Protein AF-A0A812L3J3-F1 (afdb_monomer_lite)

Organism: NCBI:txid878477

Foldseek 3Di:
DADDDDDDDPPADKDWDKAKEADDDDDDDDDDDDDDDDDDDDDDDDDDDDDDDDDDDDDDPGRMDIDIDIDGCDDPNHGDWPLNVLVRVCVRVVHDSVQKWKKKAPKDQQPDPDDDDGIDTGDGGDGPVRICCPDSRIYTYIYGNPPPPPPPVDDDCQLVDPDPQGFHSVLSVVLVCLCVLFVLFAAEAEEEDAPLCVQVLVVVVCQLQVFEEEEEEEPVCVVNQVSLVVVPWDWDADPVQQWIWTDDPRYIYIYKYWDADPVDDCVVVPPDPDPVSSDGATDTDDDLVCAQTQEYEYPDDQQVNCSRHSSVVSVRNRDPVSDGGYYYDYHHPVCVVPDCRSVCNQVCSCSSNNDHHHYDYSVCCVPPPDRDPCPPDDHD

Structure (mmCIF, N/CA/C/O backbone):
data_AF-A0A812L3J3-F1
#
_entry.id   AF-A0A812L3J3-F1
#
loop_
_atom_site.group_PDB
_atom_site.id
_atom_site.type_symbol
_atom_site.label_atom_id
_atom_site.label_alt_id
_atom_site.label_comp_id
_atom_site.label_asym_id
_atom_site.label_entity_id
_atom_site.label_seq_id
_atom_site.pdbx_PDB_ins_code
_atom_site.Cartn_x
_atom_site.Cartn_y
_atom_site.Cartn_z
_atom_site.occupancy
_atom_site.B_iso_or_equiv
_atom_site.auth_seq_id
_atom_site.auth_comp_id
_atom_site.auth_asym_id
_atom_site.auth_atom_id
_atom_site.pdbx_PDB_model_num
ATOM 1 N N . MET A 1 1 ? -40.635 -5.588 38.889 1.00 22.52 1 MET A N 1
ATOM 2 C CA . MET A 1 1 ? -41.278 -5.504 40.233 1.00 22.52 1 MET A CA 1
ATOM 3 C C . MET A 1 1 ? -40.217 -5.180 41.288 1.00 22.52 1 MET A C 1
ATOM 5 O O . MET A 1 1 ? -39.049 -5.165 40.933 1.00 22.52 1 MET A O 1
ATOM 9 N N . ALA A 1 2 ? -40.581 -4.911 42.550 1.00 21.59 2 ALA A N 1
ATOM 10 C CA . ALA A 1 2 ? -39.612 -4.705 43.638 1.00 21.59 2 ALA A CA 1
ATOM 11 C C . ALA A 1 2 ? -39.440 -5.981 44.485 1.00 21.59 2 ALA A C 1
ATOM 13 O O . ALA A 1 2 ? -40.432 -6.615 44.845 1.00 21.59 2 ALA A O 1
ATOM 14 N N . ALA A 1 3 ? -38.195 -6.337 44.813 1.00 23.08 3 ALA A N 1
ATOM 15 C CA . ALA A 1 3 ? -37.850 -7.494 45.643 1.00 23.08 3 ALA A CA 1
ATOM 16 C C . ALA A 1 3 ? -37.545 -7.091 47.101 1.00 23.08 3 ALA A C 1
ATOM 18 O O . ALA A 1 3 ? -37.198 -5.946 47.388 1.00 23.08 3 ALA A O 1
ATOM 19 N N . LYS A 1 4 ? -37.671 -8.047 48.030 1.00 23.67 4 LYS A N 1
ATOM 20 C CA . LYS A 1 4 ? -37.406 -7.870 49.468 1.00 23.67 4 LYS A CA 1
ATOM 21 C C . LYS A 1 4 ? -36.072 -8.521 49.842 1.00 23.67 4 LYS A C 1
ATOM 23 O O . LYS A 1 4 ? -35.872 -9.693 49.540 1.00 23.67 4 LYS A O 1
ATOM 28 N N . VAL A 1 5 ? -35.222 -7.805 50.576 1.00 24.27 5 VAL A N 1
ATOM 29 C CA . VAL A 1 5 ? -34.000 -8.356 51.188 1.00 24.27 5 VAL A CA 1
ATOM 30 C C . VAL A 1 5 ? -34.271 -8.751 52.646 1.00 24.27 5 VAL A C 1
ATOM 32 O O . VAL A 1 5 ? -34.924 -8.015 53.386 1.00 24.27 5 VAL A O 1
ATOM 35 N N . GLU A 1 6 ? -33.744 -9.901 53.069 1.00 24.27 6 GLU A N 1
ATOM 36 C CA . GLU A 1 6 ? -33.583 -10.284 54.477 1.00 24.27 6 GLU A CA 1
ATOM 37 C C . GLU A 1 6 ? -32.100 -10.548 54.752 1.00 24.27 6 GLU A C 1
ATOM 39 O O . GLU A 1 6 ? -31.434 -11.241 53.985 1.00 24.27 6 GLU A O 1
ATOM 44 N N . THR A 1 7 ? -31.578 -9.994 55.846 1.00 26.67 7 THR A N 1
ATOM 45 C CA . THR A 1 7 ? -30.182 -10.154 56.268 1.00 26.67 7 THR A CA 1
ATOM 46 C C . THR A 1 7 ? -30.073 -11.090 57.470 1.00 26.67 7 THR A C 1
ATOM 48 O O . THR A 1 7 ? -30.971 -11.162 58.312 1.00 26.67 7 THR A O 1
ATOM 51 N N . ARG A 1 8 ? -28.950 -11.811 57.567 1.00 29.98 8 ARG A N 1
ATOM 52 C CA . ARG A 1 8 ? -28.573 -12.589 58.756 1.00 29.98 8 ARG A CA 1
ATOM 53 C C . ARG A 1 8 ? -27.439 -11.902 59.541 1.00 29.98 8 ARG A C 1
ATOM 55 O O . ARG A 1 8 ? -26.772 -11.034 58.980 1.00 29.98 8 ARG A O 1
ATOM 62 N N . PRO A 1 9 ? -27.229 -12.233 60.833 1.00 29.80 9 PRO A N 1
ATOM 63 C CA . PRO A 1 9 ? -26.361 -11.451 61.724 1.00 29.80 9 PRO A CA 1
ATOM 64 C C . PRO A 1 9 ? -24.852 -11.722 61.583 1.00 29.80 9 PRO A C 1
ATOM 66 O O . PRO A 1 9 ? -24.050 -11.050 62.223 1.00 29.80 9 PRO A O 1
ATOM 69 N N . ASP A 1 10 ? -24.459 -12.729 60.807 1.00 34.47 10 ASP A N 1
ATOM 70 C CA . ASP A 1 10 ? -23.156 -13.406 60.844 1.00 34.47 10 ASP A CA 1
ATOM 71 C C . ASP A 1 10 ? -22.087 -12.830 59.885 1.00 34.47 10 ASP A C 1
ATOM 73 O O . ASP A 1 10 ? -21.176 -13.525 59.444 1.00 34.47 10 ASP A O 1
ATOM 77 N N . GLY A 1 11 ? -22.151 -11.521 59.611 1.00 33.53 11 GLY A N 1
ATOM 78 C CA . GLY A 1 11 ? -21.030 -10.700 59.111 1.00 33.53 11 GLY A CA 1
ATOM 79 C C . GLY A 1 11 ? -20.588 -10.895 57.652 1.00 33.53 11 GLY A C 1
ATOM 80 O O . GLY A 1 11 ? -19.953 -10.003 57.092 1.00 33.53 11 GLY A O 1
ATOM 81 N N . LEU A 1 12 ? -20.942 -12.010 57.012 1.00 37.06 12 LEU A N 1
ATOM 82 C CA . LEU A 1 12 ? -20.713 -12.245 55.585 1.00 37.06 12 LEU A CA 1
ATOM 83 C C . LEU A 1 12 ? -21.812 -11.570 54.751 1.00 37.06 12 LEU A C 1
ATOM 85 O O . LEU A 1 12 ? -22.971 -11.986 54.761 1.00 37.06 12 LEU A O 1
ATOM 89 N N . GLY A 1 13 ? -21.443 -10.516 54.021 1.00 33.72 13 GLY A N 1
ATOM 90 C CA . GLY A 1 13 ? -22.347 -9.801 53.122 1.00 33.72 13 GLY A CA 1
ATOM 91 C C . GLY A 1 13 ? -22.638 -10.595 51.847 1.00 33.72 13 GLY A C 1
ATOM 92 O O . GLY A 1 13 ? -21.826 -10.597 50.925 1.00 33.72 13 GLY A O 1
ATOM 93 N N . PHE A 1 14 ? -23.808 -11.231 51.782 1.00 36.25 14 PHE A N 1
ATOM 94 C CA . PHE A 1 14 ? -24.326 -11.861 50.566 1.00 36.25 14 PHE A CA 1
ATOM 95 C C . PHE A 1 14 ? -25.165 -10.867 49.754 1.00 36.25 14 PHE A C 1
ATOM 97 O O . PHE A 1 14 ? -26.127 -10.301 50.273 1.00 36.25 14 PHE A O 1
ATOM 104 N N . LEU A 1 15 ? -24.834 -10.695 48.472 1.00 37.69 15 LEU A N 1
ATOM 105 C CA . LEU A 1 15 ? -25.669 -9.975 47.508 1.00 37.69 15 LEU A CA 1
ATOM 106 C C . LEU A 1 15 ? -26.588 -10.953 46.776 1.00 37.69 15 LEU A C 1
ATOM 108 O O . LEU A 1 15 ? -26.112 -11.883 46.131 1.00 37.69 15 LEU A O 1
ATOM 112 N N . ALA A 1 16 ? -27.894 -10.701 46.841 1.00 34.00 16 ALA A N 1
ATOM 113 C CA . ALA A 1 16 ? -28.901 -11.328 45.991 1.00 34.00 16 ALA A CA 1
ATOM 114 C C . ALA A 1 16 ? -29.441 -10.268 45.019 1.00 34.00 16 ALA A C 1
ATOM 116 O O . ALA A 1 16 ? -30.481 -9.653 45.258 1.00 34.00 16 ALA A O 1
ATOM 117 N N . SER A 1 17 ? -28.690 -10.005 43.950 1.00 38.81 17 SER A N 1
ATOM 118 C CA . SER A 1 17 ? -29.061 -9.021 42.929 1.00 38.81 17 SER A CA 1
ATOM 119 C C . SER A 1 17 ? -29.947 -9.665 41.858 1.00 38.81 17 SER A C 1
ATOM 121 O O . SER A 1 17 ? -29.723 -10.806 41.450 1.00 38.81 17 SER A O 1
ATOM 123 N N . THR A 1 18 ? -30.959 -8.927 41.393 1.00 37.75 18 THR A N 1
ATOM 124 C CA . THR A 1 18 ? -31.787 -9.314 40.238 1.00 37.75 18 THR A CA 1
ATOM 125 C C . THR A 1 18 ? -31.269 -8.592 38.995 1.00 37.75 18 THR A C 1
ATOM 127 O O . THR A 1 18 ? -31.078 -7.376 39.009 1.00 37.75 18 THR A O 1
ATOM 130 N N . PHE A 1 19 ? -31.011 -9.348 37.935 1.00 44.34 19 PHE A N 1
ATOM 131 C CA . PHE A 1 19 ? -30.420 -8.910 36.672 1.00 44.34 19 PHE A CA 1
ATOM 132 C C . PHE A 1 19 ? -31.466 -9.009 35.562 1.00 44.34 19 PHE A C 1
ATOM 134 O O . PHE A 1 19 ? -32.251 -9.951 35.567 1.00 44.34 19 PHE A O 1
ATOM 141 N N . MET A 1 20 ? -31.444 -8.099 34.584 1.00 41.62 20 MET A N 1
ATOM 142 C CA . MET A 1 20 ? -32.332 -8.171 33.413 1.00 41.62 20 MET A CA 1
ATOM 143 C C . MET A 1 20 ? -31.539 -8.490 32.142 1.00 41.62 20 MET A C 1
ATOM 145 O O . MET A 1 20 ? -30.541 -7.826 31.840 1.00 41.62 20 MET A O 1
ATOM 149 N N . VAL A 1 21 ? -31.997 -9.490 31.390 1.00 36.53 21 VAL A N 1
ATOM 150 C CA . VAL A 1 21 ? -31.434 -9.976 30.118 1.00 36.53 21 VAL A CA 1
ATOM 151 C C . VAL A 1 21 ? -32.458 -9.757 28.993 1.00 36.53 21 VAL A C 1
ATOM 153 O O . VAL A 1 21 ? -33.656 -9.662 29.252 1.00 36.53 21 VAL A O 1
ATOM 156 N N . VAL A 1 22 ? -32.003 -9.651 27.738 1.00 33.50 22 VAL A N 1
ATOM 157 C CA . VAL A 1 22 ? -32.866 -9.360 26.572 1.00 33.50 22 VAL A CA 1
ATOM 158 C C . VAL A 1 22 ? -32.652 -10.390 25.443 1.00 33.50 22 VAL A C 1
ATOM 160 O O . VAL A 1 22 ? -31.630 -10.307 24.744 1.00 33.50 22 VAL A O 1
ATOM 163 N N . PRO A 1 23 ? -33.540 -11.391 25.274 1.00 33.88 23 PRO A N 1
ATOM 164 C CA . PRO A 1 23 ? -33.613 -12.223 24.068 1.00 33.88 23 PRO A CA 1
ATOM 165 C C . PRO A 1 23 ? -33.947 -11.460 22.764 1.00 33.88 23 PRO A C 1
ATOM 167 O O . PRO A 1 23 ? -34.127 -10.246 22.724 1.00 33.88 23 PRO A O 1
ATOM 170 N N . MET A 1 24 ? -33.936 -12.203 21.656 1.00 29.06 24 MET A N 1
ATOM 171 C CA . MET A 1 24 ? -34.459 -11.812 20.343 1.00 29.06 24 MET A CA 1
ATOM 172 C C . MET A 1 24 ? -34.914 -13.091 19.638 1.00 29.06 24 MET A C 1
ATOM 174 O O . MET A 1 24 ? -34.169 -14.075 19.626 1.00 29.06 24 MET A O 1
ATOM 178 N N . SER A 1 25 ? -36.106 -13.067 19.053 1.00 34.38 25 SER A N 1
ATOM 179 C CA . SER A 1 25 ? -36.759 -14.218 18.429 1.00 34.38 25 SER A CA 1
ATOM 180 C C . SER A 1 25 ? -36.518 -14.292 16.911 1.00 34.38 25 SER A C 1
ATOM 182 O O . SER A 1 25 ? -36.730 -13.323 16.187 1.00 34.38 25 SER A O 1
ATOM 184 N N . ASP A 1 26 ? -36.120 -15.474 16.426 1.00 32.53 26 ASP A N 1
ATOM 185 C CA . ASP A 1 26 ? -36.151 -15.868 15.008 1.00 32.53 26 ASP A CA 1
ATOM 186 C C . ASP A 1 26 ? -37.233 -16.952 14.853 1.00 32.53 26 ASP A C 1
ATOM 188 O O . ASP A 1 26 ? -37.107 -18.042 15.414 1.00 32.53 26 ASP A O 1
ATOM 192 N N . ALA A 1 27 ? -38.317 -16.664 14.126 1.00 31.62 27 ALA A N 1
ATOM 193 C CA . ALA A 1 27 ? -39.472 -17.559 14.027 1.00 31.62 27 ALA A CA 1
ATOM 194 C C . ALA A 1 27 ? -39.450 -18.421 12.751 1.00 31.62 27 ALA A C 1
ATOM 196 O O . ALA A 1 27 ? -39.605 -17.911 11.641 1.00 31.62 27 ALA A O 1
ATOM 197 N N . ILE A 1 28 ? -39.345 -19.742 12.919 1.00 32.66 28 ILE A N 1
ATOM 198 C CA . ILE A 1 28 ? -39.684 -20.751 11.904 1.00 32.66 28 ILE A CA 1
ATOM 199 C C . ILE A 1 28 ? -40.616 -21.764 12.575 1.00 32.66 28 ILE A C 1
ATOM 201 O O . ILE A 1 28 ? -40.314 -22.258 13.659 1.00 32.66 28 ILE A O 1
ATOM 205 N N . ALA A 1 29 ? -41.763 -22.037 11.955 1.00 33.19 29 ALA A N 1
ATOM 206 C CA . ALA A 1 29 ? -42.805 -22.888 12.524 1.00 33.19 29 ALA A CA 1
ATOM 207 C C . ALA A 1 29 ? -42.602 -24.381 12.210 1.00 33.19 29 ALA A C 1
ATOM 209 O O . ALA A 1 29 ? -42.062 -24.741 11.164 1.00 33.19 29 ALA A O 1
ATOM 210 N N . SER A 1 30 ? -43.134 -25.233 13.087 1.00 32.88 30 SER A N 1
ATOM 211 C CA . SER A 1 30 ? -43.458 -26.637 12.812 1.00 32.88 30 SER A CA 1
ATOM 212 C C . SER A 1 30 ? -44.742 -27.024 13.555 1.00 32.88 30 SER A C 1
ATOM 214 O O . SER A 1 30 ? -45.015 -26.484 14.628 1.00 32.88 30 SER A O 1
ATOM 216 N N . ASP A 1 31 ? -45.527 -27.932 12.984 1.00 30.67 31 ASP A N 1
ATOM 217 C CA . ASP A 1 31 ? -46.923 -28.164 13.370 1.00 30.67 31 ASP A CA 1
ATOM 218 C C . ASP A 1 31 ? -47.141 -28.944 14.684 1.00 30.67 31 ASP A C 1
ATOM 220 O O . ASP A 1 31 ? -46.310 -29.744 15.117 1.00 30.67 31 ASP A O 1
ATOM 224 N N . ALA A 1 32 ? -48.324 -28.747 15.279 1.00 37.34 32 ALA A N 1
ATOM 225 C CA . ALA A 1 32 ? -48.908 -29.578 16.341 1.00 37.34 32 ALA A CA 1
ATOM 226 C C . ALA A 1 32 ? -50.030 -30.472 15.768 1.00 37.34 32 ALA A C 1
ATOM 228 O O . ALA A 1 32 ? -50.495 -30.211 14.654 1.00 37.34 32 ALA A O 1
ATOM 229 N N . PRO A 1 33 ? -50.503 -31.506 16.502 1.00 47.75 33 PRO A N 1
ATOM 230 C CA . PRO A 1 33 ? -51.864 -31.372 17.074 1.00 47.75 33 PRO A CA 1
ATOM 231 C C . PRO A 1 33 ? -52.194 -32.179 18.374 1.00 47.75 33 PRO A C 1
ATOM 233 O O . PRO A 1 33 ? -51.753 -33.314 18.492 1.00 47.75 33 PRO A O 1
ATOM 236 N N . ILE A 1 34 ? -53.086 -31.615 19.234 1.00 37.12 34 ILE A N 1
ATOM 237 C CA . ILE A 1 34 ? -54.276 -32.240 19.925 1.00 37.12 34 ILE A CA 1
ATOM 238 C C . ILE A 1 34 ? -54.019 -33.409 20.944 1.00 37.12 34 ILE A C 1
ATOM 240 O O . ILE A 1 34 ? -53.121 -34.208 20.729 1.00 37.12 34 ILE A O 1
ATOM 244 N N . GLU A 1 35 ? -54.683 -33.643 22.103 1.00 34.53 35 GLU A N 1
ATOM 245 C CA . GLU A 1 35 ? -55.909 -33.196 22.852 1.00 34.53 35 GLU A CA 1
ATOM 246 C C . GLU A 1 35 ? -55.608 -33.262 24.407 1.00 34.53 35 GLU A C 1
ATOM 248 O O . GLU A 1 35 ? -54.427 -33.294 24.743 1.00 34.53 35 GLU A O 1
ATOM 253 N N . SER A 1 36 ? -56.462 -33.288 25.464 1.00 31.20 36 SER A N 1
ATOM 254 C CA . SER A 1 36 ? -57.931 -33.257 25.715 1.00 31.20 36 SER A CA 1
ATOM 255 C C . SER A 1 36 ? -58.307 -32.803 27.161 1.00 31.20 36 SER A C 1
ATOM 257 O O . SER A 1 36 ? -57.736 -33.288 28.135 1.00 31.20 36 SER A O 1
ATOM 259 N N . ASP A 1 37 ? -59.330 -31.952 27.282 1.00 34.16 37 ASP A N 1
ATOM 260 C CA . ASP A 1 37 ? -60.398 -31.798 28.309 1.00 34.16 37 ASP A CA 1
ATOM 261 C C . ASP A 1 37 ? -60.325 -32.230 29.815 1.00 34.16 37 ASP A C 1
ATOM 263 O O . ASP A 1 37 ? -60.576 -33.380 30.159 1.00 34.16 37 ASP A O 1
ATOM 267 N N . THR A 1 38 ? -60.376 -31.208 30.705 1.00 34.19 38 THR A N 1
ATOM 268 C CA . THR A 1 38 ? -61.298 -31.026 31.890 1.00 34.19 38 THR A CA 1
ATOM 269 C C . THR A 1 38 ? -61.270 -31.977 33.128 1.00 34.19 38 THR A C 1
ATOM 271 O O . THR A 1 38 ? -60.688 -33.053 33.062 1.00 34.19 38 THR A O 1
ATOM 274 N N . PRO A 1 39 ? -61.989 -31.694 34.257 1.00 40.88 39 PRO A N 1
ATOM 275 C CA . PRO A 1 39 ? -62.301 -30.439 34.995 1.00 40.88 39 PRO A CA 1
ATOM 276 C C . PRO A 1 39 ? -61.883 -30.487 36.518 1.00 40.88 39 PRO A C 1
ATOM 278 O O . PRO A 1 39 ? -61.339 -31.495 36.966 1.00 40.88 39 PRO A O 1
ATOM 281 N N . PRO A 1 40 ? -62.106 -29.435 37.356 1.00 48.50 40 PRO A N 1
ATOM 282 C CA . PRO A 1 40 ? -61.470 -29.291 38.690 1.00 48.50 40 PRO A CA 1
ATOM 283 C C . PRO A 1 40 ? -62.375 -29.494 39.937 1.00 48.50 40 PRO A C 1
ATOM 285 O O . PRO A 1 40 ? -63.602 -29.471 39.833 1.00 48.50 40 PRO A O 1
ATOM 288 N N . PRO A 1 41 ? -61.772 -29.537 41.150 1.00 37.75 41 PRO A N 1
ATOM 289 C CA . PRO A 1 41 ? -62.415 -29.039 42.380 1.00 37.75 41 PRO A CA 1
ATOM 290 C C . PRO A 1 41 ? -61.539 -28.094 43.254 1.00 37.75 41 PRO A C 1
ATOM 292 O O . PRO A 1 41 ? -60.316 -28.051 43.146 1.00 37.75 41 PRO A O 1
ATOM 295 N N . GLN A 1 42 ? -62.186 -27.367 44.175 1.00 33.81 42 GLN A N 1
ATOM 296 C CA . GLN A 1 42 ? -61.609 -26.535 45.259 1.00 33.81 42 GLN A CA 1
ATOM 297 C C . GLN A 1 42 ? -62.139 -27.031 46.647 1.00 33.81 42 GL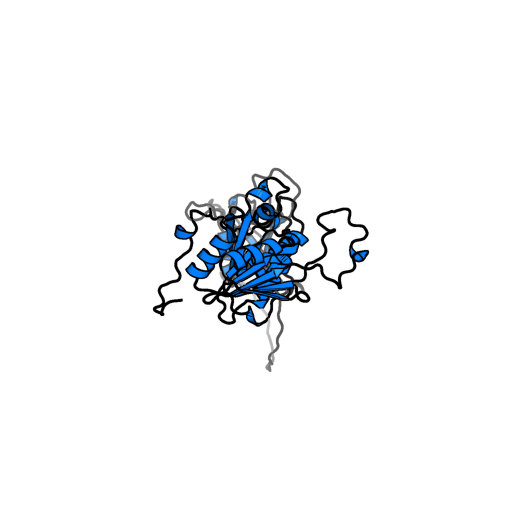N A C 1
ATOM 299 O O . GLN A 1 42 ? -62.946 -27.961 46.660 1.00 33.81 42 GLN A O 1
ATOM 304 N N . PRO A 1 43 ? -61.866 -26.385 47.810 1.00 45.41 43 PRO A N 1
ATOM 305 C CA . PRO A 1 43 ? -60.557 -26.121 48.443 1.00 45.41 43 PRO A CA 1
ATOM 306 C C . PRO A 1 43 ? -60.527 -26.413 49.977 1.00 45.41 43 PRO A C 1
ATOM 308 O O . PRO A 1 43 ? -61.534 -26.222 50.652 1.00 45.41 43 PRO A O 1
ATOM 311 N N . THR A 1 44 ? -59.362 -26.688 50.596 1.00 29.31 44 THR A N 1
ATOM 312 C CA . THR A 1 44 ? -59.189 -26.530 52.072 1.00 29.31 44 THR A CA 1
ATOM 313 C C . THR A 1 44 ? -57.749 -26.264 52.556 1.00 29.31 44 THR A C 1
ATOM 315 O O . THR A 1 44 ? -56.849 -27.058 52.312 1.00 29.31 44 THR A O 1
ATOM 318 N N . ALA A 1 45 ? -57.598 -25.200 53.357 1.00 30.30 45 ALA A N 1
ATOM 319 C CA . ALA A 1 45 ? -56.727 -25.039 54.540 1.00 30.30 45 ALA A CA 1
ATOM 320 C C . ALA A 1 45 ? -55.255 -25.553 54.561 1.00 30.30 45 ALA A C 1
ATOM 322 O O . ALA A 1 45 ? -54.958 -26.651 55.020 1.00 30.30 45 ALA A O 1
ATOM 323 N N . ALA A 1 46 ? -54.336 -24.635 54.237 1.00 30.48 46 ALA A N 1
ATOM 324 C CA . ALA A 1 46 ? -53.058 -24.315 54.907 1.00 30.48 46 ALA A CA 1
ATOM 325 C C . ALA A 1 46 ? -52.281 -25.356 55.765 1.00 30.48 46 ALA A C 1
ATOM 327 O O . ALA A 1 46 ? -52.724 -25.770 56.838 1.00 30.48 46 ALA A O 1
ATOM 328 N N . LYS A 1 47 ? -50.985 -25.528 55.436 1.00 27.88 47 LYS A N 1
ATOM 329 C CA . LYS A 1 47 ? -49.877 -25.631 56.417 1.00 27.88 47 LYS A CA 1
ATOM 330 C C . LYS A 1 47 ? -48.517 -25.298 55.787 1.00 27.88 47 LYS A C 1
ATOM 332 O O . LYS A 1 47 ? -48.228 -25.723 54.675 1.00 27.88 47 LYS A O 1
ATOM 337 N N . THR A 1 48 ? -47.676 -24.559 56.509 1.00 26.89 48 THR A N 1
ATOM 338 C CA . THR A 1 48 ? -46.368 -24.078 56.028 1.00 26.89 48 THR A CA 1
ATOM 339 C C . THR A 1 48 ? -45.272 -25.141 56.146 1.00 26.89 48 THR A C 1
ATOM 341 O O . THR A 1 48 ? -45.063 -25.687 57.231 1.00 26.89 48 THR A O 1
ATOM 344 N N . LYS A 1 49 ? -44.492 -25.363 55.080 1.00 25.61 49 LYS A N 1
ATOM 345 C CA . LYS A 1 49 ? -43.119 -25.893 55.167 1.00 25.61 49 LYS A CA 1
ATOM 346 C C . LYS A 1 49 ? -42.274 -25.391 53.985 1.00 25.61 49 LYS A C 1
ATOM 348 O O . LYS A 1 49 ? -42.826 -24.905 53.006 1.00 25.61 49 LYS A O 1
ATOM 353 N N . ALA A 1 50 ? -40.952 -25.434 54.135 1.00 26.02 50 ALA A N 1
ATOM 354 C CA . ALA A 1 50 ? -39.986 -24.801 53.236 1.00 26.02 50 ALA A CA 1
ATOM 355 C C . ALA A 1 50 ? -39.498 -25.710 52.085 1.00 26.02 50 ALA A C 1
ATOM 357 O O . ALA A 1 50 ? -39.761 -26.913 52.092 1.00 26.02 50 ALA A O 1
ATOM 358 N N . ALA A 1 51 ? -38.685 -25.106 51.207 1.00 26.39 51 ALA A N 1
ATOM 359 C CA . ALA A 1 51 ? -38.070 -25.627 49.978 1.00 26.39 51 ALA A CA 1
ATOM 360 C C . ALA A 1 51 ? -39.006 -25.719 48.755 1.00 26.39 51 ALA A C 1
ATOM 362 O O . ALA A 1 51 ? -40.163 -26.112 48.861 1.00 26.39 51 ALA A O 1
ATOM 363 N N . GLY A 1 52 ? -38.459 -25.346 47.591 1.00 22.20 52 GLY A N 1
ATOM 364 C CA . GLY A 1 52 ? -39.161 -25.258 46.308 1.00 22.20 52 GLY A CA 1
ATOM 365 C C . GLY A 1 52 ? -38.966 -23.889 45.651 1.00 22.20 52 GLY A C 1
ATOM 366 O O . GLY A 1 52 ? -39.592 -22.916 46.059 1.00 22.20 52 GLY A O 1
ATOM 367 N N . ALA A 1 53 ? -38.099 -23.820 44.641 1.00 27.97 53 ALA A N 1
ATOM 368 C CA . ALA A 1 53 ? -38.046 -22.695 43.709 1.00 27.97 53 ALA A CA 1
ATOM 369 C C . ALA A 1 53 ? -38.946 -22.996 42.501 1.00 27.97 53 ALA A C 1
ATOM 371 O O . ALA A 1 53 ? -38.988 -24.144 42.070 1.00 27.97 53 ALA A O 1
ATOM 372 N N . LEU A 1 54 ? -39.643 -21.973 42.000 1.00 21.28 54 LEU A N 1
ATOM 373 C CA . LEU A 1 54 ? -40.278 -21.799 40.677 1.00 21.28 54 LEU A CA 1
ATOM 374 C C . LEU A 1 54 ? -40.962 -20.416 40.770 1.00 21.28 54 LEU A C 1
ATOM 376 O O . LEU A 1 54 ? -41.730 -20.168 41.693 1.00 21.28 54 LEU A O 1
ATOM 380 N N . SER A 1 55 ? -40.490 -19.406 40.040 1.00 28.92 55 SER A N 1
ATOM 381 C CA . SER A 1 55 ? -40.851 -19.114 38.645 1.00 28.92 55 SER A CA 1
ATOM 382 C C . SER A 1 55 ? -42.341 -18.807 38.462 1.00 28.92 55 SER A C 1
ATOM 384 O O . SER A 1 55 ? -43.203 -19.649 38.701 1.00 28.92 55 SER A O 1
ATOM 386 N N . GLY A 1 56 ? -42.624 -17.583 38.015 1.00 24.67 56 GLY A N 1
ATOM 387 C CA . GLY A 1 56 ? -43.961 -17.068 37.734 1.00 24.67 56 GLY A CA 1
ATOM 388 C C . GLY A 1 56 ? -43.850 -15.903 36.759 1.00 24.67 56 GLY A C 1
ATOM 389 O O . GLY A 1 56 ? -43.807 -14.749 37.175 1.00 24.67 56 GLY A O 1
ATOM 390 N N . ALA A 1 57 ? -43.719 -16.220 35.471 1.00 34.41 57 ALA A N 1
ATOM 391 C CA . ALA A 1 57 ? -43.483 -15.230 34.430 1.00 34.41 57 ALA A CA 1
ATOM 392 C C . ALA A 1 57 ? -44.723 -14.357 34.174 1.00 34.41 57 ALA A C 1
ATOM 394 O O . ALA A 1 57 ? -45.816 -14.865 33.921 1.00 34.41 57 ALA A O 1
ATOM 395 N N . LEU A 1 58 ? -44.516 -13.041 34.165 1.00 29.42 58 LEU A N 1
ATOM 396 C CA . LEU A 1 58 ? -45.364 -12.085 33.462 1.00 29.42 58 LEU A CA 1
ATOM 397 C C . LEU A 1 58 ? -44.591 -11.665 32.213 1.00 29.42 58 LEU A C 1
ATOM 399 O O . LEU A 1 58 ? -43.561 -11.008 32.319 1.00 29.42 58 LEU A O 1
ATOM 403 N N . VAL A 1 59 ? -45.058 -12.111 31.048 1.00 39.69 59 VAL A N 1
ATOM 404 C CA . VAL A 1 59 ? -44.461 -11.750 29.758 1.00 39.69 59 VAL A CA 1
ATOM 405 C C . VAL A 1 59 ? -45.043 -10.404 29.335 1.00 39.69 59 VAL A C 1
ATOM 407 O O . VAL A 1 59 ? -46.126 -10.348 28.752 1.00 39.69 59 VAL A O 1
ATOM 410 N N . ASP A 1 60 ? -44.338 -9.325 29.671 1.00 33.72 60 ASP A N 1
ATOM 411 C CA . ASP A 1 60 ? -44.527 -8.035 29.005 1.00 33.72 60 ASP A CA 1
ATOM 412 C C . ASP A 1 60 ? -44.027 -8.116 27.547 1.00 33.72 60 ASP A C 1
ATOM 414 O O . ASP A 1 60 ? -43.280 -9.018 27.172 1.00 33.72 60 ASP A O 1
ATOM 418 N N . ALA A 1 61 ? -44.481 -7.193 26.695 1.00 40.53 61 ALA A N 1
ATOM 419 C CA . ALA A 1 61 ? -44.343 -7.304 25.237 1.00 40.53 61 ALA A CA 1
ATOM 420 C C . ALA A 1 61 ? -42.936 -7.002 24.666 1.00 40.53 61 ALA A C 1
ATOM 422 O O . ALA A 1 61 ? -42.762 -7.041 23.448 1.00 40.53 61 ALA A O 1
ATOM 423 N N . ASP A 1 62 ? -41.953 -6.721 25.523 1.00 50.59 62 ASP A N 1
ATOM 424 C CA . ASP A 1 62 ? -40.532 -6.655 25.173 1.00 50.59 62 ASP A CA 1
ATOM 425 C C . ASP A 1 62 ? -39.827 -7.904 25.730 1.00 50.59 62 ASP A C 1
ATOM 427 O O . ASP A 1 62 ? -39.949 -8.214 26.914 1.00 50.59 62 ASP A O 1
ATOM 431 N N . ASP A 1 63 ? -39.098 -8.617 24.864 1.00 68.38 63 ASP A N 1
ATOM 432 C CA . ASP A 1 63 ? -38.435 -9.906 25.130 1.00 68.38 63 ASP A CA 1
ATOM 433 C C . ASP A 1 63 ? -37.406 -9.766 26.284 1.00 68.38 63 ASP A C 1
ATOM 435 O O . ASP A 1 63 ? -36.236 -9.437 26.068 1.00 68.38 63 ASP A O 1
ATOM 439 N N . HIS A 1 64 ? -37.843 -9.988 27.529 1.00 75.88 64 HIS A N 1
ATOM 440 C CA . HIS A 1 64 ? -37.063 -9.785 28.756 1.00 75.88 64 HIS A CA 1
ATOM 441 C C . HIS A 1 64 ? -37.027 -11.038 29.641 1.00 75.88 64 HIS A C 1
ATOM 443 O O . HIS A 1 64 ? -38.026 -11.729 29.826 1.00 75.88 64 HIS A O 1
ATOM 449 N N . MET A 1 65 ? -35.853 -11.322 30.212 1.00 81.62 65 MET A N 1
ATOM 450 C CA . MET A 1 65 ? -35.611 -12.464 31.093 1.00 81.62 65 MET A CA 1
ATOM 451 C C . MET A 1 65 ? -34.850 -12.013 32.342 1.00 81.62 65 MET A C 1
ATOM 453 O O . MET A 1 65 ? -33.686 -11.614 32.253 1.00 81.62 65 MET A O 1
ATOM 457 N N . ASP A 1 66 ? -35.501 -12.109 33.499 1.00 84.19 66 ASP A N 1
ATOM 458 C CA . ASP A 1 66 ? -34.891 -11.807 34.793 1.00 84.19 66 ASP A CA 1
ATOM 459 C C . ASP A 1 66 ? -34.079 -13.006 35.302 1.00 84.19 66 ASP A C 1
ATOM 461 O O . ASP A 1 66 ? -34.528 -14.152 35.245 1.00 84.19 66 ASP A O 1
ATOM 465 N N . VAL A 1 67 ? -32.884 -12.737 35.826 1.00 82.56 67 VAL A N 1
ATOM 466 C CA . VAL A 1 67 ? -31.945 -13.741 36.346 1.00 82.56 67 VAL A CA 1
ATOM 467 C C . VAL A 1 67 ? -31.484 -13.312 37.738 1.00 82.56 67 VAL A C 1
ATOM 469 O O . VAL A 1 67 ? -31.173 -12.143 37.953 1.00 82.56 67 VAL A O 1
ATOM 472 N N . ALA A 1 68 ? -31.426 -14.233 38.699 1.00 85.81 68 ALA A N 1
ATOM 473 C CA . ALA A 1 68 ? -30.959 -13.955 40.058 1.00 85.81 68 ALA A CA 1
ATOM 474 C C . ALA A 1 68 ? -29.608 -14.638 40.293 1.00 85.81 68 ALA A C 1
ATOM 476 O O . ALA A 1 68 ? -29.511 -15.855 40.169 1.00 85.81 68 ALA A O 1
ATOM 477 N N . ILE A 1 69 ? -28.569 -13.867 40.627 1.00 87.62 69 ILE A N 1
ATOM 478 C CA . ILE A 1 69 ? -27.200 -14.390 40.765 1.00 87.62 69 ILE A CA 1
ATOM 479 C C . ILE A 1 69 ? -26.572 -13.864 42.053 1.00 87.62 69 ILE A C 1
ATOM 481 O O . ILE A 1 69 ? -26.588 -12.662 42.325 1.00 87.62 69 ILE A O 1
ATOM 485 N N . THR A 1 70 ? -25.986 -14.777 42.824 1.00 88.06 70 THR A N 1
ATOM 486 C CA . THR A 1 70 ? -25.244 -14.471 44.049 1.00 88.06 70 THR A CA 1
ATOM 487 C C . THR A 1 70 ? -23.753 -14.445 43.740 1.00 88.06 70 THR A C 1
ATOM 489 O O . THR A 1 70 ? -23.171 -15.483 43.434 1.00 88.06 70 THR A O 1
ATOM 492 N N . VAL A 1 71 ? -23.122 -13.275 43.848 1.00 87.69 71 VAL A N 1
ATOM 493 C CA . VAL A 1 71 ? -21.673 -13.099 43.656 1.00 87.69 71 VAL A CA 1
ATOM 494 C C . VAL A 1 71 ? -21.099 -12.342 44.851 1.00 87.69 71 VAL A C 1
ATOM 496 O O . VAL A 1 71 ? -21.621 -11.299 45.243 1.00 87.69 71 VAL A O 1
ATOM 499 N N . GLY A 1 72 ? -20.033 -12.873 45.451 1.00 91.81 72 GLY A N 1
ATOM 500 C CA . GLY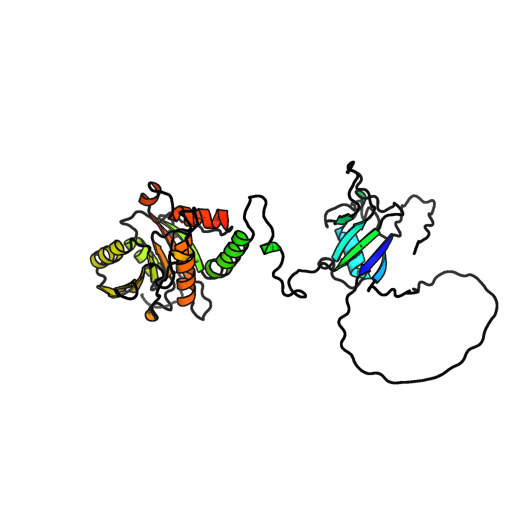 A 1 72 ? -19.295 -12.190 46.515 1.00 91.81 72 GLY A CA 1
ATOM 501 C C . GLY A 1 72 ? -18.321 -11.156 45.948 1.00 91.81 72 GLY A C 1
ATOM 502 O O . GLY A 1 72 ? -17.764 -11.357 44.872 1.00 91.81 72 GLY A O 1
ATOM 503 N N . TYR A 1 73 ? -18.058 -10.074 46.686 1.00 94.19 73 TYR A N 1
ATOM 504 C CA . TYR A 1 73 ? -17.040 -9.077 46.308 1.00 94.19 73 TYR A CA 1
ATOM 505 C C . TYR A 1 73 ? -15.598 -9.621 46.328 1.00 94.19 73 TYR A C 1
ATOM 507 O O . TYR A 1 73 ? -14.715 -9.012 45.726 1.00 94.19 73 TYR A O 1
ATOM 515 N N . PHE A 1 74 ? -15.368 -10.750 47.004 1.00 94.06 74 PHE A N 1
ATOM 516 C CA . PHE A 1 74 ? -14.092 -11.459 47.040 1.00 94.06 74 PHE A CA 1
ATOM 517 C C . PHE A 1 74 ? -14.303 -12.966 46.859 1.00 94.06 74 PHE A C 1
ATOM 519 O O . PHE A 1 74 ? -15.282 -13.519 47.366 1.00 94.06 74 PHE A O 1
ATOM 526 N N . GLN A 1 75 ? -13.337 -13.623 46.221 1.00 92.12 75 GLN A N 1
ATOM 527 C CA . GLN A 1 75 ? -13.214 -15.075 46.118 1.00 92.12 75 GLN A CA 1
ATOM 528 C C . GLN A 1 75 ? -11.742 -15.460 46.319 1.00 92.12 75 GLN A C 1
ATOM 530 O O . GLN A 1 75 ? -10.858 -14.870 45.701 1.00 92.12 75 GLN A O 1
ATOM 535 N N . ASP A 1 76 ? -11.468 -16.427 47.200 1.00 93.44 76 ASP A N 1
ATOM 536 C CA . ASP A 1 76 ? -10.113 -16.915 47.515 1.00 93.44 76 ASP A CA 1
ATOM 537 C C . ASP A 1 76 ? -9.101 -15.776 47.786 1.00 93.44 76 ASP A C 1
ATOM 539 O O . ASP A 1 76 ? -8.036 -15.693 47.170 1.00 93.44 76 ASP A O 1
ATOM 543 N N . GLU A 1 77 ? -9.500 -14.858 48.679 1.00 94.44 77 GLU A N 1
ATOM 544 C CA . GLU A 1 77 ? -8.800 -13.618 49.082 1.00 94.44 77 GLU A CA 1
ATOM 545 C C . GLU A 1 77 ? -8.573 -12.571 47.968 1.00 94.44 77 GLU A C 1
ATOM 547 O O . GLU A 1 77 ? -8.044 -11.490 48.230 1.00 94.44 77 GLU A O 1
ATOM 552 N N . LYS A 1 78 ? -9.017 -12.831 46.733 1.00 94.44 78 LYS A N 1
ATOM 553 C CA . LYS A 1 78 ? -8.893 -11.915 45.588 1.00 94.44 78 LYS A CA 1
ATOM 554 C C . LYS A 1 78 ? -10.188 -11.129 45.372 1.00 94.44 78 LYS A C 1
ATOM 556 O O . LYS A 1 78 ? -11.263 -11.673 45.623 1.00 94.44 78 LYS A O 1
ATOM 561 N N . PRO A 1 79 ? -10.121 -9.874 44.894 1.00 95.81 79 PRO A N 1
ATOM 562 C CA . PRO A 1 79 ? -11.315 -9.125 44.522 1.00 95.81 79 PRO A CA 1
ATOM 563 C C . PRO A 1 79 ? -11.966 -9.759 43.290 1.00 95.81 79 PRO A C 1
ATOM 565 O O . PRO A 1 79 ? -11.294 -10.001 42.286 1.00 95.81 79 PRO A O 1
ATOM 568 N N . THR A 1 80 ? -13.270 -10.005 43.359 1.00 96.88 80 THR A N 1
ATOM 569 C CA . THR A 1 80 ? -14.038 -10.567 42.243 1.00 96.88 80 THR A CA 1
ATOM 570 C C . THR A 1 80 ? -14.183 -9.525 41.139 1.00 96.88 80 THR A C 1
ATOM 572 O O . THR A 1 80 ? -14.520 -8.365 41.407 1.00 96.88 80 THR A O 1
ATOM 575 N N . LEU A 1 81 ? -13.940 -9.924 39.894 1.00 97.00 81 LEU A N 1
ATOM 576 C CA . LEU A 1 81 ? -13.943 -9.042 38.733 1.00 97.00 81 LEU A CA 1
ATOM 577 C C . LEU A 1 81 ? -15.270 -9.092 37.967 1.00 97.00 81 LEU A C 1
ATOM 579 O O . LEU A 1 81 ? -16.064 -10.033 38.052 1.00 97.00 81 LEU A O 1
ATOM 583 N N . VAL A 1 82 ? -15.484 -8.080 37.128 1.00 95.94 82 VAL A N 1
ATOM 584 C CA . VAL A 1 82 ? -16.565 -8.042 36.131 1.00 95.94 82 VAL A CA 1
ATOM 585 C C . VAL A 1 82 ? -16.541 -9.255 35.193 1.00 95.94 82 VAL A C 1
ATOM 587 O O . VAL A 1 82 ? -17.610 -9.685 34.757 1.00 95.94 82 VAL A O 1
ATOM 590 N N . SER A 1 83 ? -15.369 -9.828 34.885 1.00 95.94 83 SER A N 1
ATOM 591 C CA . SER A 1 83 ? -15.259 -11.087 34.129 1.00 95.94 83 SER A CA 1
ATOM 592 C C . SER A 1 83 ? -15.995 -12.249 34.792 1.00 95.94 83 SER A C 1
ATOM 594 O O . SER A 1 83 ? -16.589 -13.072 34.097 1.00 95.94 83 SER A O 1
ATOM 596 N N . ASP A 1 84 ? -15.997 -12.291 36.120 1.00 95.69 84 ASP A N 1
ATOM 597 C CA . ASP A 1 84 ? -16.390 -13.464 36.899 1.00 95.69 84 ASP A CA 1
ATOM 598 C C . ASP A 1 84 ? -17.909 -13.455 37.105 1.00 95.69 84 ASP A C 1
ATOM 600 O O . ASP A 1 84 ? -18.591 -14.443 36.834 1.00 95.69 84 ASP A O 1
ATOM 604 N N . LEU A 1 85 ? -18.468 -12.275 37.405 1.00 95.19 85 LEU A N 1
ATOM 605 C CA . LEU A 1 85 ? -19.907 -12.024 37.294 1.00 95.19 85 LEU A CA 1
ATOM 606 C C . LEU A 1 85 ? -20.411 -12.297 35.865 1.00 95.19 85 LEU A C 1
ATOM 608 O O . LEU A 1 85 ? -21.479 -12.879 35.692 1.00 95.19 85 LEU A O 1
ATOM 612 N N . ARG A 1 86 ? -19.648 -11.935 34.822 1.00 95.38 86 ARG A N 1
ATOM 613 C CA . ARG A 1 86 ? -20.036 -12.236 33.434 1.00 95.38 86 ARG A CA 1
ATOM 614 C C . ARG A 1 86 ? -20.002 -13.732 33.119 1.00 95.38 86 ARG A C 1
ATOM 616 O O . ARG A 1 86 ? -20.829 -14.175 32.327 1.00 95.38 86 ARG A O 1
ATOM 623 N N . ALA A 1 87 ? -19.083 -14.492 33.712 1.00 95.06 87 ALA A N 1
ATOM 624 C CA . ALA A 1 87 ? -19.044 -15.945 33.591 1.00 95.06 87 ALA A CA 1
ATOM 625 C C . ALA A 1 87 ? -20.273 -16.586 34.257 1.00 95.06 87 ALA A C 1
ATOM 627 O O . ALA A 1 87 ? -20.956 -17.367 33.602 1.00 95.06 87 ALA A O 1
ATOM 628 N N . ALA A 1 88 ? -20.626 -16.165 35.477 1.00 94.81 88 ALA A N 1
ATOM 629 C CA . ALA A 1 88 ? -21.827 -16.636 36.173 1.00 94.81 88 ALA A CA 1
ATOM 630 C C . ALA A 1 88 ? -23.125 -16.313 35.403 1.00 94.81 88 ALA A C 1
ATOM 632 O O . ALA A 1 88 ? -23.981 -17.179 35.240 1.00 94.81 88 ALA A O 1
ATOM 633 N N . ILE A 1 89 ? -23.254 -15.097 34.847 1.00 93.88 89 ILE A N 1
ATOM 634 C CA . ILE A 1 89 ? -24.383 -14.751 33.962 1.00 93.88 89 ILE A CA 1
ATOM 635 C C . ILE A 1 89 ? -24.389 -15.646 32.714 1.00 93.88 89 ILE A C 1
ATOM 637 O O . ILE A 1 89 ? -25.449 -16.077 32.270 1.00 93.88 89 ILE A O 1
ATOM 641 N N . ALA A 1 90 ? -23.229 -15.908 32.111 1.00 93.69 90 ALA A N 1
ATOM 642 C CA . ALA A 1 90 ? -23.137 -16.710 30.896 1.00 93.69 90 ALA A CA 1
ATOM 643 C C . ALA A 1 90 ? -23.554 -18.173 31.127 1.00 93.69 90 ALA A C 1
ATOM 645 O O . ALA A 1 90 ? -24.306 -18.714 30.319 1.00 93.69 90 ALA A O 1
ATOM 646 N N . GLU A 1 91 ? -23.130 -18.764 32.246 1.00 94.19 91 GLU A N 1
ATOM 647 C CA . GLU A 1 91 ? -23.511 -20.109 32.686 1.00 94.19 91 GLU A CA 1
ATOM 648 C C . GLU A 1 91 ? -25.029 -20.224 32.903 1.00 94.19 91 GLU A C 1
ATOM 650 O O . GLU A 1 91 ? -25.682 -21.005 32.211 1.00 94.19 91 GLU A O 1
ATOM 655 N N . GLU A 1 92 ? -25.608 -19.370 33.754 1.00 93.75 92 GLU A N 1
ATOM 656 C CA . GLU A 1 92 ? -27.045 -19.382 34.088 1.00 93.75 92 GLU A CA 1
ATOM 657 C C . GLU A 1 92 ? -27.948 -19.093 32.870 1.00 93.75 92 GLU A C 1
ATOM 659 O O . GLU A 1 92 ? -29.062 -19.600 32.769 1.00 93.75 92 GLU A O 1
ATOM 664 N N . THR A 1 93 ? -27.470 -18.303 31.899 1.00 90.75 93 THR A N 1
ATOM 665 C CA . THR A 1 93 ? -28.231 -17.968 30.677 1.00 90.75 93 THR A CA 1
ATOM 666 C C . THR A 1 93 ? -27.970 -18.898 29.488 1.00 90.75 93 THR A C 1
ATOM 668 O O . THR A 1 93 ? -28.553 -18.693 28.421 1.00 90.75 93 THR A O 1
ATOM 671 N N . GLY A 1 94 ? -27.069 -19.880 29.611 1.00 92.56 94 GLY A N 1
ATOM 672 C CA . GLY A 1 94 ? -26.644 -20.723 28.487 1.00 92.56 94 GLY A CA 1
ATOM 673 C C . GLY A 1 94 ? -25.980 -19.942 27.339 1.00 92.56 94 GLY A C 1
ATOM 674 O O . GLY A 1 94 ? -26.020 -20.369 26.182 1.00 92.56 94 GLY A O 1
ATOM 675 N N . THR A 1 95 ? -25.394 -18.775 27.625 1.00 90.81 95 THR A N 1
ATOM 676 C CA . THR A 1 95 ? -24.717 -17.926 26.633 1.00 90.81 95 THR A CA 1
ATOM 677 C C . THR A 1 95 ? -23.194 -18.010 26.765 1.00 90.81 95 THR A C 1
ATOM 679 O O . THR A 1 95 ? -22.654 -18.563 27.714 1.00 90.81 95 THR A O 1
ATOM 682 N N . HIS A 1 96 ? -22.452 -17.479 25.789 1.00 91.75 96 HIS A N 1
ATOM 683 C CA . HIS A 1 96 ? -20.989 -17.402 25.883 1.00 91.75 96 HIS A CA 1
ATOM 684 C C . HIS A 1 96 ? -20.576 -16.034 26.453 1.00 91.75 96 HIS A C 1
ATOM 686 O O . HIS A 1 96 ? -21.022 -15.023 25.900 1.00 91.75 96 HIS A O 1
ATOM 692 N N . PRO A 1 97 ? -19.685 -15.935 27.461 1.00 91.81 97 PRO A N 1
ATOM 693 C CA . PRO A 1 97 ? -19.431 -14.678 28.179 1.00 91.81 97 PRO A CA 1
ATOM 694 C C . PRO A 1 97 ? -18.903 -13.554 27.277 1.00 91.81 97 PRO A C 1
ATOM 696 O O . PRO A 1 97 ? -19.277 -12.393 27.443 1.00 91.81 97 PRO A O 1
ATOM 699 N N . GLU A 1 98 ? -18.122 -13.866 26.234 1.00 87.88 98 GLU A N 1
ATOM 700 C CA . GLU A 1 98 ? -17.723 -12.860 25.234 1.00 87.88 98 GLU A CA 1
ATOM 701 C C . GLU A 1 98 ? -18.895 -12.168 24.516 1.00 87.88 98 GLU A C 1
ATOM 703 O O . GLU A 1 98 ? -18.702 -11.071 23.983 1.00 87.88 98 GLU A O 1
ATOM 708 N N . GLN A 1 99 ? -20.062 -12.817 24.434 1.00 89.94 99 GLN A N 1
ATOM 709 C CA . GLN A 1 99 ? -21.272 -12.303 23.790 1.00 89.94 99 GLN A CA 1
ATOM 710 C C . GLN A 1 99 ? -22.110 -11.423 24.721 1.00 89.94 99 GLN A C 1
ATOM 712 O O . GLN A 1 99 ? -23.153 -10.939 24.290 1.00 89.94 99 GLN A O 1
ATOM 717 N N . LEU A 1 100 ? -21.676 -11.170 25.957 1.00 91.88 100 LEU A N 1
ATOM 718 C CA . LEU A 1 100 ? -22.380 -10.301 26.896 1.00 91.88 100 LEU A CA 1
ATOM 719 C C . LEU A 1 100 ? -21.718 -8.917 26.986 1.00 91.88 100 LEU A C 1
ATOM 721 O O . LEU A 1 100 ? -20.500 -8.762 26.860 1.00 91.88 100 LEU A O 1
ATOM 725 N N . ARG A 1 101 ? -22.545 -7.890 27.193 1.00 92.62 101 ARG A N 1
ATOM 726 C CA . ARG A 1 101 ? -22.154 -6.538 27.601 1.00 92.62 101 ARG A CA 1
ATOM 727 C C . ARG A 1 101 ? -23.020 -6.145 28.791 1.00 92.62 101 ARG A C 1
ATOM 729 O O . ARG A 1 101 ? -24.228 -5.994 28.638 1.00 92.62 101 ARG A O 1
ATOM 736 N N . MET A 1 102 ? -22.390 -5.927 29.936 1.00 94.19 102 MET A N 1
ATOM 737 C CA . MET A 1 102 ? -23.060 -5.423 31.132 1.00 94.19 102 MET A CA 1
ATOM 738 C C . MET A 1 102 ? -23.105 -3.892 31.094 1.00 94.19 102 MET A C 1
ATOM 740 O O . MET A 1 102 ? -22.095 -3.237 30.815 1.00 94.19 102 MET A O 1
ATOM 744 N N . VAL A 1 103 ? -24.282 -3.332 31.357 1.00 92.38 103 VAL A N 1
ATOM 745 C CA . VAL A 1 103 ? -24.512 -1.899 31.537 1.00 92.38 103 VAL A CA 1
ATOM 746 C C . VAL A 1 103 ? -25.072 -1.696 32.939 1.00 92.38 103 VAL A C 1
ATOM 748 O O . VAL A 1 103 ? -26.166 -2.155 33.250 1.00 92.38 103 VAL A O 1
ATOM 751 N N . LEU A 1 104 ? -24.297 -1.041 33.793 1.00 92.12 104 LEU A N 1
ATOM 752 C CA . LEU A 1 104 ? -24.649 -0.765 35.177 1.00 92.12 104 LEU A CA 1
ATOM 753 C C . LEU A 1 104 ? -25.398 0.570 35.247 1.00 92.12 104 LEU A C 1
ATOM 755 O O . LEU A 1 104 ? -24.897 1.586 34.765 1.00 92.12 104 LEU A O 1
ATOM 759 N N . ARG A 1 105 ? -26.597 0.558 35.827 1.00 91.31 105 ARG A N 1
ATOM 760 C CA . ARG A 1 105 ? -27.492 1.709 35.982 1.00 91.31 105 ARG A CA 1
ATOM 761 C C . ARG A 1 105 ? -27.650 2.070 37.455 1.00 91.31 105 ARG A C 1
ATOM 763 O O . ARG A 1 105 ? -27.662 1.180 38.301 1.00 91.31 105 ARG A O 1
ATOM 770 N N . GLY A 1 106 ? -27.760 3.363 37.756 1.00 87.19 106 GLY A N 1
ATOM 771 C CA . GLY A 1 106 ? -28.010 3.897 39.108 1.00 87.19 106 GLY A CA 1
ATOM 772 C C . GLY A 1 106 ? -26.817 3.845 40.076 1.00 87.19 106 GLY A C 1
ATOM 773 O O . GLY A 1 106 ? -26.770 4.614 41.035 1.00 87.19 106 GLY A O 1
ATOM 774 N N . ALA A 1 107 ? -25.830 2.982 39.818 1.00 86.94 107 ALA A N 1
ATOM 775 C CA . ALA A 1 107 ? -24.700 2.766 40.714 1.00 86.94 107 ALA A CA 1
ATOM 776 C C . ALA A 1 107 ? -23.730 3.946 40.791 1.00 86.94 107 ALA A C 1
ATOM 778 O O . ALA A 1 107 ? -23.556 4.731 39.856 1.00 86.94 107 ALA A O 1
ATOM 779 N N . LYS A 1 108 ? -23.016 3.991 41.915 1.00 86.38 108 LYS A N 1
ATOM 780 C CA . LYS A 1 108 ? -21.948 4.948 42.195 1.00 86.38 108 LYS A CA 1
ATOM 781 C C . LYS A 1 108 ? -20.620 4.187 42.210 1.00 86.38 108 LYS A C 1
ATOM 783 O O . LYS A 1 108 ? -20.492 3.202 42.936 1.00 86.38 108 LYS A O 1
ATOM 788 N N . HIS A 1 109 ? -19.641 4.632 41.427 1.00 89.00 109 HIS A N 1
ATOM 789 C CA . HIS A 1 109 ? -18.257 4.162 41.543 1.00 89.00 109 HIS A CA 1
ATOM 790 C C . HIS A 1 109 ? -17.603 4.867 42.737 1.00 89.00 109 HIS A C 1
ATOM 792 O O . HIS A 1 109 ? -17.656 6.095 42.818 1.00 89.00 109 HIS A O 1
ATOM 798 N N . ARG A 1 110 ? -16.975 4.114 43.646 1.00 86.50 110 ARG A N 1
ATOM 799 C CA . ARG A 1 110 ? -16.497 4.591 44.958 1.00 86.50 110 ARG A CA 1
ATOM 800 C C . ARG A 1 110 ? -15.560 5.798 44.858 1.00 86.50 110 ARG A C 1
ATOM 802 O O . ARG A 1 110 ? -15.808 6.816 45.498 1.00 86.50 110 ARG A O 1
ATOM 809 N N . ASP A 1 111 ? -14.571 5.735 43.969 1.00 83.38 111 ASP A N 1
ATOM 810 C CA . ASP A 1 111 ? -13.620 6.838 43.753 1.00 83.38 111 ASP A CA 1
ATOM 811 C C . ASP A 1 111 ? -14.168 8.024 42.928 1.00 83.38 111 ASP A C 1
ATOM 813 O O . ASP A 1 111 ? -13.570 9.106 42.903 1.00 83.38 111 ASP A O 1
ATOM 817 N N . MET A 1 112 ? -15.300 7.873 42.227 1.00 77.94 112 MET A N 1
ATOM 818 C CA . MET A 1 112 ? -15.796 8.910 41.315 1.00 77.94 112 MET A CA 1
ATOM 819 C C . MET A 1 112 ? -16.678 9.941 42.023 1.00 77.94 112 MET A C 1
ATOM 821 O O . MET A 1 112 ? -17.903 9.929 41.942 1.00 77.94 112 MET A O 1
ATOM 825 N N . THR A 1 113 ? -16.037 10.961 42.591 1.00 64.19 113 THR A N 1
ATOM 826 C CA . THR A 1 113 ? -16.687 12.161 43.166 1.00 64.19 113 THR A CA 1
ATOM 827 C C . THR A 1 113 ? -17.526 12.999 42.176 1.00 64.19 113 THR A C 1
ATOM 829 O O . THR A 1 113 ? -18.151 13.988 42.568 1.00 64.19 113 THR A O 1
ATOM 832 N N . LYS A 1 114 ? -17.571 12.635 40.885 1.00 51.06 114 LYS A N 1
ATOM 833 C CA . LYS A 1 114 ? -18.271 13.373 39.821 1.00 51.06 114 LYS A CA 1
ATOM 834 C C . LYS A 1 114 ? -19.689 12.845 39.589 1.00 51.06 114 LYS A C 1
ATOM 836 O O . LYS A 1 114 ? -19.897 11.862 38.886 1.00 51.06 114 LYS A O 1
ATOM 841 N N . ARG A 1 115 ? -20.670 13.575 40.126 1.00 53.25 115 ARG A N 1
ATOM 842 C CA . ARG A 1 115 ? -22.107 13.403 39.841 1.00 53.25 115 ARG A CA 1
ATOM 843 C C . ARG A 1 115 ? -22.400 13.614 38.346 1.00 53.25 115 ARG A C 1
ATOM 845 O O . ARG A 1 115 ? -21.853 14.548 37.763 1.00 53.25 115 ARG A O 1
ATOM 852 N N . GLY A 1 116 ? -23.324 12.838 37.768 1.00 59.28 116 GLY A N 1
ATOM 853 C CA . GLY A 1 116 ? -23.987 13.196 36.499 1.00 59.28 116 GLY A CA 1
ATOM 854 C C . GLY A 1 116 ? -24.129 12.110 35.424 1.00 59.28 116 GLY A C 1
ATOM 855 O O . GLY A 1 116 ? -24.769 12.380 34.414 1.00 59.28 116 GLY A O 1
ATOM 856 N N . LEU A 1 117 ? -23.576 10.909 35.611 1.00 62.25 117 LEU A N 1
ATOM 857 C CA . LEU A 1 117 ? -23.793 9.764 34.713 1.00 62.25 117 LEU A CA 1
ATOM 858 C C . LEU A 1 117 ? -24.679 8.720 35.401 1.00 62.25 117 LEU A C 1
ATOM 860 O O . LEU A 1 117 ? -24.424 8.370 36.550 1.00 62.25 117 LEU A O 1
ATOM 864 N N . THR A 1 118 ? -25.713 8.246 34.701 1.00 71.94 118 THR A N 1
ATOM 865 C CA . THR A 1 118 ? -26.649 7.212 35.185 1.00 71.94 118 THR A CA 1
ATOM 866 C C . THR A 1 118 ? -26.267 5.803 34.745 1.00 71.94 118 THR A C 1
ATOM 868 O O . THR A 1 118 ? -26.654 4.844 35.407 1.00 71.94 118 THR A O 1
ATOM 871 N N . ASP A 1 119 ? -25.533 5.694 33.632 1.00 87.69 119 ASP A N 1
ATOM 872 C CA . ASP A 1 119 ? -25.278 4.466 32.882 1.00 87.69 119 ASP A CA 1
ATOM 873 C C . ASP A 1 119 ? -23.764 4.292 32.671 1.00 87.69 119 ASP A C 1
ATOM 875 O O . ASP A 1 119 ? -23.116 5.129 32.035 1.00 87.69 119 ASP A O 1
ATOM 879 N N . PHE A 1 120 ? -23.207 3.174 33.129 1.00 88.88 120 PHE A N 1
ATOM 880 C CA . PHE A 1 120 ? -21.802 2.799 32.950 1.00 88.88 120 PHE A CA 1
ATOM 881 C C . PHE A 1 120 ? -21.693 1.464 32.203 1.00 88.88 120 PHE A C 1
ATOM 883 O O . PHE A 1 120 ? -22.575 0.617 32.289 1.00 88.88 120 PHE A O 1
ATOM 890 N N . THR A 1 121 ? -20.624 1.248 31.433 1.00 91.50 121 THR A N 1
ATOM 891 C CA . THR A 1 121 ? -20.343 -0.061 30.813 1.00 91.50 121 THR A CA 1
ATOM 892 C C . THR A 1 121 ? -19.196 -0.713 31.554 1.00 91.50 121 THR A C 1
ATOM 894 O O . THR A 1 121 ? -18.099 -0.170 31.534 1.00 91.50 121 THR A O 1
ATOM 897 N N . LEU A 1 122 ? -19.461 -1.865 32.165 1.00 92.94 122 LEU A N 1
ATOM 898 C CA . LEU A 1 122 ? -18.484 -2.573 32.985 1.00 92.94 122 LEU A CA 1
ATOM 899 C C . LEU A 1 122 ? -17.435 -3.281 32.113 1.00 92.94 122 LEU A C 1
ATOM 901 O O . LEU A 1 122 ? -17.780 -4.057 31.211 1.00 92.94 122 LEU A O 1
ATOM 905 N N . HIS A 1 123 ? -16.159 -3.023 32.387 1.00 91.88 123 HIS A N 1
ATOM 906 C CA . HIS A 1 123 ? -15.010 -3.630 31.713 1.00 91.88 123 HIS A CA 1
ATOM 907 C C . HIS A 1 123 ? -14.501 -4.854 32.480 1.00 91.88 123 HIS A C 1
ATOM 909 O O . HIS A 1 123 ? -14.436 -4.837 33.698 1.00 91.88 123 HIS A O 1
ATOM 915 N N . ASP A 1 124 ? -14.095 -5.912 31.770 1.00 94.38 124 ASP A N 1
ATOM 916 C CA . ASP A 1 124 ? -13.746 -7.227 32.342 1.00 94.38 124 ASP A CA 1
ATOM 917 C C . ASP A 1 124 ? -12.752 -7.202 33.515 1.00 94.38 124 ASP A C 1
ATOM 919 O O . ASP A 1 124 ? -12.843 -8.045 34.399 1.00 94.38 124 ASP A O 1
ATOM 923 N N . THR A 1 125 ? -11.823 -6.245 33.525 1.00 95.12 125 THR A N 1
ATOM 924 C CA . THR A 1 125 ? -10.765 -6.105 34.538 1.00 95.12 125 THR A CA 1
ATOM 925 C C . THR A 1 125 ? -11.140 -5.207 35.720 1.00 95.12 125 THR A C 1
ATOM 927 O O . THR A 1 125 ? -10.287 -4.954 36.565 1.00 95.12 125 THR A O 1
ATOM 930 N N . GLU A 1 126 ? -12.356 -4.662 35.766 1.00 93.94 126 GLU A N 1
ATOM 931 C CA . GLU A 1 126 ? -12.821 -3.829 36.881 1.00 93.94 126 GLU A CA 1
ATOM 932 C C . GLU A 1 126 ? -13.234 -4.724 38.067 1.00 93.94 126 GLU A C 1
ATOM 934 O O . GLU A 1 126 ? -14.023 -5.658 37.877 1.00 93.94 126 GLU A O 1
ATOM 939 N N . PRO A 1 127 ? -12.739 -4.463 39.289 1.00 96.19 127 PRO A N 1
ATOM 940 C CA . PRO A 1 127 ? -13.261 -5.076 40.504 1.00 96.19 127 PRO A CA 1
ATOM 941 C C . PRO A 1 127 ? -14.734 -4.719 40.724 1.00 96.19 127 PRO A C 1
ATOM 943 O O . PRO A 1 127 ? -15.125 -3.553 40.665 1.00 96.19 127 PRO A O 1
ATOM 946 N N . LEU A 1 128 ? -15.563 -5.706 41.072 1.00 94.56 128 LEU A N 1
ATOM 947 C CA . LEU A 1 128 ? -16.957 -5.454 41.461 1.00 94.56 128 LEU A CA 1
ATOM 948 C C . LEU A 1 128 ? -17.035 -4.562 42.708 1.00 94.56 128 LEU A C 1
ATOM 950 O O . LEU A 1 128 ? -17.956 -3.761 42.838 1.00 94.56 128 LEU A O 1
ATOM 954 N N . MET A 1 129 ? -16.042 -4.670 43.598 1.00 94.75 129 MET A N 1
ATOM 955 C CA . MET A 1 129 ? -15.952 -3.900 44.842 1.00 94.75 129 MET A CA 1
ATOM 956 C C . MET A 1 129 ? -15.716 -2.396 44.656 1.00 94.75 129 MET A C 1
ATOM 958 O O . MET A 1 129 ? -15.836 -1.662 45.635 1.00 94.75 129 MET A O 1
ATOM 962 N N . ASP A 1 130 ? -15.410 -1.921 43.448 1.00 94.38 130 ASP A N 1
ATOM 963 C CA . ASP A 1 130 ? -15.254 -0.485 43.172 1.00 94.38 130 ASP A CA 1
ATOM 964 C C . ASP A 1 130 ? -16.611 0.198 42.925 1.00 94.38 130 ASP A C 1
ATOM 966 O O . ASP A 1 130 ? -16.712 1.428 42.905 1.00 94.38 130 ASP A O 1
ATOM 970 N N . TRP A 1 131 ? -17.681 -0.594 42.810 1.00 92.75 131 TRP A N 1
ATOM 971 C CA . TRP A 1 131 ? -19.048 -0.152 42.568 1.00 92.75 131 TRP A CA 1
ATOM 972 C C . TRP A 1 131 ? -19.937 -0.416 43.786 1.00 92.75 131 TRP A C 1
ATOM 974 O O . TRP A 1 131 ? -19.843 -1.450 44.445 1.00 92.75 131 TRP A O 1
ATOM 984 N N . HIS A 1 132 ? -20.849 0.511 44.072 1.00 89.69 132 HIS A N 1
ATOM 985 C CA . HIS A 1 132 ? -21.964 0.259 44.983 1.00 89.69 132 HIS A CA 1
ATOM 986 C C . HIS A 1 132 ? -23.040 -0.556 44.260 1.00 89.69 132 HIS A C 1
ATOM 988 O O . HIS A 1 132 ? -23.910 0.015 43.607 1.00 89.69 132 HIS A O 1
ATOM 994 N N . LEU A 1 133 ? -22.943 -1.888 44.329 1.00 88.94 133 LEU A N 1
ATOM 995 C CA . LEU A 1 133 ? -23.948 -2.829 43.800 1.00 88.94 133 LEU A CA 1
ATOM 996 C C . LEU A 1 133 ? -25.033 -3.179 44.841 1.00 88.94 133 LEU A C 1
ATOM 998 O O . LEU A 1 133 ? -25.937 -3.963 44.566 1.00 88.94 133 LEU A O 1
ATOM 1002 N N . ASP A 1 134 ? -24.910 -2.601 46.036 1.00 86.25 134 ASP A N 1
ATOM 1003 C CA . ASP A 1 134 ? -25.737 -2.784 47.229 1.00 86.25 134 ASP A CA 1
ATOM 1004 C C . ASP A 1 134 ? -26.863 -1.737 47.395 1.00 86.25 134 ASP A C 1
ATOM 1006 O O . ASP A 1 134 ? -27.790 -1.953 48.176 1.00 86.25 134 ASP A O 1
ATOM 1010 N N . ASP A 1 135 ? -26.829 -0.631 46.642 1.00 86.38 135 ASP A N 1
ATOM 1011 C CA . ASP A 1 135 ? -27.912 0.367 46.590 1.00 86.38 135 ASP A CA 1
ATOM 1012 C C . ASP A 1 135 ? -29.162 -0.219 45.891 1.00 86.38 135 ASP A C 1
ATOM 1014 O O . ASP A 1 135 ? -29.079 -0.734 44.778 1.00 86.38 135 ASP A O 1
ATOM 1018 N N . THR A 1 136 ? -30.360 -0.067 46.470 1.00 82.75 136 THR A N 1
ATOM 1019 C CA . THR A 1 136 ? -31.609 -0.658 45.926 1.00 82.75 136 THR A CA 1
ATOM 1020 C C . THR A 1 136 ? -32.102 -0.051 44.606 1.00 82.75 136 THR A C 1
ATOM 1022 O O . THR A 1 136 ? -33.075 -0.533 44.032 1.00 82.75 136 THR A O 1
ATOM 1025 N N . GLU A 1 137 ? -31.466 1.020 44.135 1.00 85.88 137 GLU A N 1
ATOM 1026 C CA . GLU A 1 137 ? -31.740 1.667 42.843 1.00 85.88 137 GLU A CA 1
ATOM 1027 C C . GLU A 1 137 ? -30.830 1.133 41.716 1.00 85.88 137 GLU A C 1
ATOM 1029 O O . GLU A 1 137 ? -30.874 1.631 40.589 1.00 85.88 137 GLU A O 1
ATOM 1034 N N . VAL A 1 138 ? -29.978 0.143 42.014 1.00 87.94 138 VAL A N 1
ATOM 1035 C CA . VAL A 1 138 ? -28.935 -0.344 41.106 1.00 87.94 138 VAL A CA 1
ATOM 1036 C C . VAL A 1 138 ? -29.386 -1.548 40.295 1.00 87.94 138 VAL A C 1
ATOM 1038 O O . VAL A 1 138 ? -29.945 -2.513 40.810 1.00 87.94 138 VAL A O 1
ATOM 1041 N N . LEU A 1 139 ? -29.086 -1.495 38.999 1.00 90.81 139 LEU A N 1
ATOM 1042 C CA . LEU A 1 139 ? -29.474 -2.498 38.015 1.00 90.81 139 LEU A CA 1
ATOM 1043 C C . LEU A 1 139 ? -28.298 -2.803 37.083 1.00 90.81 139 LEU A C 1
ATOM 1045 O O . LEU A 1 139 ? -27.756 -1.902 36.444 1.00 90.81 139 LEU A O 1
ATOM 1049 N N . VAL A 1 140 ? -27.944 -4.080 36.945 1.00 92.06 140 VAL A N 1
ATOM 1050 C CA . VAL A 1 140 ? -27.054 -4.556 35.878 1.00 92.06 140 VAL A CA 1
ATOM 1051 C C . VAL A 1 140 ? -27.917 -5.068 34.727 1.00 92.06 140 VAL A C 1
ATOM 1053 O O . VAL A 1 140 ? -28.513 -6.141 34.793 1.00 92.06 140 VAL A O 1
ATOM 1056 N N . GLU A 1 141 ? -27.977 -4.281 33.658 1.00 92.81 141 GLU A N 1
ATOM 1057 C CA . GLU A 1 141 ? -28.645 -4.625 32.408 1.00 92.81 141 GLU A CA 1
ATOM 1058 C C . GLU A 1 141 ? -27.678 -5.413 31.508 1.00 92.81 141 GLU A C 1
ATOM 1060 O O . GLU A 1 141 ? -26.621 -4.913 31.106 1.00 92.81 141 GLU A O 1
ATOM 1065 N N . VAL A 1 142 ? -28.030 -6.654 31.171 1.00 92.69 142 VAL A N 1
ATOM 1066 C CA . VAL A 1 142 ? -27.189 -7.562 30.384 1.00 92.69 142 VAL A CA 1
ATOM 1067 C C . VAL A 1 142 ? -27.668 -7.583 28.935 1.00 92.69 142 VAL A C 1
ATOM 1069 O O . VAL A 1 142 ? -28.670 -8.203 28.582 1.00 92.69 142 VAL A O 1
ATOM 1072 N N . LYS A 1 143 ? -26.912 -6.926 28.054 1.00 91.19 143 LYS A N 1
ATOM 1073 C CA . LYS A 1 143 ? -27.209 -6.859 26.618 1.00 91.19 143 LYS A CA 1
ATOM 1074 C C . LYS A 1 143 ? -26.367 -7.869 25.844 1.00 91.19 143 LYS A C 1
ATOM 1076 O O . LYS A 1 143 ? -25.147 -7.933 26.027 1.00 91.19 143 LYS A O 1
ATOM 1081 N N . LYS A 1 144 ? -26.971 -8.578 24.884 1.00 88.00 144 LYS A N 1
ATOM 1082 C CA . LYS A 1 144 ? -26.218 -9.369 23.899 1.00 88.00 144 LYS A CA 1
ATOM 1083 C C . LYS A 1 144 ? -25.339 -8.429 23.065 1.00 88.00 144 LYS A C 1
ATOM 1085 O O . LYS A 1 144 ? -25.816 -7.522 22.382 1.00 88.00 144 LYS A O 1
ATOM 1090 N N . LYS A 1 145 ? -24.025 -8.623 23.142 1.00 82.81 145 LYS A N 1
ATOM 1091 C CA . LYS A 1 145 ? -22.975 -7.836 22.490 1.00 82.81 145 LYS A CA 1
ATOM 1092 C C . LYS A 1 145 ? -23.026 -8.057 20.982 1.00 82.81 145 LYS A C 1
ATOM 1094 O O . LYS A 1 145 ? -22.316 -8.901 20.434 1.00 82.81 145 LYS A O 1
ATOM 1099 N N . GLN A 1 146 ? -23.865 -7.277 20.305 1.00 65.56 146 GLN A N 1
ATOM 1100 C CA . GLN A 1 146 ? -23.964 -7.270 18.850 1.00 65.56 146 GLN A CA 1
ATOM 1101 C C . GLN A 1 146 ? -22.585 -6.990 18.224 1.00 65.56 146 GLN A C 1
ATOM 1103 O O . GLN A 1 146 ? -22.126 -5.848 18.153 1.00 65.56 146 GLN A O 1
ATOM 1108 N N . ARG A 1 147 ? -21.913 -8.044 17.737 1.00 54.41 147 ARG A N 1
ATOM 1109 C CA . ARG A 1 147 ? -20.781 -7.906 16.814 1.00 54.41 147 ARG A CA 1
ATOM 1110 C C . ARG A 1 147 ? -21.351 -7.349 15.505 1.00 54.41 147 ARG A C 1
ATOM 1112 O O . ARG A 1 147 ? -21.898 -8.098 14.696 1.00 54.41 147 ARG A O 1
ATOM 1119 N N . ALA A 1 148 ? -21.279 -6.025 15.350 1.00 49.19 148 ALA A N 1
ATOM 1120 C CA . ALA A 1 148 ? -21.840 -5.268 14.231 1.00 49.19 148 ALA A CA 1
ATOM 1121 C C . ALA A 1 148 ? -21.210 -5.702 12.893 1.00 49.19 148 ALA A C 1
ATOM 1123 O O . ALA A 1 148 ? -20.163 -5.194 12.496 1.00 49.19 148 ALA A O 1
ATOM 1124 N N . GLY A 1 149 ? -21.823 -6.704 12.258 1.00 48.81 149 GLY A N 1
ATOM 1125 C CA . GLY A 1 149 ? -21.302 -7.350 11.051 1.00 48.81 149 GLY A CA 1
ATOM 1126 C C . GLY A 1 149 ? -22.049 -8.606 10.583 1.00 48.81 149 GLY A C 1
ATOM 1127 O O . GLY A 1 149 ? -21.917 -8.945 9.414 1.00 48.81 149 GLY A O 1
ATOM 1128 N N . LYS A 1 150 ? -22.852 -9.284 11.430 1.00 47.19 150 LYS A N 1
ATOM 1129 C CA . LYS A 1 150 ? -23.751 -10.373 10.974 1.00 47.19 150 LYS A CA 1
ATOM 1130 C C . LYS A 1 150 ? -25.186 -9.907 10.688 1.00 47.19 150 LYS A C 1
ATOM 1132 O O . LYS A 1 150 ? -25.564 -9.857 9.528 1.00 47.19 150 LYS A O 1
ATOM 1137 N N . SER A 1 151 ? -25.964 -9.516 11.700 1.00 44.44 151 SER A N 1
ATOM 1138 C CA . SER A 1 151 ? -27.407 -9.222 11.541 1.00 44.44 151 SER A CA 1
ATOM 1139 C C . SER A 1 151 ? -27.752 -7.910 10.820 1.00 44.44 151 SER A C 1
ATOM 1141 O O . SER A 1 151 ? -28.883 -7.731 10.393 1.00 44.44 151 SER A O 1
ATOM 1143 N N . LEU A 1 152 ? -26.805 -6.975 10.692 1.00 49.19 152 LEU A N 1
ATOM 1144 C CA . LEU A 1 152 ? -27.062 -5.623 10.170 1.00 49.19 152 LEU A CA 1
ATOM 1145 C C . LEU A 1 152 ? -26.564 -5.381 8.735 1.00 49.19 152 LEU A C 1
ATOM 1147 O O . LEU A 1 152 ? -26.749 -4.276 8.233 1.00 49.19 152 LEU A O 1
ATOM 1151 N N . HIS A 1 153 ? -25.842 -6.330 8.123 1.00 50.59 153 HIS A N 1
ATOM 1152 C CA . HIS A 1 153 ? -25.053 -6.161 6.880 1.00 50.59 153 HIS A CA 1
ATOM 1153 C C . HIS A 1 153 ? -24.091 -4.945 6.823 1.00 50.59 153 HIS A C 1
ATOM 1155 O O . HIS A 1 153 ? -23.417 -4.729 5.818 1.00 50.59 153 HIS A O 1
ATOM 1161 N N . ARG A 1 154 ? -23.959 -4.162 7.901 1.00 45.50 154 ARG A N 1
ATOM 1162 C CA . ARG A 1 154 ? -23.077 -2.989 7.981 1.00 45.50 154 ARG A CA 1
ATOM 1163 C C . ARG A 1 154 ? -21.647 -3.407 8.352 1.00 45.50 154 ARG A C 1
ATOM 1165 O O . ARG A 1 154 ? -21.489 -4.165 9.313 1.00 45.50 154 ARG A O 1
ATOM 1172 N N . PRO A 1 155 ? -20.605 -2.895 7.666 1.00 48.72 155 PRO A N 1
ATOM 1173 C CA . PRO A 1 155 ? -19.222 -3.096 8.085 1.00 48.72 155 PRO A CA 1
ATOM 1174 C C . PRO A 1 155 ? -18.995 -2.439 9.452 1.00 48.72 155 PRO A C 1
ATOM 1176 O O . PRO A 1 155 ? -19.381 -1.291 9.680 1.00 48.72 155 PRO A O 1
ATOM 1179 N N . GLY A 1 156 ? -18.394 -3.184 10.380 1.00 46.94 156 GLY A N 1
ATOM 1180 C CA . GLY A 1 156 ? -18.313 -2.781 11.782 1.00 46.94 156 GLY A CA 1
ATOM 1181 C C . GLY A 1 156 ? -17.537 -1.481 12.026 1.00 46.94 156 GLY A C 1
ATOM 1182 O O . GLY A 1 156 ? -16.585 -1.148 11.317 1.00 46.94 156 GLY A O 1
ATOM 1183 N N . ASN A 1 157 ? -17.896 -0.787 13.113 1.00 45.03 157 ASN A N 1
ATOM 1184 C CA . ASN A 1 157 ? -17.446 0.569 13.476 1.00 45.03 157 ASN A CA 1
ATOM 1185 C C . ASN A 1 157 ? -15.918 0.791 13.593 1.00 45.03 157 ASN A C 1
ATOM 1187 O O . ASN A 1 157 ? -15.491 1.913 13.850 1.00 45.03 157 ASN A O 1
ATOM 1191 N N . GLY A 1 158 ? -15.075 -0.224 13.380 1.00 50.12 158 GLY A N 1
ATOM 1192 C CA . GLY A 1 158 ? -13.633 -0.045 13.185 1.00 50.12 158 GLY A CA 1
ATOM 1193 C C . GLY A 1 158 ? -13.285 0.850 11.986 1.00 50.12 158 GLY A C 1
ATOM 1194 O O . GLY A 1 158 ? -12.289 1.562 12.052 1.00 50.12 158 GLY A O 1
ATOM 1195 N N . TRP A 1 159 ? -14.130 0.884 10.946 1.00 43.44 159 TRP A N 1
ATOM 1196 C CA . TRP A 1 159 ? -13.978 1.781 9.788 1.00 43.44 159 TRP A CA 1
ATOM 1197 C C . TRP A 1 159 ? -14.256 3.250 10.177 1.00 43.44 159 TRP A C 1
ATOM 1199 O O . TRP A 1 159 ? -13.545 4.171 9.774 1.00 43.44 159 TRP A O 1
ATOM 1209 N N . PHE A 1 160 ? -15.249 3.463 11.043 1.00 48.12 160 PHE A N 1
ATOM 1210 C CA . PHE A 1 160 ? -15.755 4.783 11.442 1.00 48.12 160 PHE A CA 1
ATOM 1211 C C . PHE A 1 160 ? -15.073 5.380 12.687 1.00 48.12 160 PHE A C 1
ATOM 1213 O O . PHE A 1 160 ? -15.302 6.543 13.014 1.00 48.12 160 PHE A O 1
ATOM 1220 N N . LYS A 1 161 ? -14.215 4.627 13.391 1.00 49.69 161 LYS A N 1
ATOM 1221 C CA . LYS A 1 161 ? -13.464 5.142 14.548 1.00 49.69 161 LYS A CA 1
ATOM 1222 C C . LYS A 1 161 ? -12.398 6.154 14.116 1.00 49.69 161 LYS A C 1
ATOM 1224 O O . LYS A 1 161 ? -11.280 5.778 13.762 1.00 49.69 161 LYS A O 1
ATOM 1229 N N . ILE A 1 162 ? -12.721 7.441 14.245 1.00 48.91 162 ILE A N 1
ATOM 1230 C CA . ILE A 1 162 ? -11.732 8.525 14.301 1.00 48.91 162 ILE A CA 1
ATOM 1231 C C . ILE A 1 162 ? -10.758 8.192 15.439 1.00 48.91 162 ILE A C 1
ATOM 1233 O O . ILE A 1 162 ? -11.134 8.165 16.614 1.00 48.91 162 ILE A O 1
ATOM 1237 N N . LYS A 1 163 ? -9.505 7.880 15.100 1.00 54.09 163 LYS A N 1
ATOM 1238 C CA . LYS A 1 163 ? -8.449 7.674 16.099 1.00 54.09 163 LYS A CA 1
ATOM 1239 C C . LYS A 1 163 ? -8.014 9.037 16.649 1.00 54.09 163 LYS A C 1
ATOM 1241 O O . LYS A 1 163 ? -7.982 10.017 15.903 1.00 54.09 163 LYS A O 1
ATOM 1246 N N . LYS A 1 164 ? -7.606 9.099 17.926 1.00 47.44 164 LYS A N 1
ATOM 1247 C CA . LYS A 1 164 ? -6.818 10.242 18.429 1.00 47.44 164 LYS A CA 1
ATOM 1248 C C . LYS A 1 164 ? -5.616 10.414 17.487 1.00 47.44 164 LYS A C 1
ATOM 1250 O O . LYS A 1 164 ? -4.876 9.454 17.292 1.00 47.44 164 LYS A O 1
ATOM 1255 N N . GLY A 1 165 ? -5.497 11.583 16.852 1.00 59.25 165 GLY A N 1
ATOM 1256 C CA . GLY A 1 165 ? -4.610 11.798 15.697 1.00 59.25 165 GLY A CA 1
ATOM 1257 C C . GLY A 1 165 ? -5.307 12.216 14.389 1.00 59.25 165 GLY A C 1
ATOM 1258 O O . GLY A 1 165 ? -4.663 12.222 13.349 1.00 59.25 165 GLY A O 1
ATOM 1259 N N . GLY A 1 166 ? -6.603 12.550 14.405 1.00 55.25 166 GLY A N 1
ATOM 1260 C CA . GLY A 1 166 ? -7.238 13.374 13.358 1.00 55.25 166 GLY A CA 1
ATOM 1261 C C . GLY A 1 166 ? -7.536 12.706 12.007 1.00 55.25 166 GLY A C 1
ATOM 1262 O O . GLY A 1 166 ? -8.062 13.370 11.118 1.00 55.25 166 GLY A O 1
ATOM 1263 N N . ARG A 1 167 ? -7.254 11.407 11.832 1.00 57.03 167 ARG A N 1
ATOM 1264 C CA . ARG A 1 167 ? -7.579 10.684 10.587 1.00 57.03 167 ARG A CA 1
ATOM 1265 C C . ARG A 1 167 ? -9.097 10.653 10.358 1.00 57.03 167 ARG A C 1
ATOM 1267 O O . ARG A 1 167 ? -9.843 10.212 11.236 1.00 57.03 167 ARG A O 1
ATOM 1274 N N . THR A 1 168 ? -9.543 11.089 9.180 1.00 62.19 168 THR A N 1
ATOM 1275 C CA . THR A 1 168 ? -10.965 11.083 8.800 1.00 62.19 168 THR A CA 1
ATOM 1276 C C . THR A 1 168 ? -11.474 9.658 8.555 1.00 62.19 168 THR A C 1
ATOM 1278 O O . THR A 1 168 ? -10.691 8.726 8.346 1.00 62.19 168 THR A O 1
ATOM 1281 N N . CYS A 1 169 ? -12.798 9.470 8.536 1.00 59.31 169 CYS A N 1
ATOM 1282 C CA . CYS A 1 169 ? -13.379 8.171 8.185 1.00 59.31 169 CYS A CA 1
ATOM 1283 C C . CYS A 1 169 ? -12.934 7.715 6.783 1.00 59.31 169 CYS A C 1
ATOM 1285 O O . CYS A 1 169 ? -12.500 6.577 6.625 1.00 59.31 169 CYS A O 1
ATOM 1287 N N . THR A 1 170 ? -12.917 8.618 5.799 1.00 63.97 170 THR A N 1
ATOM 1288 C CA . THR A 1 170 ? -12.441 8.338 4.436 1.00 63.97 170 THR A CA 1
ATOM 1289 C C . THR A 1 170 ? -11.000 7.816 4.419 1.00 63.97 170 THR A C 1
ATOM 1291 O O . THR A 1 170 ? -10.718 6.853 3.714 1.00 63.97 170 THR A O 1
ATOM 1294 N N . MET A 1 171 ? -10.100 8.362 5.250 1.00 63.22 171 MET A N 1
ATOM 1295 C CA . MET A 1 171 ? -8.721 7.859 5.373 1.00 63.22 171 MET A CA 1
ATOM 1296 C C . MET A 1 171 ? -8.647 6.450 5.978 1.00 63.22 171 MET A C 1
ATOM 1298 O O . MET A 1 171 ? -7.822 5.647 5.542 1.00 63.22 171 MET A O 1
ATOM 1302 N N . ASN A 1 172 ? -9.498 6.124 6.958 1.00 64.31 172 ASN A N 1
ATOM 1303 C CA . ASN A 1 172 ? -9.584 4.763 7.501 1.00 64.31 172 ASN A CA 1
ATOM 1304 C C . ASN A 1 172 ? -10.101 3.769 6.447 1.00 64.31 172 ASN A C 1
ATOM 1306 O O . ASN A 1 172 ? -9.574 2.663 6.350 1.00 64.31 172 ASN A O 1
ATOM 1310 N N . ILE A 1 173 ? -11.116 4.160 5.668 1.00 67.31 173 ILE A N 1
ATOM 1311 C CA . ILE A 1 173 ? -11.705 3.336 4.603 1.00 67.31 173 ILE A CA 1
ATOM 1312 C C . ILE A 1 173 ? -10.682 3.104 3.488 1.00 67.31 173 ILE A C 1
ATOM 1314 O O . ILE A 1 173 ? -10.401 1.955 3.153 1.00 67.31 173 ILE A O 1
ATOM 1318 N N . ALA A 1 174 ? -10.056 4.170 2.983 1.00 69.00 174 ALA A N 1
ATOM 1319 C CA . ALA A 1 174 ? -8.980 4.080 2.000 1.00 69.00 174 ALA A CA 1
ATOM 1320 C C . ALA A 1 174 ? -7.829 3.201 2.514 1.00 69.00 174 ALA A C 1
ATOM 1322 O O . ALA A 1 174 ? -7.405 2.289 1.814 1.00 69.00 174 ALA A O 1
ATOM 1323 N N . GLY A 1 175 ? -7.390 3.386 3.764 1.00 69.38 175 GLY A N 1
ATOM 1324 C CA . GLY A 1 175 ? -6.347 2.560 4.378 1.00 69.38 175 GLY A CA 1
ATOM 1325 C C . GLY A 1 175 ? -6.721 1.085 4.531 1.00 69.38 175 GLY A C 1
ATOM 1326 O O . GLY A 1 175 ? -5.869 0.220 4.342 1.00 69.38 175 GLY A O 1
ATOM 1327 N N . ALA A 1 176 ? -7.987 0.774 4.828 1.00 70.50 176 ALA A N 1
ATOM 1328 C CA . ALA A 1 176 ? -8.481 -0.601 4.874 1.00 70.50 176 ALA A CA 1
ATOM 1329 C C . ALA A 1 176 ? -8.498 -1.244 3.477 1.00 70.50 176 ALA A C 1
ATOM 1331 O O . ALA A 1 176 ? -8.003 -2.360 3.322 1.00 70.50 176 ALA A O 1
ATOM 1332 N N . ILE A 1 177 ? -8.987 -0.521 2.462 1.00 74.12 177 ILE A N 1
ATOM 1333 C CA . ILE A 1 177 ? -8.993 -0.960 1.058 1.00 74.12 177 ILE A CA 1
ATOM 1334 C C . ILE A 1 177 ? -7.558 -1.185 0.571 1.00 74.12 177 ILE A C 1
ATOM 1336 O O . ILE A 1 177 ? -7.239 -2.278 0.119 1.00 74.12 177 ILE A O 1
ATOM 1340 N N . VAL A 1 178 ? -6.667 -0.207 0.741 1.00 73.25 178 VAL A N 1
ATOM 1341 C CA . VAL A 1 178 ? -5.236 -0.288 0.405 1.00 73.25 178 VAL A CA 1
ATOM 1342 C C . VAL A 1 178 ? -4.573 -1.489 1.084 1.00 73.25 178 VAL A C 1
ATOM 1344 O O . VAL A 1 178 ? -3.917 -2.297 0.423 1.00 73.25 178 VAL A O 1
ATOM 1347 N N . LYS A 1 179 ? -4.794 -1.681 2.391 1.00 74.44 179 LYS A N 1
ATOM 1348 C CA . LYS A 1 179 ? -4.227 -2.818 3.129 1.00 74.44 179 LYS A CA 1
ATOM 1349 C C . LYS A 1 179 ? -4.767 -4.166 2.639 1.00 74.44 179 LYS A C 1
ATOM 1351 O O . LYS A 1 179 ? -4.015 -5.135 2.562 1.00 74.44 179 LYS A O 1
ATOM 1356 N N . GLN A 1 180 ? -6.047 -4.241 2.280 1.00 74.88 180 GLN A N 1
ATOM 1357 C CA . GLN A 1 180 ? -6.672 -5.465 1.783 1.00 74.88 180 GLN A CA 1
ATOM 1358 C C . GLN A 1 180 ? -6.297 -5.774 0.323 1.00 74.88 180 GLN A C 1
ATOM 1360 O O . GLN A 1 180 ? -6.062 -6.937 -0.001 1.00 74.88 180 GLN A O 1
ATOM 1365 N N . MET A 1 181 ? -6.199 -4.767 -0.543 1.00 72.31 181 MET A N 1
ATOM 1366 C CA . MET A 1 181 ? -5.965 -4.932 -1.982 1.00 72.31 181 MET A CA 1
ATOM 1367 C C . MET A 1 181 ? -4.482 -5.046 -2.350 1.00 72.31 181 MET A C 1
ATOM 1369 O O . MET A 1 181 ? -4.153 -5.821 -3.240 1.00 72.31 181 MET A O 1
ATOM 1373 N N . ILE A 1 182 ? -3.598 -4.322 -1.655 1.00 76.38 182 ILE A N 1
ATOM 1374 C CA . ILE A 1 182 ? -2.161 -4.254 -1.969 1.00 76.38 182 ILE A CA 1
ATOM 1375 C C . ILE A 1 182 ? -1.355 -5.080 -0.949 1.00 76.38 182 ILE A C 1
ATOM 1377 O O . ILE A 1 182 ? -0.730 -6.083 -1.290 1.00 76.38 182 ILE A O 1
ATOM 1381 N N . PHE A 1 183 ? -1.424 -4.723 0.338 1.00 75.25 183 PHE A N 1
ATOM 1382 C CA . PHE A 1 183 ? -0.550 -5.295 1.381 1.00 75.25 183 PHE A CA 1
ATOM 1383 C C . PHE A 1 183 ? -0.898 -6.730 1.790 1.00 75.25 183 PHE A C 1
ATOM 1385 O O . PHE A 1 183 ? -0.044 -7.438 2.305 1.00 75.25 183 PHE A O 1
ATOM 1392 N N . SER A 1 184 ? -2.127 -7.197 1.548 1.00 77.81 184 SER A N 1
ATOM 1393 C CA . SER A 1 184 ? -2.488 -8.610 1.756 1.00 77.81 184 SER A CA 1
ATOM 1394 C C . SER A 1 184 ? -2.261 -9.492 0.515 1.00 77.81 184 SER A C 1
ATOM 1396 O O . SER A 1 184 ? -2.732 -10.633 0.477 1.00 77.81 184 SER A O 1
ATOM 1398 N N . LYS A 1 185 ? -1.632 -8.949 -0.536 1.00 83.25 185 LYS A N 1
ATOM 1399 C CA . LYS A 1 185 ? -1.486 -9.585 -1.859 1.00 83.25 185 LYS A CA 1
ATOM 1400 C C . LYS A 1 185 ? -0.050 -9.589 -2.393 1.00 83.25 185 LYS A C 1
ATOM 1402 O O . LYS A 1 185 ? 0.233 -10.362 -3.303 1.00 83.25 185 LYS A O 1
ATOM 1407 N N . ALA A 1 186 ? 0.840 -8.798 -1.800 1.00 87.56 186 ALA A N 1
ATOM 1408 C CA . ALA A 1 186 ? 2.259 -8.797 -2.116 1.00 87.56 186 ALA A CA 1
ATOM 1409 C C . ALA A 1 186 ? 3.122 -8.580 -0.865 1.00 87.56 186 ALA A C 1
ATOM 1411 O O . ALA A 1 186 ? 2.742 -7.821 0.029 1.00 87.56 186 ALA A O 1
ATOM 1412 N N . ASN A 1 187 ? 4.300 -9.204 -0.842 1.00 88.94 187 ASN A N 1
ATOM 1413 C CA . ASN A 1 187 ? 5.392 -8.843 0.058 1.00 88.94 187 ASN A CA 1
ATOM 1414 C C . ASN A 1 187 ? 6.000 -7.534 -0.457 1.00 88.94 187 ASN A C 1
ATOM 1416 O O . ASN A 1 187 ? 6.330 -7.454 -1.638 1.00 88.94 187 ASN A O 1
ATOM 1420 N N . GLN A 1 188 ? 6.128 -6.508 0.384 1.00 88.56 188 GLN A N 1
ATOM 1421 C CA . GLN A 1 188 ? 6.595 -5.187 -0.050 1.00 88.56 188 GLN A CA 1
ATOM 1422 C C . GLN A 1 188 ? 7.843 -4.774 0.718 1.00 88.56 188 GLN A C 1
ATOM 1424 O O . GLN A 1 188 ? 7.861 -4.820 1.948 1.00 88.56 188 GLN A O 1
ATOM 1429 N N . TYR A 1 189 ? 8.854 -4.326 -0.015 1.00 88.50 189 TYR A N 1
ATOM 1430 C CA . TYR A 1 189 ? 10.129 -3.852 0.506 1.00 88.50 189 TYR A CA 1
ATOM 1431 C C . TYR A 1 189 ? 10.420 -2.462 -0.052 1.00 88.50 189 TYR A C 1
ATOM 1433 O O . TYR A 1 189 ? 10.084 -2.157 -1.196 1.00 88.50 189 TYR A O 1
ATOM 1441 N N . SER A 1 190 ? 11.077 -1.619 0.738 1.00 86.56 190 SER A N 1
ATOM 1442 C CA . SER A 1 190 ? 11.607 -0.342 0.260 1.00 86.56 190 SER A CA 1
ATOM 1443 C C . SER A 1 190 ? 13.126 -0.370 0.301 1.00 86.56 190 SER A C 1
ATOM 1445 O O . SER A 1 190 ? 13.706 -0.748 1.318 1.00 86.56 190 SER A O 1
ATOM 1447 N N . VAL A 1 191 ? 13.757 0.030 -0.800 1.00 87.19 191 VAL A N 1
ATOM 1448 C CA . VAL A 1 191 ? 15.214 0.049 -0.951 1.00 87.19 191 VAL A CA 1
ATOM 1449 C C . VAL A 1 191 ? 15.654 1.453 -1.333 1.00 87.19 191 VAL A C 1
ATOM 1451 O O . VAL A 1 191 ? 15.170 2.003 -2.320 1.00 87.19 191 VAL A O 1
ATOM 1454 N N . THR A 1 192 ? 16.604 2.022 -0.591 1.00 85.69 192 THR A N 1
ATOM 1455 C CA . THR A 1 192 ? 17.319 3.223 -1.043 1.00 85.69 192 THR A CA 1
ATOM 1456 C C . THR A 1 192 ? 18.470 2.807 -1.954 1.00 85.69 192 THR A C 1
ATOM 1458 O O . THR A 1 192 ? 19.311 1.998 -1.555 1.00 85.69 192 THR A O 1
ATOM 1461 N N . VAL A 1 193 ? 18.508 3.368 -3.161 1.00 86.56 193 VAL A N 1
ATOM 1462 C CA . VAL A 1 193 ? 19.483 3.060 -4.216 1.00 86.56 193 VAL A CA 1
ATOM 1463 C C . VAL A 1 193 ? 20.033 4.360 -4.820 1.00 86.56 193 VAL A C 1
ATOM 1465 O O . VAL A 1 193 ? 19.404 5.417 -4.741 1.00 86.56 193 VAL A O 1
ATOM 1468 N N . GLU A 1 194 ? 21.231 4.312 -5.391 1.00 87.38 194 GLU A N 1
ATOM 1469 C CA . GLU A 1 194 ? 21.794 5.424 -6.167 1.00 87.38 194 GLU A CA 1
ATOM 1470 C C . GLU A 1 194 ? 21.382 5.278 -7.638 1.00 87.38 194 GLU A C 1
ATOM 1472 O O . GLU A 1 194 ? 21.223 4.161 -8.120 1.00 87.38 194 GLU A O 1
ATOM 1477 N N . GLU A 1 195 ? 21.193 6.384 -8.362 1.00 82.94 195 GLU A N 1
ATOM 1478 C CA . GLU A 1 195 ? 20.667 6.350 -9.740 1.00 82.94 195 GLU A CA 1
ATOM 1479 C C . GLU A 1 195 ? 21.424 5.400 -10.696 1.00 82.94 195 GLU A C 1
ATOM 1481 O O . GLU A 1 195 ? 20.763 4.529 -11.256 1.00 82.94 195 GLU A O 1
ATOM 1486 N N . PRO A 1 196 ? 22.771 5.420 -10.808 1.00 87.12 196 PRO A N 1
ATOM 1487 C CA . PRO A 1 196 ? 23.521 4.490 -11.670 1.00 87.12 196 PRO A CA 1
ATOM 1488 C C . PRO A 1 196 ? 23.625 3.051 -11.114 1.00 87.12 196 PRO A C 1
ATOM 1490 O O . PRO A 1 196 ? 24.502 2.279 -11.501 1.00 87.12 196 PRO A O 1
ATOM 1493 N N . ARG A 1 197 ? 22.780 2.693 -10.140 1.00 88.31 197 ARG A N 1
ATOM 1494 C CA . ARG A 1 197 ? 22.631 1.342 -9.585 1.00 88.31 197 ARG A CA 1
ATOM 1495 C C . ARG A 1 197 ? 21.199 0.813 -9.709 1.00 88.31 197 ARG A C 1
ATOM 1497 O O . ARG A 1 197 ? 20.964 -0.304 -9.259 1.00 88.31 197 ARG A O 1
ATOM 1504 N N . ILE A 1 198 ? 20.258 1.557 -10.307 1.00 90.56 198 ILE A N 1
ATOM 1505 C CA . ILE A 1 198 ? 18.855 1.125 -10.436 1.00 90.56 198 ILE A CA 1
ATOM 1506 C C . ILE A 1 198 ? 18.744 -0.113 -11.330 1.00 90.56 198 ILE A C 1
ATOM 1508 O O . ILE A 1 198 ? 18.293 -1.151 -10.845 1.00 90.56 198 ILE A O 1
ATOM 1512 N N . PHE A 1 199 ? 19.160 -0.042 -12.600 1.00 93.31 199 PHE A N 1
ATOM 1513 C CA . PHE A 1 199 ? 19.039 -1.189 -13.504 1.00 93.31 199 PHE A CA 1
ATOM 1514 C C . PHE A 1 199 ? 19.909 -2.387 -13.075 1.00 93.31 199 PHE A C 1
ATOM 1516 O O . PHE A 1 199 ? 19.367 -3.493 -13.015 1.00 93.31 199 PHE A O 1
ATOM 1523 N N . PRO A 1 200 ? 21.188 -2.216 -12.662 1.00 93.19 200 PRO A N 1
ATOM 1524 C CA . PRO A 1 200 ? 21.971 -3.308 -12.084 1.00 93.19 200 PRO A CA 1
ATOM 1525 C C . PRO A 1 200 ? 21.276 -4.001 -10.907 1.00 93.19 200 PRO A C 1
ATOM 1527 O O . PRO A 1 200 ? 21.254 -5.226 -10.858 1.00 93.19 200 PRO A O 1
ATOM 1530 N N . LEU A 1 201 ? 20.649 -3.246 -9.995 1.00 92.06 201 LEU A N 1
ATOM 1531 C CA . LEU A 1 201 ? 19.934 -3.824 -8.855 1.00 92.06 201 LEU A CA 1
ATOM 1532 C C . LEU A 1 201 ? 18.648 -4.558 -9.268 1.00 92.06 201 LEU A C 1
ATOM 1534 O O . LEU A 1 201 ? 18.334 -5.604 -8.705 1.00 92.06 201 LEU A O 1
ATOM 1538 N N . ILE A 1 202 ? 17.902 -4.029 -10.244 1.00 94.38 202 ILE A N 1
ATOM 1539 C CA . ILE A 1 202 ? 16.742 -4.725 -10.824 1.00 94.38 202 ILE A CA 1
ATOM 1540 C C . ILE A 1 202 ? 17.186 -6.081 -11.383 1.00 94.38 202 ILE A C 1
ATOM 1542 O O . ILE A 1 202 ? 16.546 -7.091 -11.099 1.00 94.38 202 ILE A O 1
ATOM 1546 N N . MET A 1 203 ? 18.311 -6.126 -12.102 1.00 94.62 203 MET A N 1
ATOM 1547 C CA . MET A 1 203 ? 18.855 -7.364 -12.661 1.00 94.62 203 MET A CA 1
ATOM 1548 C C . MET A 1 203 ? 19.354 -8.343 -11.593 1.00 94.62 203 MET A C 1
ATOM 1550 O O . MET A 1 203 ? 18.932 -9.498 -11.603 1.00 94.62 203 MET A O 1
ATOM 1554 N N . GLU A 1 204 ? 20.153 -7.878 -10.627 1.00 92.12 204 GLU A N 1
ATOM 1555 C CA . GLU A 1 204 ? 20.612 -8.670 -9.471 1.00 92.12 204 GLU A CA 1
ATOM 1556 C C . GLU A 1 204 ? 19.437 -9.351 -8.741 1.00 92.12 204 GLU A C 1
ATOM 1558 O O . GLU A 1 204 ? 19.527 -10.515 -8.344 1.00 92.12 204 GLU A O 1
ATOM 1563 N N . LEU A 1 205 ? 18.304 -8.652 -8.612 1.00 92.38 205 LEU A N 1
ATOM 1564 C CA . LEU A 1 205 ? 17.091 -9.182 -7.991 1.00 92.38 205 LEU A CA 1
ATOM 1565 C C . LEU A 1 205 ? 16.317 -10.141 -8.916 1.00 92.38 205 LEU A C 1
ATOM 1567 O O . LEU A 1 205 ? 15.887 -11.196 -8.450 1.00 92.38 205 LEU A O 1
ATOM 1571 N N . CYS A 1 206 ? 16.169 -9.844 -10.210 1.00 93.50 206 CYS A N 1
ATOM 1572 C CA . CYS A 1 206 ? 15.551 -10.766 -11.176 1.00 93.50 206 CYS A CA 1
ATOM 1573 C C . CYS A 1 206 ? 16.292 -12.110 -11.259 1.00 93.50 206 CYS A C 1
ATOM 1575 O O . CYS A 1 206 ? 15.650 -13.159 -11.337 1.00 93.50 206 CYS A O 1
ATOM 1577 N N . ASP A 1 207 ? 17.626 -12.091 -11.180 1.00 91.44 207 ASP A N 1
ATOM 1578 C CA . ASP A 1 207 ? 18.454 -13.297 -11.151 1.00 91.44 207 ASP A CA 1
ATOM 1579 C C . ASP A 1 207 ? 18.377 -14.035 -9.807 1.00 91.44 207 ASP A C 1
ATOM 1581 O O . ASP A 1 207 ? 18.194 -15.252 -9.802 1.00 91.44 207 ASP A O 1
ATOM 1585 N N . HIS A 1 208 ? 18.416 -13.330 -8.665 1.00 88.50 208 HIS A N 1
ATOM 1586 C CA . HIS A 1 208 ? 18.242 -13.951 -7.338 1.00 88.50 208 HIS A CA 1
ATOM 1587 C C . HIS A 1 208 ? 16.901 -14.686 -7.201 1.00 88.50 208 HIS A C 1
ATOM 1589 O O . HIS A 1 208 ? 16.841 -15.740 -6.571 1.00 88.50 208 HIS A O 1
ATOM 1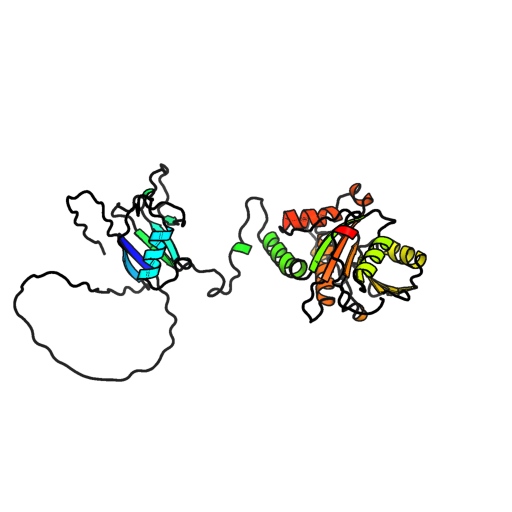595 N N . TYR A 1 209 ? 15.824 -14.153 -7.786 1.00 88.88 209 TYR A N 1
ATOM 1596 C CA . TYR A 1 209 ? 14.501 -14.788 -7.772 1.00 88.88 209 TYR A CA 1
ATOM 1597 C C . TYR A 1 209 ? 14.232 -15.724 -8.963 1.00 88.88 209 TYR A C 1
ATOM 1599 O O . TYR A 1 209 ? 13.205 -16.405 -8.941 1.00 88.88 209 TYR A O 1
ATOM 1607 N N . CYS A 1 210 ? 15.109 -15.770 -9.976 1.00 91.44 210 CYS A N 1
ATOM 1608 C CA . CYS A 1 210 ? 14.892 -16.468 -11.252 1.00 91.44 210 CYS A CA 1
ATOM 1609 C C . CYS A 1 210 ? 13.497 -16.159 -11.845 1.00 91.44 210 CYS A C 1
ATOM 1611 O O . CYS A 1 210 ? 12.664 -17.043 -12.058 1.00 91.44 210 CYS A O 1
ATOM 1613 N N . ALA A 1 211 ? 13.201 -14.868 -12.040 1.00 92.81 211 ALA A N 1
ATOM 1614 C CA . ALA A 1 211 ? 11.866 -14.412 -12.424 1.00 92.81 211 ALA A CA 1
ATOM 1615 C C . ALA A 1 211 ? 11.874 -13.201 -13.369 1.00 92.81 211 ALA A C 1
ATOM 1617 O O . ALA A 1 211 ? 12.616 -12.242 -13.166 1.00 92.81 211 ALA A O 1
ATOM 1618 N N . ASP A 1 212 ? 10.955 -13.222 -14.339 1.00 95.12 212 ASP A N 1
ATOM 1619 C CA . ASP A 1 212 ? 10.523 -12.028 -15.072 1.00 95.12 212 ASP A CA 1
ATOM 1620 C C . ASP A 1 212 ? 9.842 -11.022 -14.130 1.00 95.12 212 ASP A C 1
ATOM 1622 O O . ASP A 1 212 ? 9.201 -11.389 -13.130 1.00 95.12 212 ASP A O 1
ATOM 1626 N N . ALA A 1 213 ? 9.954 -9.741 -14.485 1.00 96.50 213 ALA A N 1
ATOM 1627 C CA . ALA A 1 213 ? 9.501 -8.634 -13.657 1.00 96.50 213 ALA A CA 1
ATOM 1628 C C . ALA A 1 213 ? 8.732 -7.561 -14.432 1.00 96.50 213 ALA A C 1
ATOM 1630 O O . ALA A 1 213 ? 8.946 -7.324 -15.624 1.00 96.50 213 ALA A O 1
ATOM 1631 N N . VAL A 1 214 ? 7.882 -6.841 -13.701 1.00 95.94 214 VAL A N 1
ATOM 1632 C CA . VAL A 1 214 ? 7.205 -5.635 -14.182 1.00 95.94 214 VAL A CA 1
ATOM 1633 C C . VAL A 1 214 ? 7.781 -4.413 -13.481 1.00 95.94 214 VAL A C 1
ATOM 1635 O O . VAL A 1 214 ? 7.891 -4.392 -12.258 1.00 95.94 214 VAL A O 1
ATOM 1638 N N . VAL A 1 215 ? 8.137 -3.380 -14.240 1.00 94.00 215 VAL A N 1
ATOM 1639 C CA . VAL A 1 215 ? 8.647 -2.116 -13.700 1.00 94.00 215 VAL A CA 1
ATOM 1640 C C . VAL A 1 215 ? 7.573 -1.046 -13.861 1.00 94.00 215 VAL A C 1
ATOM 1642 O O . VAL A 1 215 ? 7.361 -0.532 -14.955 1.00 94.00 215 VAL A O 1
ATOM 1645 N N . LEU A 1 216 ? 6.885 -0.716 -12.769 1.00 92.25 216 LEU A N 1
ATOM 1646 C CA . LEU A 1 216 ? 5.972 0.418 -12.706 1.00 92.25 216 LEU A CA 1
ATOM 1647 C C . LEU A 1 216 ? 6.791 1.707 -12.625 1.00 92.25 216 LEU A C 1
ATOM 1649 O O . LEU A 1 216 ? 7.380 2.012 -11.586 1.00 92.25 216 LEU A O 1
ATOM 1653 N N . ALA A 1 217 ? 6.833 2.446 -13.729 1.00 89.56 217 ALA A N 1
ATOM 1654 C CA . ALA A 1 217 ? 7.581 3.686 -13.846 1.00 89.56 217 ALA A CA 1
ATOM 1655 C C . ALA A 1 217 ? 6.647 4.904 -13.833 1.00 89.56 217 ALA A C 1
ATOM 1657 O O . ALA A 1 217 ? 5.608 4.937 -14.495 1.00 89.56 217 ALA A O 1
ATOM 1658 N N . ALA A 1 218 ? 7.045 5.927 -13.082 1.00 82.94 218 ALA A N 1
ATOM 1659 C CA . ALA A 1 218 ? 6.477 7.264 -13.194 1.00 82.94 218 ALA A CA 1
ATOM 1660 C C . ALA A 1 218 ? 6.927 7.953 -14.501 1.00 82.94 218 ALA A C 1
ATOM 1662 O O . ALA A 1 218 ? 7.559 7.341 -15.360 1.00 82.94 218 ALA A O 1
ATOM 1663 N N . ALA A 1 219 ? 6.640 9.251 -14.635 1.00 66.12 219 ALA A N 1
ATOM 1664 C CA . ALA A 1 219 ? 6.926 10.044 -15.836 1.00 66.12 219 ALA A CA 1
ATOM 1665 C C . ALA A 1 219 ? 8.408 10.076 -16.286 1.00 66.12 219 ALA A C 1
ATOM 1667 O O . ALA A 1 219 ? 8.675 10.430 -17.426 1.00 66.12 219 ALA A O 1
ATOM 1668 N N . ASP A 1 220 ? 9.359 9.680 -15.433 1.00 65.81 220 ASP A N 1
ATOM 1669 C CA . ASP A 1 220 ? 10.800 9.651 -15.730 1.00 65.81 220 ASP A CA 1
ATOM 1670 C C . ASP A 1 220 ? 11.286 8.280 -16.269 1.00 65.81 220 ASP A C 1
ATOM 1672 O O . ASP A 1 220 ? 12.421 7.870 -16.016 1.00 65.81 220 ASP A O 1
ATOM 1676 N N . ALA A 1 221 ? 10.420 7.525 -16.953 1.00 68.19 221 ALA A N 1
ATOM 1677 C CA . ALA A 1 221 ? 10.698 6.153 -17.400 1.00 68.19 221 ALA A CA 1
ATOM 1678 C C . ALA A 1 221 ? 11.853 6.040 -18.419 1.00 68.19 221 ALA A C 1
ATOM 1680 O O . ALA A 1 221 ? 12.531 5.013 -18.465 1.00 68.19 221 ALA A O 1
ATOM 1681 N N . ASP A 1 222 ? 12.086 7.091 -19.210 1.00 80.94 222 ASP A N 1
ATOM 1682 C CA . ASP A 1 222 ? 12.929 7.093 -20.417 1.00 80.94 222 ASP A CA 1
ATOM 1683 C C . ASP A 1 222 ? 14.412 6.756 -20.177 1.00 80.94 222 ASP A C 1
ATOM 1685 O O . ASP A 1 222 ? 15.113 6.341 -21.101 1.00 80.94 222 ASP A O 1
ATOM 1689 N N . ALA A 1 223 ? 14.903 6.892 -18.942 1.00 87.81 223 ALA A N 1
ATOM 1690 C CA . ALA A 1 223 ? 16.272 6.513 -18.592 1.00 87.81 223 ALA A CA 1
ATOM 1691 C C . ALA A 1 223 ? 16.489 4.987 -18.593 1.00 87.81 223 ALA A C 1
ATOM 1693 O O . ALA A 1 223 ? 17.573 4.517 -18.938 1.00 87.81 223 ALA A O 1
ATOM 1694 N N . LEU A 1 224 ? 15.466 4.205 -18.224 1.00 91.44 224 LEU A N 1
ATOM 1695 C CA . LEU A 1 224 ? 15.610 2.765 -17.999 1.00 91.44 224 LEU A CA 1
ATOM 1696 C C . LEU A 1 224 ? 15.822 1.957 -19.296 1.00 91.44 224 LEU A C 1
ATOM 1698 O O . LEU A 1 224 ? 16.668 1.064 -19.278 1.00 91.44 224 LEU A O 1
ATOM 1702 N N . PRO A 1 225 ? 15.143 2.247 -20.429 1.00 94.12 225 PRO A N 1
ATOM 1703 C CA . PRO A 1 225 ? 15.451 1.606 -21.706 1.00 94.12 225 PRO A CA 1
ATOM 1704 C C . PRO A 1 225 ? 16.889 1.858 -22.172 1.00 94.12 225 PRO A C 1
ATOM 1706 O O . PRO A 1 225 ? 17.569 0.910 -22.549 1.00 94.12 225 PRO A O 1
ATOM 1709 N N . ALA A 1 226 ? 17.387 3.095 -22.072 1.00 93.00 226 ALA A N 1
ATOM 1710 C CA . ALA A 1 226 ? 18.758 3.427 -22.467 1.00 93.00 226 ALA A CA 1
ATOM 1711 C C . ALA A 1 226 ? 19.811 2.742 -21.569 1.00 93.00 226 ALA A C 1
ATOM 1713 O O . ALA A 1 226 ? 20.844 2.278 -22.056 1.00 93.00 226 ALA A O 1
ATOM 1714 N N . GLU A 1 227 ? 19.543 2.626 -20.262 1.00 93.38 227 GLU A N 1
ATOM 1715 C CA . GLU A 1 227 ? 20.389 1.847 -19.349 1.00 93.38 227 GLU A CA 1
ATOM 1716 C C . GLU A 1 227 ? 20.344 0.343 -19.689 1.00 93.38 227 GLU A C 1
ATOM 1718 O O . GLU A 1 227 ? 21.373 -0.329 -19.630 1.00 93.38 227 GLU A O 1
ATOM 1723 N N . ALA A 1 228 ? 19.195 -0.185 -20.122 1.00 95.50 228 ALA A N 1
ATOM 1724 C CA . ALA A 1 228 ? 19.039 -1.583 -20.527 1.00 95.50 228 ALA A CA 1
ATOM 1725 C C . ALA A 1 228 ? 19.745 -1.918 -21.856 1.00 95.50 228 ALA A C 1
ATOM 1727 O O . ALA A 1 228 ? 20.397 -2.961 -21.950 1.00 95.50 228 ALA A O 1
ATOM 1728 N N . GLU A 1 229 ? 19.687 -1.035 -22.859 1.00 96.31 229 GLU A N 1
ATOM 1729 C CA . GLU A 1 229 ? 20.441 -1.177 -24.118 1.00 96.31 229 GLU A CA 1
ATOM 1730 C C . GLU A 1 229 ? 21.952 -1.240 -23.854 1.00 96.31 229 GLU A C 1
ATOM 1732 O O . GLU A 1 229 ? 22.648 -2.094 -24.407 1.00 96.31 229 GLU A O 1
ATOM 1737 N N . ALA A 1 230 ? 22.458 -0.410 -22.933 1.00 94.94 230 ALA A N 1
ATOM 1738 C CA . ALA A 1 230 ? 23.856 -0.443 -22.501 1.00 94.94 230 ALA A CA 1
ATOM 1739 C C . ALA A 1 230 ? 24.256 -1.764 -21.803 1.00 94.94 230 ALA A C 1
ATOM 1741 O O . ALA A 1 230 ? 25.437 -2.113 -21.786 1.00 94.94 230 ALA A O 1
ATOM 1742 N N . HIS A 1 231 ? 23.283 -2.519 -21.280 1.00 94.56 231 HIS A N 1
ATOM 1743 C CA . HIS A 1 231 ? 23.453 -3.868 -20.726 1.00 94.56 231 HIS A CA 1
ATOM 1744 C C . HIS A 1 231 ? 23.073 -4.992 -21.718 1.00 94.56 231 HIS A C 1
ATOM 1746 O O . HIS A 1 231 ? 23.020 -6.160 -21.332 1.00 94.56 231 HIS A O 1
ATOM 1752 N N . GLY A 1 232 ? 22.839 -4.675 -22.998 1.00 96.38 232 GLY A N 1
ATOM 1753 C CA . GLY A 1 232 ? 22.608 -5.660 -24.061 1.00 96.38 232 GLY A CA 1
ATOM 1754 C C . GLY A 1 232 ? 21.170 -6.172 -24.195 1.00 96.38 232 GLY A C 1
ATOM 1755 O O . GLY A 1 232 ? 20.961 -7.224 -24.801 1.00 96.38 232 GLY A O 1
ATOM 1756 N N . PHE A 1 233 ? 20.182 -5.459 -23.651 1.00 97.44 233 PHE A N 1
ATOM 1757 C CA . PHE A 1 233 ? 18.764 -5.748 -23.887 1.00 97.44 233 PHE A CA 1
ATOM 1758 C C . PHE A 1 233 ? 18.295 -5.139 -25.215 1.00 97.44 233 PHE A C 1
ATOM 1760 O O . PHE A 1 233 ? 18.673 -4.023 -25.563 1.00 97.44 233 PHE A O 1
ATOM 1767 N N . SER A 1 234 ? 17.416 -5.842 -25.932 1.00 97.56 234 SER A N 1
ATOM 1768 C CA . SER A 1 234 ? 16.623 -5.257 -27.015 1.00 97.56 234 SER A CA 1
ATOM 1769 C C . SER A 1 234 ? 15.376 -4.580 -26.448 1.00 97.56 234 SER A C 1
ATOM 1771 O O . SER A 1 234 ? 14.670 -5.175 -25.627 1.00 97.56 234 SER A O 1
ATOM 1773 N N . VAL A 1 235 ? 15.093 -3.365 -26.915 1.00 97.50 235 VAL A N 1
ATOM 1774 C CA . VAL A 1 235 ? 13.954 -2.549 -26.480 1.00 97.50 235 VAL A CA 1
ATOM 1775 C C . VAL A 1 235 ? 12.833 -2.592 -27.519 1.00 97.50 235 VAL A C 1
ATOM 1777 O O . VAL A 1 235 ? 13.038 -2.240 -28.678 1.00 97.50 235 VAL A O 1
ATOM 1780 N N . GLU A 1 236 ? 11.626 -2.966 -27.093 1.00 96.56 236 GLU A N 1
ATOM 1781 C CA . GLU A 1 236 ? 10.398 -2.855 -27.890 1.00 96.56 236 GLU A CA 1
ATOM 1782 C C . GLU A 1 236 ? 9.432 -1.896 -27.178 1.00 96.56 236 GLU A C 1
ATOM 1784 O O . GLU A 1 236 ? 8.845 -2.246 -26.152 1.00 96.56 236 GLU A O 1
ATOM 1789 N N . ALA A 1 237 ? 9.281 -0.674 -27.693 1.00 94.31 237 ALA A N 1
ATOM 1790 C CA . ALA A 1 237 ? 8.405 0.346 -27.115 1.00 94.31 237 ALA A CA 1
ATOM 1791 C C . ALA A 1 237 ? 7.057 0.422 -27.851 1.00 94.31 237 ALA A C 1
ATOM 1793 O O . ALA A 1 237 ? 7.012 0.635 -29.063 1.00 94.31 237 ALA A O 1
ATOM 1794 N N . ASP A 1 238 ? 5.960 0.304 -27.105 1.00 92.06 238 ASP A N 1
ATOM 1795 C CA . ASP A 1 238 ? 4.594 0.549 -27.566 1.00 92.06 238 ASP A CA 1
ATOM 1796 C C . ASP A 1 238 ? 4.163 1.968 -27.162 1.00 92.06 238 ASP A C 1
ATOM 1798 O O . ASP A 1 238 ? 3.836 2.264 -26.004 1.00 92.06 238 ASP A O 1
ATOM 1802 N N . GLY A 1 239 ? 4.177 2.862 -28.153 1.00 85.00 239 GLY A N 1
ATOM 1803 C CA . GLY A 1 239 ? 3.812 4.266 -27.990 1.00 85.00 239 GLY A CA 1
ATOM 1804 C C . GLY A 1 239 ? 2.346 4.495 -27.612 1.00 85.00 239 GLY A C 1
ATOM 1805 O O . GLY A 1 239 ? 2.055 5.493 -26.947 1.00 85.00 239 GLY A O 1
ATOM 1806 N N . ASP A 1 240 ? 1.438 3.576 -27.944 1.00 88.50 240 ASP A N 1
ATOM 1807 C CA . ASP A 1 240 ? -0.002 3.742 -27.732 1.00 88.50 240 ASP A CA 1
ATOM 1808 C C . ASP A 1 240 ? -0.431 3.246 -26.343 1.00 88.50 240 ASP A C 1
ATOM 1810 O O . ASP A 1 240 ? -1.240 3.903 -25.681 1.00 88.50 240 ASP A O 1
ATOM 1814 N N . THR A 1 241 ? 0.167 2.164 -25.830 1.00 88.56 241 THR A N 1
ATOM 1815 C CA . THR A 1 241 ? -0.150 1.658 -24.477 1.00 88.56 241 THR A CA 1
ATOM 1816 C C . THR A 1 241 ? 0.749 2.201 -23.363 1.00 88.56 241 THR A C 1
ATOM 1818 O O . THR A 1 241 ? 0.326 2.222 -22.206 1.00 88.56 241 THR A O 1
ATOM 1821 N N . GLY A 1 242 ? 1.963 2.675 -23.672 1.00 90.62 242 GLY A N 1
ATOM 1822 C CA . GLY A 1 242 ? 2.946 3.069 -22.651 1.00 90.62 242 GLY A CA 1
ATOM 1823 C C . GLY A 1 242 ? 3.658 1.883 -21.999 1.00 90.62 242 GLY A C 1
ATOM 1824 O O . GLY A 1 242 ? 4.105 1.982 -20.854 1.00 90.62 242 GLY A O 1
ATOM 1825 N N . VAL A 1 243 ? 3.731 0.767 -22.724 1.00 94.44 243 VAL A N 1
ATOM 1826 C CA . VAL A 1 243 ? 4.498 -0.427 -22.374 1.00 94.44 243 VAL A CA 1
ATOM 1827 C C . VAL A 1 243 ? 5.835 -0.383 -23.109 1.00 94.44 243 VAL A C 1
ATOM 1829 O O . VAL A 1 243 ? 5.860 -0.236 -24.328 1.00 94.44 243 VAL A O 1
ATOM 1832 N N . THR A 1 244 ? 6.940 -0.603 -22.401 1.00 96.19 244 THR A N 1
ATOM 1833 C CA . THR A 1 244 ? 8.251 -0.828 -23.026 1.00 96.19 244 THR A CA 1
ATOM 1834 C C . THR A 1 244 ? 8.820 -2.152 -22.542 1.00 96.19 244 THR A C 1
ATOM 1836 O O . THR A 1 244 ? 9.057 -2.347 -21.350 1.00 96.19 244 THR A O 1
ATOM 1839 N N . LYS A 1 245 ? 9.037 -3.087 -23.463 1.00 96.62 245 LYS A N 1
ATOM 1840 C CA . LYS A 1 245 ? 9.634 -4.392 -23.176 1.00 96.62 245 LYS A CA 1
ATOM 1841 C C . LYS A 1 245 ? 11.144 -4.271 -23.284 1.00 96.62 245 LYS A C 1
ATOM 1843 O O . LYS A 1 245 ? 11.652 -3.742 -24.268 1.00 96.62 245 LYS A O 1
ATOM 1848 N N . LEU A 1 246 ? 11.845 -4.800 -22.292 1.00 97.00 246 LEU A N 1
ATOM 1849 C CA . LEU A 1 246 ? 13.292 -4.966 -22.304 1.00 97.00 246 LEU A CA 1
ATOM 1850 C C . LEU A 1 246 ? 13.534 -6.475 -22.310 1.00 97.00 246 LEU A C 1
ATOM 1852 O O . LEU A 1 246 ? 13.198 -7.159 -21.341 1.00 97.00 246 LEU A O 1
ATOM 1856 N N . VAL A 1 247 ? 14.076 -7.007 -23.404 1.00 96.44 247 VAL A N 1
ATOM 1857 C CA . VAL A 1 247 ? 14.273 -8.453 -23.593 1.00 96.44 247 VAL A CA 1
ATOM 1858 C C . VAL A 1 247 ? 15.759 -8.767 -23.732 1.00 96.44 247 VAL A C 1
ATOM 1860 O O . VAL A 1 247 ? 16.468 -8.107 -24.486 1.00 96.44 247 VAL A O 1
ATOM 1863 N N . SER A 1 248 ? 16.235 -9.787 -23.022 1.00 94.94 248 SER A N 1
ATOM 1864 C CA . SER A 1 248 ? 17.552 -10.396 -23.231 1.00 94.94 248 SER A CA 1
ATOM 1865 C C . SER A 1 248 ? 17.411 -11.895 -23.504 1.00 94.94 248 SER A C 1
ATOM 1867 O O . SER A 1 248 ? 16.313 -12.449 -23.484 1.00 94.94 248 SER A O 1
ATOM 1869 N N . ALA A 1 249 ? 18.530 -12.587 -23.728 1.00 91.88 249 ALA A N 1
ATOM 1870 C CA . ALA A 1 249 ? 18.539 -14.039 -23.919 1.00 91.88 249 ALA A CA 1
ATOM 1871 C C . ALA A 1 249 ? 18.101 -14.848 -22.674 1.00 91.88 249 ALA A C 1
ATOM 1873 O O . ALA A 1 249 ? 17.901 -16.055 -22.787 1.00 91.88 249 ALA A O 1
ATOM 1874 N N . GLN A 1 250 ? 17.990 -14.212 -21.499 1.00 91.44 250 GLN A N 1
ATOM 1875 C CA . GLN A 1 250 ? 17.737 -14.880 -20.213 1.00 91.44 250 GLN A CA 1
ATOM 1876 C C . GLN A 1 250 ? 16.546 -14.307 -19.434 1.00 91.44 250 GLN A C 1
ATOM 1878 O O . GLN A 1 250 ? 15.953 -15.026 -18.630 1.00 91.44 250 GLN A O 1
ATOM 1883 N N . ARG A 1 251 ? 16.208 -13.023 -19.613 1.00 92.38 251 ARG A N 1
ATOM 1884 C CA . ARG A 1 251 ? 15.208 -12.309 -18.799 1.00 92.38 251 ARG A CA 1
ATOM 1885 C C . ARG A 1 251 ? 14.374 -11.367 -19.653 1.00 92.38 251 ARG A C 1
ATOM 1887 O O . ARG A 1 251 ? 14.852 -10.830 -20.653 1.00 92.38 251 ARG A O 1
ATOM 1894 N N . ARG A 1 252 ? 13.156 -11.094 -19.195 1.00 94.94 252 ARG A N 1
ATOM 1895 C CA . ARG A 1 252 ? 12.260 -10.104 -19.784 1.00 94.94 252 ARG A CA 1
ATOM 1896 C C . ARG A 1 252 ? 11.698 -9.194 -18.695 1.00 94.94 252 ARG A C 1
ATOM 1898 O O . ARG A 1 252 ? 11.090 -9.642 -17.723 1.00 94.94 252 ARG A O 1
ATOM 1905 N N . LEU A 1 253 ? 11.886 -7.893 -18.886 1.00 96.69 253 LEU A N 1
ATOM 1906 C CA . LEU A 1 253 ? 11.305 -6.846 -18.054 1.00 96.69 253 LEU A CA 1
ATOM 1907 C C . LEU A 1 253 ? 10.196 -6.157 -18.847 1.00 96.69 253 LEU A C 1
ATOM 1909 O O . LEU A 1 253 ? 10.402 -5.758 -19.993 1.00 96.69 253 LEU A O 1
ATOM 1913 N N . THR A 1 254 ? 9.027 -5.987 -18.236 1.00 96.81 254 THR A N 1
ATOM 1914 C CA . THR A 1 254 ? 7.948 -5.173 -18.812 1.00 96.81 254 THR A CA 1
ATOM 1915 C C . THR A 1 254 ? 7.875 -3.852 -18.061 1.00 96.81 254 THR A C 1
ATOM 1917 O O . THR A 1 254 ? 7.363 -3.804 -16.943 1.00 96.81 254 THR A O 1
ATOM 1920 N N . VAL A 1 255 ? 8.392 -2.778 -18.651 1.00 95.75 255 VAL A N 1
ATOM 1921 C CA . VAL A 1 255 ? 8.207 -1.421 -18.128 1.00 95.75 255 VAL A CA 1
ATOM 1922 C C . VAL A 1 255 ? 6.798 -0.959 -18.484 1.00 95.75 255 VAL A C 1
ATOM 1924 O O . VAL A 1 255 ? 6.350 -1.129 -19.616 1.00 95.75 255 VAL A O 1
ATOM 1927 N N . VAL A 1 256 ? 6.099 -0.385 -17.512 1.00 94.44 256 VAL A N 1
ATOM 1928 C CA . VAL A 1 256 ? 4.756 0.176 -17.664 1.00 94.44 256 VAL A CA 1
ATOM 1929 C C . VAL A 1 256 ? 4.724 1.570 -17.062 1.00 94.44 256 VAL A C 1
ATOM 1931 O O . VAL A 1 256 ? 4.892 1.735 -15.852 1.00 94.44 256 VAL A O 1
ATOM 1934 N N . SER A 1 257 ? 4.503 2.565 -17.918 1.00 92.44 257 SER A N 1
ATOM 1935 C CA . SER A 1 257 ? 4.487 3.975 -17.532 1.00 92.44 257 SER A CA 1
ATOM 1936 C C . SER A 1 257 ? 3.093 4.430 -17.092 1.00 92.44 257 SER A C 1
ATOM 1938 O O . SER A 1 257 ? 2.086 4.093 -17.717 1.00 92.44 257 SER A O 1
ATOM 1940 N N . GLU A 1 258 ? 3.019 5.243 -16.037 1.00 91.06 258 GLU A N 1
ATOM 1941 C CA . GLU A 1 258 ? 1.766 5.866 -15.589 1.00 91.06 258 GLU A CA 1
ATOM 1942 C C . GLU A 1 258 ? 1.294 6.984 -16.533 1.00 91.06 258 GLU A C 1
ATOM 1944 O O . GLU A 1 258 ? 1.832 8.096 -16.506 1.00 91.06 258 GLU A O 1
ATOM 1949 N N . ARG A 1 259 ? 0.229 6.744 -17.304 1.00 89.31 259 ARG A N 1
ATOM 1950 C CA . ARG A 1 259 ? -0.416 7.767 -18.146 1.00 89.31 259 ARG A CA 1
ATOM 1951 C C . ARG A 1 259 ? -1.569 8.440 -17.406 1.00 89.31 259 ARG A C 1
ATOM 1953 O O . ARG A 1 259 ? -2.185 7.822 -16.544 1.00 89.31 259 ARG A O 1
ATOM 1960 N N . ASP A 1 260 ? -1.858 9.697 -17.731 1.00 88.50 260 ASP A N 1
ATOM 1961 C CA . ASP A 1 260 ? -3.080 10.364 -17.262 1.00 88.50 260 ASP A CA 1
ATOM 1962 C C . ASP A 1 260 ? -4.309 9.695 -17.895 1.00 88.50 260 ASP A C 1
ATOM 1964 O O . ASP A 1 260 ? -4.261 9.297 -19.060 1.00 88.50 260 ASP A O 1
ATOM 1968 N N . ASP A 1 261 ? -5.402 9.563 -17.141 1.00 86.56 261 ASP A N 1
ATOM 1969 C CA . ASP A 1 261 ? -6.666 9.031 -17.657 1.00 86.56 261 ASP A CA 1
ATOM 1970 C C . ASP A 1 261 ? -7.286 9.994 -18.696 1.00 86.56 261 ASP A C 1
ATOM 1972 O O . ASP A 1 261 ? -7.642 11.121 -18.332 1.00 86.56 261 ASP A O 1
ATOM 1976 N N . PRO A 1 262 ? -7.420 9.600 -19.981 1.00 85.31 262 PRO A N 1
ATOM 1977 C CA . PRO A 1 262 ? -7.942 10.481 -21.025 1.00 85.31 262 PRO A CA 1
ATOM 1978 C C . PRO A 1 262 ? -9.449 10.745 -20.892 1.00 85.31 262 PRO A C 1
ATOM 1980 O O . PRO A 1 262 ? -9.922 11.760 -21.402 1.00 85.31 262 PRO A O 1
ATOM 1983 N N . ASP A 1 263 ? -10.192 9.872 -20.201 1.00 86.62 263 ASP A N 1
ATOM 1984 C CA . ASP A 1 263 ? -11.635 10.027 -19.986 1.00 86.62 263 ASP A CA 1
ATOM 1985 C C . ASP A 1 263 ? -11.943 10.927 -18.769 1.00 86.62 263 ASP A C 1
ATOM 1987 O O . ASP A 1 263 ? -13.080 11.372 -18.580 1.00 86.62 263 ASP A O 1
ATOM 1991 N N . PHE A 1 264 ? -10.942 11.237 -17.934 1.00 82.81 264 PHE A N 1
ATOM 1992 C CA . PHE A 1 264 ? -11.123 12.061 -16.740 1.00 82.81 264 PHE A CA 1
ATOM 1993 C C . PHE A 1 264 ? -11.031 13.560 -17.063 1.00 82.81 264 PHE A C 1
ATOM 1995 O O . PHE A 1 264 ? -9.948 14.145 -17.146 1.00 82.81 264 PHE A O 1
ATOM 2002 N N . SER A 1 265 ? -12.185 14.223 -17.203 1.00 83.12 265 SER A N 1
ATOM 2003 C CA . SER A 1 265 ? -12.205 15.673 -17.432 1.00 83.12 265 SER A CA 1
ATOM 2004 C C . SER A 1 265 ? -11.633 16.455 -16.245 1.00 83.12 265 SER A C 1
ATOM 2006 O O . SER A 1 265 ? -12.108 16.347 -15.111 1.00 83.12 265 SER A O 1
ATOM 2008 N N . LYS A 1 266 ? -10.683 17.351 -16.544 1.00 78.69 266 LYS A N 1
ATOM 2009 C CA . LYS A 1 266 ? -10.153 18.362 -15.610 1.00 78.69 266 LYS A CA 1
ATOM 2010 C C . LYS A 1 266 ? -11.244 19.263 -15.025 1.00 78.69 266 LYS A C 1
ATOM 2012 O O . LYS A 1 266 ? -11.060 19.800 -13.936 1.00 78.69 266 LYS A O 1
ATOM 2017 N N . ASP A 1 267 ? -12.397 19.379 -15.684 1.00 82.44 267 ASP A N 1
ATOM 2018 C CA . ASP A 1 267 ? -13.531 20.155 -15.175 1.00 82.44 267 ASP A CA 1
ATOM 2019 C C . ASP A 1 267 ? -14.103 19.580 -13.870 1.00 82.44 267 ASP A C 1
ATOM 2021 O O . ASP A 1 267 ? -14.657 20.322 -13.062 1.00 82.44 267 ASP A O 1
ATOM 2025 N N . MET A 1 268 ? -13.901 18.282 -13.605 1.00 75.69 268 MET A N 1
ATOM 2026 C CA . MET A 1 268 ? -14.294 17.644 -12.342 1.00 75.69 268 MET A CA 1
ATOM 2027 C C . MET A 1 268 ? -13.420 18.050 -11.140 1.00 75.69 268 MET A C 1
ATOM 2029 O O . MET A 1 268 ? -13.772 17.722 -10.008 1.00 75.69 268 MET A O 1
ATOM 2033 N N . LEU A 1 269 ? -12.308 18.762 -11.369 1.00 73.31 269 LEU A N 1
ATOM 2034 C CA . LEU A 1 269 ? -11.415 19.298 -10.331 1.00 73.31 269 LEU A CA 1
ATOM 2035 C C . LEU A 1 269 ? -11.598 20.814 -10.113 1.00 73.31 269 LEU A C 1
ATOM 2037 O O . LEU A 1 269 ? -10.934 21.403 -9.260 1.00 73.31 269 LEU A O 1
ATOM 2041 N N . GLN A 1 270 ? -12.500 21.474 -10.852 1.00 72.50 270 GLN A N 1
ATOM 2042 C CA . GLN A 1 270 ? -12.749 22.907 -10.671 1.00 72.50 270 GLN A CA 1
ATOM 2043 C C . GLN A 1 270 ? -13.294 23.194 -9.260 1.00 72.50 270 GLN A C 1
ATOM 2045 O O . GLN A 1 270 ? -14.412 22.810 -8.916 1.00 72.50 270 GLN A O 1
ATOM 2050 N N . GLY A 1 271 ? -12.500 23.904 -8.453 1.00 74.06 271 GLY A N 1
ATOM 2051 C CA . GLY A 1 271 ? -12.853 24.313 -7.089 1.00 74.06 271 GLY A CA 1
ATOM 2052 C C . GLY A 1 271 ? -12.065 23.632 -5.962 1.00 74.06 271 GLY A C 1
ATOM 2053 O O . GLY A 1 271 ? -12.312 23.952 -4.801 1.00 74.06 271 GLY A O 1
ATOM 2054 N N . THR A 1 272 ? -11.116 22.733 -6.252 1.00 70.06 272 THR A N 1
ATOM 2055 C CA . THR A 1 272 ? -10.184 22.215 -5.232 1.00 70.06 272 THR A CA 1
ATOM 2056 C C . THR A 1 272 ? -8.910 23.061 -5.160 1.00 70.06 272 THR A C 1
ATOM 2058 O O . THR A 1 272 ? -8.098 23.013 -6.074 1.00 70.06 272 THR A O 1
ATOM 2061 N N . GLU A 1 273 ? -8.690 23.776 -4.052 1.00 75.44 273 GLU A N 1
ATOM 2062 C CA . GLU A 1 273 ? -7.447 24.539 -3.791 1.00 75.44 273 GLU A CA 1
ATOM 2063 C C . GLU A 1 273 ? -6.261 23.663 -3.312 1.00 75.44 273 GLU A C 1
ATOM 2065 O O . GLU A 1 273 ? -5.227 24.184 -2.898 1.00 75.44 273 GLU A O 1
ATOM 2070 N N . ASP A 1 274 ? -6.404 22.332 -3.316 1.00 69.56 274 ASP A N 1
ATOM 2071 C CA . ASP A 1 274 ? -5.368 21.392 -2.868 1.00 69.56 274 ASP A CA 1
ATOM 2072 C C . ASP A 1 274 ? -4.516 20.909 -4.065 1.00 69.56 274 ASP A C 1
ATOM 2074 O O . ASP A 1 274 ? -5.029 20.167 -4.908 1.00 69.56 274 ASP A O 1
ATOM 2078 N N . PRO A 1 275 ? -3.217 21.261 -4.152 1.00 67.12 275 PRO A N 1
ATOM 2079 C CA . PRO A 1 275 ? -2.349 20.849 -5.258 1.00 67.12 275 PRO A CA 1
ATOM 2080 C C . PRO A 1 275 ? -2.003 19.345 -5.254 1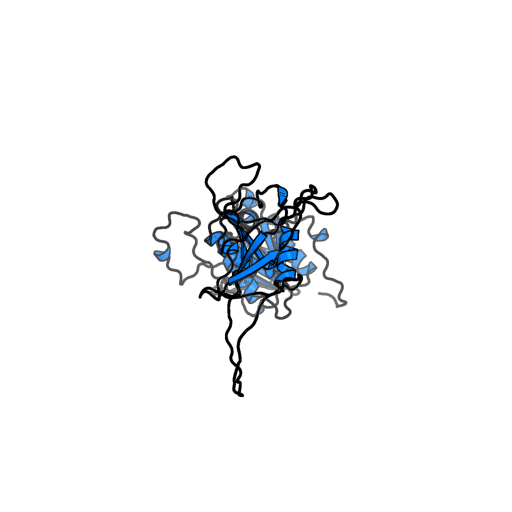.00 67.12 275 PRO A C 1
ATOM 2082 O O . PRO A 1 275 ? -1.478 18.837 -6.245 1.00 67.12 275 PRO A O 1
ATOM 2085 N N . ASP A 1 276 ? -2.301 18.597 -4.181 1.00 62.88 276 ASP A N 1
ATOM 2086 C CA . ASP A 1 276 ? -2.273 17.124 -4.216 1.00 62.88 276 ASP A CA 1
ATOM 2087 C C . ASP A 1 276 ? -3.535 16.541 -4.904 1.00 62.88 276 ASP A C 1
ATOM 2089 O O . ASP A 1 276 ? -3.506 15.373 -5.296 1.00 62.88 276 ASP A O 1
ATOM 2093 N N . LEU A 1 277 ? -4.611 17.326 -5.098 1.00 64.50 277 LEU A N 1
ATOM 2094 C CA . LEU A 1 277 ? -5.842 16.930 -5.812 1.00 64.50 277 LEU A CA 1
ATOM 2095 C C . LEU A 1 277 ? -5.877 17.341 -7.295 1.00 64.50 277 LEU A C 1
ATOM 2097 O O . LEU A 1 277 ? -6.642 16.751 -8.052 1.00 64.50 277 LEU A O 1
ATOM 2101 N N . GLU A 1 278 ? -5.030 18.272 -7.747 1.00 63.50 278 GLU A N 1
ATOM 2102 C CA . GLU A 1 278 ? -4.884 18.611 -9.181 1.00 63.50 278 GLU A CA 1
ATOM 2103 C C . GLU A 1 278 ? -4.331 17.443 -10.031 1.00 63.50 278 GLU A C 1
ATOM 2105 O O . GLU A 1 278 ? -4.351 17.477 -11.265 1.00 63.50 278 GLU A O 1
ATOM 2110 N N . LYS A 1 279 ? -3.824 16.393 -9.375 1.00 71.94 279 LYS A N 1
ATOM 2111 C CA . LYS A 1 279 ? -3.240 15.205 -10.002 1.00 71.94 279 LYS A CA 1
ATOM 2112 C C . LYS A 1 279 ? -4.340 14.315 -10.577 1.00 71.94 279 LYS A C 1
ATOM 2114 O O . LYS A 1 279 ? -5.052 13.635 -9.838 1.00 71.94 279 LYS A O 1
ATOM 2119 N N . LEU A 1 280 ? -4.424 14.282 -11.907 1.00 76.12 280 LEU A N 1
ATOM 2120 C CA . LEU A 1 280 ? -5.279 13.349 -12.641 1.00 76.12 280 LEU A CA 1
ATOM 2121 C C . LEU A 1 280 ? -5.031 11.892 -12.202 1.00 76.12 280 LEU A C 1
ATOM 2123 O O . LEU A 1 280 ? -3.877 11.521 -11.937 1.00 76.12 280 LEU A O 1
ATOM 2127 N N . PRO A 1 281 ? -6.083 11.049 -12.147 1.00 79.94 281 PRO A N 1
ATOM 2128 C CA . PRO A 1 281 ? -5.908 9.625 -11.904 1.00 79.94 281 PRO A CA 1
ATOM 2129 C C . PRO A 1 281 ? -5.054 9.005 -13.013 1.00 79.94 281 PRO A C 1
ATOM 2131 O O . PRO A 1 281 ? -5.141 9.397 -14.177 1.00 79.94 281 PRO A O 1
ATOM 2134 N N . ALA A 1 282 ? -4.221 8.033 -12.639 1.00 84.75 282 ALA A N 1
ATOM 2135 C CA . ALA A 1 282 ? -3.372 7.332 -13.589 1.00 84.75 282 ALA A CA 1
ATOM 2136 C C . ALA A 1 282 ? -4.018 6.055 -14.122 1.00 84.75 282 ALA A C 1
ATOM 2138 O O . ALA A 1 282 ? -4.583 5.247 -13.377 1.00 84.75 282 ALA A O 1
ATOM 2139 N N . VAL A 1 283 ? -3.823 5.833 -15.417 1.00 89.06 283 VAL A N 1
ATOM 2140 C CA . VAL A 1 283 ? -4.079 4.571 -16.097 1.00 89.06 283 VAL A CA 1
ATOM 2141 C C . VAL A 1 283 ? -2.740 3.913 -16.413 1.00 89.06 283 VAL A C 1
ATOM 2143 O O . VAL A 1 283 ? -1.854 4.501 -17.026 1.00 89.06 283 VAL A O 1
ATOM 2146 N N . VAL A 1 284 ? -2.622 2.646 -16.021 1.00 92.69 284 VAL A N 1
ATOM 2147 C CA . VAL A 1 284 ? -1.542 1.746 -16.442 1.00 92.69 284 VAL A CA 1
ATOM 2148 C C . VAL A 1 284 ? -2.130 0.615 -17.278 1.00 92.69 284 VAL A C 1
ATOM 2150 O O . VAL A 1 284 ? -3.168 0.051 -16.912 1.00 92.69 284 VAL A O 1
ATOM 2153 N N . HIS A 1 285 ? -1.482 0.266 -18.385 1.00 94.31 285 HIS A N 1
ATOM 2154 C CA . HIS A 1 285 ? -1.822 -0.894 -19.204 1.00 94.31 285 HIS A CA 1
ATOM 2155 C C . HIS A 1 285 ? -0.809 -2.019 -18.953 1.00 94.31 285 HIS A C 1
ATOM 2157 O O . HIS A 1 285 ? 0.324 -1.940 -19.408 1.00 94.31 285 HIS A O 1
ATOM 2163 N N . VAL A 1 286 ? -1.200 -3.064 -18.215 1.00 95.38 286 VAL A N 1
ATOM 2164 C CA . VAL A 1 286 ? -0.368 -4.272 -18.069 1.00 95.38 286 VAL A CA 1
ATOM 2165 C C . VAL A 1 286 ? -0.724 -5.232 -19.204 1.00 95.38 286 VAL A C 1
ATOM 2167 O O . VAL A 1 286 ? -1.887 -5.638 -19.260 1.00 95.38 286 VAL A O 1
ATOM 2170 N N . PRO A 1 287 ? 0.223 -5.589 -20.087 1.00 95.88 287 PRO A N 1
ATOM 2171 C CA . PRO A 1 287 ? -0.039 -6.464 -21.223 1.00 95.88 287 PRO A CA 1
ATOM 2172 C C . PRO A 1 287 ? -0.144 -7.934 -20.773 1.00 95.88 287 PRO A C 1
ATOM 2174 O O . PRO A 1 287 ? 0.380 -8.309 -19.718 1.00 95.88 287 PRO A O 1
ATOM 2177 N N . GLU A 1 288 ? -0.823 -8.777 -21.555 1.00 94.38 288 GLU A N 1
ATOM 2178 C CA . GLU A 1 288 ? -1.124 -10.164 -21.161 1.00 94.38 288 GLU A CA 1
ATOM 2179 C C . GLU A 1 288 ? 0.140 -11.009 -20.968 1.00 94.38 288 GLU A C 1
ATOM 2181 O O . GLU A 1 288 ? 0.221 -11.812 -20.041 1.00 94.38 288 GLU A O 1
ATOM 2186 N N . GLU A 1 289 ? 1.172 -10.786 -21.779 1.00 94.00 289 GLU A N 1
ATOM 2187 C CA . GLU A 1 289 ? 2.434 -11.512 -21.700 1.00 94.00 289 GLU A CA 1
ATOM 2188 C C . GLU A 1 289 ? 3.216 -11.250 -20.401 1.00 94.00 289 GLU A C 1
ATOM 2190 O O . GLU A 1 289 ? 4.077 -12.056 -20.045 1.00 94.00 289 GLU A O 1
ATOM 2195 N N . ALA A 1 290 ? 2.923 -10.167 -19.671 1.00 94.62 290 ALA A N 1
ATOM 2196 C CA . ALA A 1 290 ? 3.521 -9.901 -18.364 1.00 94.62 290 ALA A CA 1
ATOM 2197 C C . ALA A 1 290 ? 2.881 -10.733 -17.235 1.00 94.62 290 ALA A C 1
ATOM 2199 O O . ALA A 1 290 ? 3.487 -10.878 -16.168 1.00 94.62 290 ALA A O 1
ATOM 2200 N N . VAL A 1 291 ? 1.681 -11.291 -17.443 1.00 93.00 291 VAL A N 1
ATOM 2201 C CA . VAL A 1 291 ? 0.966 -12.100 -16.444 1.00 93.00 291 VAL A CA 1
ATOM 2202 C C . VAL A 1 291 ? 1.804 -13.323 -16.062 1.00 93.00 291 VAL A C 1
ATOM 2204 O O . VAL A 1 291 ? 2.249 -14.087 -16.912 1.00 93.00 291 VAL A O 1
ATOM 2207 N N . GLY A 1 292 ? 2.023 -13.505 -14.756 1.00 89.00 292 GLY A N 1
ATOM 2208 C CA . GLY A 1 292 ? 2.927 -14.524 -14.211 1.00 89.00 292 GLY A CA 1
ATOM 2209 C C . GLY A 1 292 ? 4.284 -13.986 -13.740 1.00 89.00 292 GLY A C 1
ATOM 2210 O O . GLY A 1 292 ? 4.967 -14.689 -12.997 1.00 89.00 292 GLY A O 1
ATOM 2211 N N . SER A 1 293 ? 4.645 -12.739 -14.076 1.00 94.31 293 SER A N 1
ATOM 2212 C CA . SER A 1 293 ? 5.800 -12.052 -13.471 1.00 94.31 293 SER A CA 1
ATOM 2213 C C . SER A 1 293 ? 5.655 -12.006 -11.947 1.00 94.31 293 SER A C 1
ATOM 2215 O O . SER A 1 293 ? 4.639 -11.534 -11.431 1.00 94.31 293 SER A O 1
ATOM 2217 N N . LYS A 1 294 ? 6.666 -12.492 -11.218 1.00 92.75 294 LYS A N 1
ATOM 2218 C CA . LYS A 1 294 ? 6.627 -12.593 -9.745 1.00 92.75 294 LYS A CA 1
ATOM 2219 C C . LYS A 1 294 ? 7.114 -11.329 -9.040 1.00 92.75 294 LYS A C 1
ATOM 2221 O O . LYS A 1 294 ? 6.761 -11.098 -7.879 1.00 92.75 294 LYS A O 1
ATOM 2226 N N . LEU A 1 295 ? 7.922 -10.531 -9.736 1.00 95.69 295 LEU A N 1
ATOM 2227 C CA . LEU A 1 295 ? 8.510 -9.297 -9.229 1.00 95.69 295 LEU A CA 1
ATOM 2228 C C . LEU A 1 295 ? 7.811 -8.065 -9.802 1.00 95.69 295 LEU A C 1
ATOM 2230 O O . LEU A 1 295 ? 7.496 -8.001 -10.992 1.00 95.69 295 LEU A O 1
ATOM 2234 N N . ILE A 1 296 ? 7.632 -7.062 -8.948 1.00 95.50 296 ILE A N 1
ATOM 2235 C CA . ILE A 1 296 ? 7.259 -5.703 -9.327 1.00 95.50 296 ILE A CA 1
ATOM 2236 C C . ILE A 1 296 ? 8.319 -4.749 -8.777 1.00 95.50 296 ILE A C 1
ATOM 2238 O O . ILE A 1 296 ? 8.590 -4.739 -7.578 1.00 95.50 296 ILE A O 1
ATOM 2242 N N . PHE A 1 297 ? 8.884 -3.908 -9.631 1.00 94.06 297 PHE A N 1
ATOM 2243 C CA . PHE A 1 297 ? 9.705 -2.769 -9.228 1.00 94.06 297 PHE A CA 1
ATOM 2244 C C . PHE A 1 297 ? 8.891 -1.492 -9.392 1.00 94.06 297 PHE A C 1
ATOM 2246 O O . PHE A 1 297 ? 8.136 -1.371 -10.354 1.00 94.06 297 PHE A O 1
ATOM 2253 N N . VAL A 1 298 ? 9.029 -0.544 -8.467 1.00 92.06 298 VAL A N 1
ATOM 2254 C CA . VAL A 1 298 ? 8.331 0.746 -8.542 1.00 92.06 298 VAL A CA 1
ATOM 2255 C C . VAL A 1 298 ? 9.351 1.878 -8.529 1.00 92.06 298 VAL A C 1
ATOM 2257 O O . VAL A 1 298 ? 10.147 1.983 -7.591 1.00 92.06 298 VAL A O 1
ATOM 2260 N N . LEU A 1 299 ? 9.334 2.701 -9.582 1.00 89.56 299 LEU A N 1
ATOM 2261 C CA . LEU A 1 299 ? 10.299 3.770 -9.839 1.00 89.56 299 LEU A CA 1
ATOM 2262 C C . LEU A 1 299 ? 9.632 5.154 -9.815 1.00 89.56 299 LEU A C 1
ATOM 2264 O O . LEU A 1 299 ? 8.857 5.504 -10.702 1.00 89.56 299 LEU A O 1
ATOM 2268 N N . GLY A 1 300 ? 10.010 5.980 -8.833 1.00 75.88 300 GLY A N 1
ATOM 2269 C CA . GLY A 1 300 ? 9.888 7.445 -8.914 1.00 75.88 300 GLY A CA 1
ATOM 2270 C C . GLY A 1 300 ? 8.497 8.082 -8.744 1.00 75.88 300 GLY A C 1
ATOM 2271 O O . GLY A 1 300 ? 8.391 9.284 -8.976 1.00 75.88 300 GLY A O 1
ATOM 2272 N N . GLY A 1 301 ? 7.468 7.330 -8.338 1.00 65.69 301 GLY A N 1
ATOM 2273 C CA . GLY A 1 301 ? 6.059 7.765 -8.318 1.00 65.69 301 GLY A CA 1
ATOM 2274 C C . GLY A 1 301 ? 5.661 8.894 -7.356 1.00 65.69 301 GLY A C 1
ATOM 2275 O O . GLY A 1 301 ? 6.337 9.193 -6.365 1.00 65.69 301 GLY A O 1
ATOM 2276 N N . ASP A 1 302 ? 4.492 9.490 -7.636 1.00 65.38 302 ASP A N 1
ATOM 2277 C CA . ASP A 1 302 ? 3.676 10.143 -6.607 1.00 65.38 302 ASP A CA 1
ATOM 2278 C C . ASP A 1 302 ? 2.811 9.097 -5.902 1.00 65.38 302 ASP A C 1
ATOM 2280 O O . ASP A 1 302 ? 2.111 8.317 -6.535 1.00 65.38 302 ASP A O 1
ATOM 2284 N N . VAL A 1 303 ? 2.795 9.151 -4.577 1.00 61.81 303 VAL A N 1
ATOM 2285 C CA . VAL A 1 303 ? 2.192 8.153 -3.686 1.00 61.81 303 VAL A CA 1
ATOM 2286 C C . VAL A 1 303 ? 0.729 7.834 -3.968 1.00 61.81 303 VAL A C 1
ATOM 2288 O O . VAL A 1 303 ? 0.315 6.683 -3.810 1.00 61.81 303 VAL A O 1
ATOM 2291 N N . LEU A 1 304 ? -0.082 8.832 -4.318 1.00 60.06 304 LEU A N 1
ATOM 2292 C CA . LEU A 1 304 ? -1.519 8.634 -4.512 1.00 60.06 304 LEU A CA 1
ATOM 2293 C C . LEU A 1 304 ? -1.798 8.023 -5.890 1.00 60.06 304 LEU A C 1
ATOM 2295 O O . LEU A 1 304 ? -2.610 7.103 -5.996 1.00 60.06 304 LEU A O 1
ATOM 2299 N N . ARG A 1 305 ? -1.048 8.475 -6.900 1.00 73.62 305 ARG A N 1
ATOM 2300 C CA . ARG A 1 305 ? -1.028 7.949 -8.271 1.00 73.62 305 ARG A CA 1
ATOM 2301 C C . ARG A 1 305 ? -0.535 6.490 -8.290 1.00 73.62 305 ARG A C 1
ATOM 2303 O O . ARG A 1 305 ? -1.293 5.583 -8.643 1.00 73.62 305 ARG A O 1
ATOM 2310 N N . GLU A 1 306 ? 0.646 6.269 -7.711 1.00 73.50 306 GLU A N 1
ATOM 2311 C CA . GLU A 1 306 ? 1.335 4.985 -7.524 1.00 73.50 306 GLU A CA 1
ATOM 2312 C C . GLU A 1 306 ? 0.433 3.943 -6.851 1.00 73.50 306 GLU A C 1
ATOM 2314 O O . GLU A 1 306 ? 0.379 2.793 -7.278 1.00 73.50 306 GLU A O 1
ATOM 2319 N N . THR A 1 307 ? -0.335 4.334 -5.825 1.00 78.88 307 THR A N 1
ATOM 2320 C CA . THR A 1 307 ? -1.243 3.422 -5.104 1.00 78.88 307 THR A CA 1
ATOM 2321 C C . THR A 1 307 ? -2.338 2.845 -6.014 1.00 78.88 307 THR A C 1
ATOM 2323 O O . THR A 1 307 ? -2.668 1.657 -5.908 1.00 78.88 307 THR A O 1
ATOM 2326 N N . GLY A 1 308 ? -2.906 3.654 -6.915 1.00 83.25 308 GLY A N 1
ATOM 2327 C CA . GLY A 1 308 ? -3.915 3.207 -7.881 1.00 83.25 308 GLY A CA 1
ATOM 2328 C C . GLY A 1 308 ? -3.313 2.283 -8.940 1.00 83.25 308 GLY A C 1
ATOM 2329 O O . GLY A 1 308 ? -3.768 1.147 -9.117 1.00 83.25 308 GLY A O 1
ATOM 2330 N N . SER A 1 309 ? -2.232 2.741 -9.568 1.00 89.06 309 SER A N 1
ATOM 2331 C CA . SER A 1 309 ? -1.457 2.005 -10.569 1.00 89.06 309 SER A CA 1
ATOM 2332 C C . SER A 1 309 ? -0.977 0.646 -10.057 1.00 89.06 309 SER A C 1
ATOM 2334 O O . SER A 1 309 ? -1.276 -0.386 -10.658 1.00 89.06 309 SER A O 1
ATOM 2336 N N . LEU A 1 310 ? -0.321 0.609 -8.893 1.00 90.38 310 LEU A N 1
ATOM 2337 C CA . LEU A 1 310 ? 0.183 -0.613 -8.265 1.00 90.38 310 LEU A CA 1
ATOM 2338 C C . LEU A 1 310 ? -0.947 -1.585 -7.898 1.00 90.38 310 LEU A C 1
ATOM 2340 O O . LEU A 1 310 ? -0.776 -2.795 -8.035 1.00 90.38 310 LEU A O 1
ATOM 2344 N N . THR A 1 311 ? -2.127 -1.087 -7.506 1.00 88.94 311 THR A N 1
ATOM 2345 C CA . THR A 1 311 ? -3.311 -1.941 -7.294 1.00 88.94 311 THR A CA 1
ATOM 2346 C C . THR A 1 311 ? -3.747 -2.625 -8.593 1.00 88.94 311 THR A C 1
ATOM 2348 O O . THR A 1 311 ? -4.092 -3.809 -8.575 1.00 88.94 311 THR A O 1
ATOM 2351 N N . LYS A 1 312 ? -3.715 -1.909 -9.727 1.00 91.00 312 LYS A N 1
ATOM 2352 C CA . LYS A 1 312 ? -4.026 -2.472 -11.049 1.00 91.00 312 LYS A CA 1
ATOM 2353 C C . LYS A 1 312 ? -2.967 -3.496 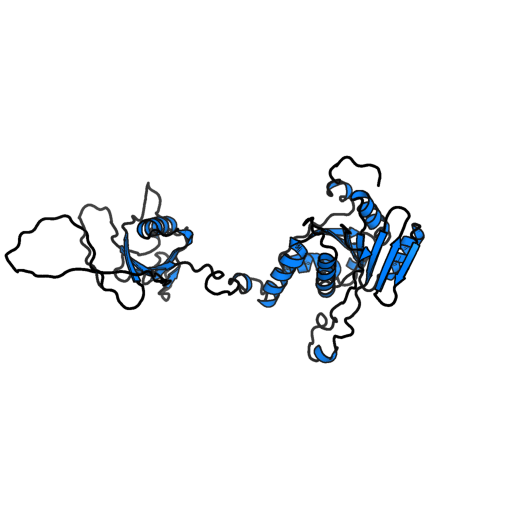-11.474 1.00 91.00 312 LYS A C 1
ATOM 2355 O O . LYS A 1 312 ? -3.337 -4.603 -11.857 1.00 91.00 312 LYS A O 1
ATOM 2360 N N . VAL A 1 313 ? -1.679 -3.182 -11.304 1.00 93.50 313 VAL A N 1
ATOM 2361 C CA . VAL A 1 313 ? -0.556 -4.088 -11.613 1.00 93.50 313 VAL A CA 1
ATOM 2362 C C . VAL A 1 313 ? -0.629 -5.378 -10.791 1.00 93.50 313 VAL A C 1
ATOM 2364 O O . VAL A 1 313 ? -0.693 -6.462 -11.366 1.00 93.50 313 VAL A O 1
ATOM 2367 N N . ILE A 1 314 ? -0.729 -5.286 -9.460 1.00 92.88 314 ILE A N 1
ATOM 2368 C CA . ILE A 1 314 ? -0.868 -6.456 -8.573 1.00 92.88 314 ILE A CA 1
ATOM 2369 C C . ILE A 1 314 ? -2.101 -7.291 -8.935 1.00 92.88 314 ILE A C 1
ATOM 2371 O O . ILE A 1 314 ? -2.052 -8.516 -8.848 1.00 92.88 314 ILE A O 1
ATOM 2375 N N . ARG A 1 315 ? -3.208 -6.662 -9.355 1.00 91.38 315 ARG A N 1
ATOM 2376 C CA . ARG A 1 315 ? -4.415 -7.384 -9.775 1.00 91.38 315 ARG A CA 1
ATOM 2377 C C . ARG A 1 315 ? -4.217 -8.147 -11.088 1.00 91.38 315 ARG A C 1
ATOM 2379 O O . ARG A 1 315 ? -4.679 -9.283 -11.153 1.00 91.38 315 ARG A O 1
ATOM 2386 N N . SER A 1 316 ? -3.562 -7.558 -12.089 1.00 93.69 316 SER A N 1
ATOM 2387 C CA . SER A 1 316 ? -3.297 -8.218 -13.378 1.00 93.69 316 SER A CA 1
ATOM 2388 C C . SER A 1 316 ? -2.280 -9.354 -13.260 1.00 93.69 316 SER A C 1
ATOM 2390 O O . SER A 1 316 ? -2.457 -10.399 -13.873 1.00 93.69 316 SER A O 1
ATOM 2392 N N . LEU A 1 317 ? -1.239 -9.187 -12.440 1.00 93.19 317 LEU A N 1
ATOM 2393 C CA . LEU A 1 317 ? -0.162 -10.175 -12.289 1.00 93.19 317 LEU A CA 1
ATOM 2394 C C . LEU A 1 317 ? -0.492 -11.331 -11.331 1.00 93.19 317 LEU A C 1
ATOM 2396 O O . LEU A 1 317 ? 0.290 -12.274 -11.207 1.00 93.19 317 LEU A O 1
ATOM 2400 N N . ARG A 1 318 ? -1.626 -11.276 -10.622 1.00 87.94 318 ARG A N 1
ATOM 2401 C CA . ARG A 1 318 ? -1.948 -12.222 -9.547 1.00 87.94 318 ARG A CA 1
ATOM 2402 C C . ARG A 1 318 ? -2.161 -13.646 -10.068 1.00 87.94 318 ARG A C 1
ATOM 2404 O O . ARG A 1 318 ? -3.230 -13.983 -10.575 1.00 87.94 318 ARG A O 1
ATOM 2411 N N . HIS A 1 319 ? -1.183 -14.511 -9.821 1.00 82.62 319 HIS A N 1
ATOM 2412 C CA . HIS A 1 319 ? -1.232 -15.906 -10.240 1.00 82.62 319 HIS A CA 1
ATOM 2413 C C . HIS A 1 319 ? -2.337 -16.720 -9.512 1.00 82.62 319 HIS A C 1
ATOM 2415 O O . HIS A 1 319 ? -2.531 -16.546 -8.300 1.00 82.62 319 HIS A O 1
ATOM 2421 N N . PRO A 1 320 ? -3.041 -17.656 -10.192 1.00 84.00 320 PRO A N 1
ATOM 2422 C CA . PRO A 1 320 ? -4.099 -18.474 -9.584 1.00 84.00 320 PRO A CA 1
ATOM 2423 C C . PRO A 1 320 ? -3.662 -19.358 -8.407 1.00 84.00 320 PRO A C 1
ATOM 2425 O O . PRO A 1 320 ? -4.504 -19.730 -7.595 1.00 84.00 320 PRO A O 1
ATOM 2428 N N . SER A 1 321 ? -2.363 -19.663 -8.273 1.00 85.75 321 SER A N 1
ATOM 2429 C CA . SER A 1 321 ? -1.817 -20.426 -7.133 1.00 85.75 321 SER A CA 1
ATOM 2430 C C . SER A 1 321 ? -1.973 -19.721 -5.780 1.00 85.75 321 SER A C 1
ATOM 2432 O O . SER A 1 321 ? -1.818 -20.358 -4.742 1.00 85.75 321 SER A O 1
ATOM 2434 N N . GLY A 1 322 ? -2.250 -18.411 -5.770 1.00 85.00 322 GLY A N 1
ATOM 2435 C CA . GLY A 1 322 ? -2.296 -17.614 -4.543 1.00 85.00 322 GLY A CA 1
ATOM 2436 C C . GLY A 1 322 ? -0.920 -17.260 -3.969 1.00 85.00 322 GLY A C 1
ATOM 2437 O O . GLY A 1 322 ? -0.862 -16.693 -2.879 1.00 85.00 322 GLY A O 1
ATOM 2438 N N . GLU A 1 323 ? 0.160 -17.555 -4.698 1.00 87.81 323 GLU A N 1
ATOM 2439 C CA . GLU A 1 323 ? 1.512 -17.077 -4.399 1.00 87.81 323 GLU A CA 1
ATOM 2440 C C . GLU A 1 323 ? 1.530 -15.538 -4.318 1.00 87.81 323 GLU A C 1
ATOM 2442 O O . GLU A 1 323 ? 0.865 -14.853 -5.101 1.00 87.81 323 GLU A O 1
ATOM 2447 N N . LEU A 1 324 ? 2.248 -14.991 -3.334 1.00 88.69 324 LEU A N 1
ATOM 2448 C CA . LEU A 1 324 ? 2.345 -13.546 -3.129 1.00 88.69 324 LEU A CA 1
ATOM 2449 C C . LEU A 1 324 ? 3.409 -12.960 -4.058 1.00 88.69 324 LEU A C 1
ATOM 2451 O O . LEU A 1 324 ? 4.547 -13.425 -4.072 1.00 88.69 324 LEU A O 1
ATOM 2455 N N . LEU A 1 325 ? 3.047 -11.898 -4.778 1.00 93.00 325 LEU A N 1
ATOM 2456 C CA . LEU A 1 325 ? 4.001 -11.113 -5.565 1.00 93.00 325 LEU A CA 1
ATOM 2457 C C . LEU A 1 325 ? 5.019 -10.436 -4.635 1.00 93.00 325 LEU A C 1
ATOM 2459 O O . LEU A 1 325 ? 4.717 -10.175 -3.468 1.00 93.00 325 LEU A O 1
ATOM 2463 N N . THR A 1 326 ? 6.204 -10.109 -5.145 1.00 93.44 326 THR A N 1
ATOM 2464 C CA . THR A 1 326 ? 7.194 -9.314 -4.402 1.00 93.44 326 THR A CA 1
ATOM 2465 C C . THR A 1 326 ? 7.350 -7.940 -5.044 1.00 93.44 326 THR A C 1
ATOM 2467 O O . THR A 1 326 ? 7.633 -7.846 -6.233 1.00 93.44 326 THR A O 1
ATOM 2470 N N . VAL A 1 327 ? 7.148 -6.877 -4.261 1.00 93.12 327 VAL A N 1
ATOM 2471 C CA . VAL A 1 327 ? 7.237 -5.476 -4.697 1.00 93.12 327 VAL A CA 1
ATOM 2472 C C . VAL A 1 327 ? 8.458 -4.814 -4.065 1.00 93.12 327 VAL A C 1
ATOM 2474 O O . VAL A 1 327 ? 8.595 -4.802 -2.840 1.00 93.12 327 VAL A O 1
ATOM 2477 N N . PHE A 1 328 ? 9.301 -4.201 -4.889 1.00 91.69 328 PHE A N 1
ATOM 2478 C CA . PHE A 1 328 ? 10.432 -3.379 -4.472 1.00 91.69 328 PHE A CA 1
ATOM 2479 C C . PHE A 1 328 ? 10.189 -1.912 -4.850 1.00 91.69 328 PHE A C 1
ATOM 2481 O O . PHE A 1 328 ? 10.255 -1.541 -6.022 1.00 91.69 328 PHE A O 1
ATOM 2488 N N . HIS A 1 329 ? 9.933 -1.061 -3.854 1.00 90.31 329 HIS A N 1
ATOM 2489 C CA . HIS A 1 329 ? 9.876 0.393 -4.033 1.00 90.31 329 HIS A CA 1
ATOM 2490 C C . HIS A 1 329 ? 11.305 0.947 -3.996 1.00 90.31 329 HIS A C 1
ATOM 2492 O O . HIS A 1 329 ? 11.916 1.012 -2.920 1.00 90.31 329 HIS A O 1
ATOM 2498 N N . LEU A 1 330 ? 11.847 1.318 -5.160 1.00 89.06 330 LEU A N 1
ATOM 2499 C CA . LEU A 1 330 ? 13.225 1.793 -5.294 1.00 89.06 330 LEU A CA 1
ATOM 2500 C C . LEU A 1 330 ? 13.264 3.324 -5.166 1.00 89.06 330 LEU A C 1
ATOM 2502 O O . LEU A 1 330 ? 12.666 4.063 -5.948 1.00 89.06 330 LEU A O 1
ATOM 2506 N N . VAL A 1 331 ? 13.958 3.807 -4.136 1.00 84.06 331 VAL A N 1
ATOM 2507 C CA . VAL A 1 331 ? 13.992 5.217 -3.726 1.00 84.06 331 VAL A CA 1
ATOM 2508 C C . VAL A 1 331 ? 15.370 5.795 -4.032 1.00 84.06 331 VAL A C 1
ATOM 2510 O O . VAL A 1 331 ? 16.358 5.361 -3.441 1.00 84.06 331 VAL A O 1
ATOM 2513 N N . THR A 1 332 ? 15.451 6.783 -4.928 1.00 80.88 332 THR A N 1
ATOM 2514 C CA . THR A 1 332 ? 16.741 7.370 -5.313 1.00 80.88 332 THR A CA 1
ATOM 2515 C C . THR A 1 332 ? 17.230 8.416 -4.311 1.00 80.88 332 THR A C 1
ATOM 2517 O O . THR A 1 332 ? 16.469 9.263 -3.832 1.00 80.88 332 THR A O 1
ATOM 2520 N N . SER A 1 333 ? 18.527 8.376 -3.997 1.00 69.19 333 SER A N 1
ATOM 2521 C CA . SER A 1 333 ? 19.163 9.274 -3.019 1.00 69.19 333 SER A CA 1
ATOM 2522 C C . SER A 1 333 ? 19.146 10.754 -3.440 1.00 69.19 333 SER A C 1
ATOM 2524 O O . SER A 1 333 ? 19.052 11.647 -2.595 1.00 69.19 333 SER A O 1
ATOM 2526 N N . THR A 1 334 ? 19.161 11.023 -4.745 1.00 63.53 334 THR A N 1
ATOM 2527 C CA . THR A 1 334 ? 19.007 12.345 -5.378 1.00 63.53 334 THR A CA 1
ATOM 2528 C C . THR A 1 334 ? 17.673 13.014 -5.034 1.00 63.53 334 THR A C 1
ATOM 2530 O O . THR A 1 334 ? 17.655 14.171 -4.600 1.00 63.53 334 THR A O 1
ATOM 2533 N N . ARG A 1 335 ? 16.555 12.277 -5.129 1.00 53.41 335 ARG A N 1
ATOM 2534 C CA . ARG A 1 335 ? 15.195 12.777 -4.840 1.00 53.41 335 ARG A CA 1
ATOM 2535 C C . ARG A 1 335 ? 14.975 13.129 -3.361 1.00 53.41 335 ARG A C 1
ATOM 2537 O O . ARG A 1 335 ? 14.009 13.817 -3.041 1.00 53.41 335 ARG A O 1
ATOM 2544 N N . HIS A 1 336 ? 15.886 12.778 -2.447 1.00 44.59 336 HIS A N 1
ATOM 2545 C CA . HIS A 1 336 ? 15.844 13.291 -1.069 1.00 44.59 336 HIS A CA 1
ATOM 2546 C C . HIS A 1 336 ? 16.118 14.802 -0.959 1.00 44.59 336 HIS A C 1
ATOM 2548 O O . HIS A 1 336 ? 15.697 15.410 0.022 1.00 44.59 336 HIS A O 1
ATOM 2554 N N . LYS A 1 337 ? 16.784 15.428 -1.943 1.00 39.12 337 LYS A N 1
ATOM 2555 C CA . LYS A 1 337 ? 17.034 16.885 -1.944 1.00 39.12 337 LYS A CA 1
ATOM 2556 C C . LYS A 1 337 ? 15.907 17.713 -2.573 1.00 39.12 337 LYS A C 1
ATOM 2558 O O . LYS A 1 337 ? 15.916 18.931 -2.423 1.00 39.12 337 LYS A O 1
ATOM 2563 N N . LEU A 1 338 ? 14.940 17.076 -3.238 1.00 39.97 338 LEU A N 1
ATOM 2564 C CA . LEU A 1 338 ? 13.809 17.734 -3.898 1.00 39.97 338 LEU A CA 1
ATOM 2565 C C . LEU A 1 338 ? 12.480 17.046 -3.531 1.00 39.97 338 LEU A C 1
ATOM 2567 O O . LEU A 1 338 ? 12.056 16.069 -4.137 1.00 39.97 338 LEU A O 1
ATOM 2571 N N . HIS A 1 339 ? 11.817 17.609 -2.519 1.00 40.53 339 HIS A N 1
ATOM 2572 C CA . HIS A 1 339 ? 10.392 17.437 -2.193 1.00 40.53 339 HIS A CA 1
ATOM 2573 C C . HIS A 1 339 ? 9.817 16.050 -1.826 1.00 40.53 339 HIS A C 1
ATOM 2575 O O . HIS A 1 339 ? 8.599 15.911 -1.729 1.00 40.53 339 HIS A O 1
ATOM 2581 N N . LEU A 1 340 ? 10.647 15.069 -1.445 1.00 43.00 340 LEU A N 1
ATOM 2582 C CA . LEU A 1 340 ? 10.228 13.921 -0.607 1.00 43.00 340 LEU A CA 1
ATOM 2583 C C . LEU A 1 340 ? 9.121 12.957 -1.140 1.00 43.00 340 LEU A C 1
ATOM 2585 O O . LEU A 1 340 ? 8.569 12.229 -0.308 1.00 43.00 340 LEU A O 1
ATOM 2589 N N . PRO A 1 341 ? 8.774 12.835 -2.442 1.00 47.31 341 PRO A N 1
ATOM 2590 C CA . PRO A 1 341 ? 7.567 12.099 -2.845 1.00 47.31 341 PRO A CA 1
ATOM 2591 C C . PRO A 1 341 ? 7.604 10.610 -2.462 1.00 47.31 341 PRO A C 1
ATOM 2593 O O . PRO A 1 341 ? 6.668 10.133 -1.818 1.00 47.31 341 PRO A O 1
ATOM 2596 N N . SER A 1 342 ? 8.706 9.918 -2.778 1.00 42.06 342 SER A N 1
ATOM 2597 C CA . SER A 1 342 ? 8.862 8.456 -2.704 1.00 42.06 342 SER A CA 1
ATOM 2598 C C . SER A 1 342 ? 9.264 7.924 -1.323 1.00 42.06 342 SER A C 1
ATOM 2600 O O . SER A 1 342 ? 8.700 6.935 -0.863 1.00 42.06 342 SER A O 1
ATOM 2602 N N . LEU A 1 343 ? 10.138 8.610 -0.572 1.00 49.09 343 LEU A N 1
ATOM 2603 C CA . LEU A 1 343 ? 10.263 8.340 0.875 1.00 49.09 343 LEU A CA 1
ATOM 2604 C C . LEU A 1 343 ? 8.930 8.651 1.580 1.00 49.09 343 LEU A C 1
ATOM 2606 O O . LEU A 1 343 ? 8.492 7.930 2.479 1.00 49.09 343 LEU A O 1
ATOM 2610 N N . GLY A 1 344 ? 8.239 9.680 1.084 1.00 56.75 344 GLY A N 1
ATOM 2611 C CA . GLY A 1 344 ? 6.857 9.988 1.396 1.00 56.75 344 GLY A CA 1
ATOM 2612 C C . GLY A 1 344 ? 5.856 8.893 1.021 1.00 56.75 344 GLY A C 1
ATOM 2613 O O . GLY A 1 344 ? 4.743 8.993 1.522 1.00 56.75 344 GLY A O 1
ATOM 2614 N N . PHE A 1 345 ? 6.187 7.859 0.230 1.00 62.47 345 PHE A N 1
ATOM 2615 C CA . PHE A 1 345 ? 5.342 6.663 0.090 1.00 62.47 345 PHE A CA 1
ATOM 2616 C C . PHE A 1 345 ? 5.347 5.914 1.410 1.00 62.47 345 PHE A C 1
ATOM 2618 O O . PHE A 1 345 ? 4.379 5.983 2.159 1.00 62.47 345 PHE A O 1
ATOM 2625 N N . VAL A 1 346 ? 6.474 5.293 1.763 1.00 63.88 346 VAL A N 1
ATOM 2626 C CA . VAL A 1 346 ? 6.608 4.470 2.974 1.00 63.88 346 VAL A CA 1
ATOM 2627 C C . VAL A 1 346 ? 6.157 5.229 4.224 1.00 63.88 346 VAL A C 1
ATOM 2629 O O . VAL A 1 346 ? 5.414 4.683 5.041 1.00 63.88 346 VAL A O 1
ATOM 2632 N N . VAL A 1 347 ? 6.528 6.508 4.336 1.00 64.19 347 VAL A N 1
ATOM 2633 C CA . VAL A 1 347 ? 6.098 7.373 5.440 1.00 64.19 347 VAL A CA 1
ATOM 2634 C C . VAL A 1 347 ? 4.588 7.648 5.392 1.00 64.19 347 VAL A C 1
ATOM 2636 O O . VAL A 1 347 ? 3.919 7.379 6.385 1.00 64.19 347 VAL A O 1
ATOM 2639 N N . ARG A 1 348 ? 3.981 8.074 4.268 1.00 66.81 348 ARG A N 1
ATOM 2640 C CA . ARG A 1 348 ? 2.513 8.285 4.215 1.00 66.81 348 ARG A CA 1
ATOM 2641 C C . ARG A 1 348 ? 1.726 6.976 4.372 1.00 66.81 348 ARG A C 1
ATOM 2643 O O . ARG A 1 348 ? 0.662 7.004 4.984 1.00 66.81 348 ARG A O 1
ATOM 2650 N N . MET A 1 349 ? 2.223 5.828 3.913 1.00 67.31 349 MET A N 1
ATOM 2651 C CA . MET A 1 349 ? 1.555 4.529 4.090 1.00 67.31 349 MET A CA 1
ATOM 2652 C C . MET A 1 349 ? 1.583 4.067 5.559 1.00 67.31 349 MET A C 1
ATOM 2654 O O . MET A 1 349 ? 0.583 3.544 6.069 1.00 67.31 349 MET A O 1
ATOM 2658 N N . ARG A 1 350 ? 2.675 4.344 6.283 1.00 70.25 350 ARG A N 1
ATOM 2659 C CA . ARG A 1 350 ? 2.785 4.149 7.738 1.00 70.25 350 ARG A CA 1
ATOM 2660 C C . ARG A 1 350 ? 1.909 5.151 8.510 1.00 70.25 350 ARG A C 1
ATOM 2662 O O . ARG A 1 350 ? 1.060 4.750 9.313 1.00 70.25 350 ARG A O 1
ATOM 2669 N N . ASP A 1 351 ? 1.990 6.435 8.177 1.00 64.75 351 ASP A N 1
ATOM 2670 C CA . ASP A 1 351 ? 1.404 7.532 8.960 1.00 64.75 351 ASP A CA 1
ATOM 2671 C C . ASP A 1 351 ? -0.068 7.835 8.646 1.00 64.75 351 ASP A C 1
ATOM 2673 O O . ASP A 1 351 ? -0.807 8.257 9.541 1.00 64.75 351 ASP A O 1
ATOM 2677 N N . ARG A 1 352 ? -0.544 7.582 7.417 1.00 63.31 352 ARG A N 1
ATOM 2678 C CA . ARG A 1 352 ? -1.970 7.679 7.046 1.00 63.31 352 ARG A CA 1
ATOM 2679 C C . ARG A 1 352 ? -2.691 6.344 7.242 1.00 63.31 352 ARG A C 1
ATOM 2681 O O . ARG A 1 352 ? -3.784 6.332 7.810 1.00 63.31 352 ARG A O 1
ATOM 2688 N N . PHE A 1 353 ? -2.087 5.213 6.866 1.00 62.75 353 PHE A N 1
ATOM 2689 C CA . PHE A 1 353 ? -2.796 3.921 6.808 1.00 62.75 353 PHE A CA 1
ATOM 2690 C C . PHE A 1 353 ? -2.349 2.877 7.845 1.00 62.75 353 PHE A C 1
ATOM 2692 O O . PHE A 1 353 ? -3.120 1.971 8.155 1.00 62.75 353 PHE A O 1
ATOM 2699 N N . GLY A 1 354 ? -1.181 3.024 8.478 1.00 64.56 354 GLY A N 1
ATOM 2700 C CA . GLY A 1 354 ? -0.670 2.023 9.427 1.00 64.56 354 GLY A CA 1
ATOM 2701 C C . GLY A 1 354 ? -0.253 0.716 8.744 1.00 64.56 354 GLY A C 1
ATOM 2702 O O . GLY A 1 354 ? -0.455 -0.370 9.298 1.00 64.56 354 GLY A O 1
ATOM 2703 N N . CYS A 1 355 ? 0.263 0.821 7.520 1.00 71.19 355 CYS A N 1
ATOM 2704 C CA . CYS A 1 355 ? 1.012 -0.256 6.881 1.00 71.19 355 CYS A CA 1
ATOM 2705 C C . CYS A 1 355 ? 2.452 -0.221 7.401 1.00 71.19 355 CYS A C 1
ATOM 2707 O O . CYS A 1 355 ? 2.971 0.858 7.685 1.00 71.19 355 CYS A O 1
ATOM 2709 N N . ASP A 1 356 ? 3.090 -1.381 7.528 1.00 74.56 356 ASP A N 1
ATOM 2710 C CA . ASP A 1 356 ? 4.530 -1.436 7.752 1.00 74.56 356 ASP A CA 1
ATOM 2711 C C . ASP A 1 356 ? 5.206 -2.000 6.507 1.00 74.56 356 ASP A C 1
ATOM 2713 O O . ASP A 1 356 ? 4.672 -2.907 5.866 1.00 74.56 356 ASP A O 1
ATOM 2717 N N . ILE A 1 357 ? 6.339 -1.405 6.150 1.00 76.75 357 ILE A N 1
ATOM 2718 C CA . ILE A 1 357 ? 7.137 -1.742 4.973 1.00 76.75 357 ILE A CA 1
ATOM 2719 C C . ILE A 1 357 ? 8.585 -1.808 5.458 1.00 76.75 357 ILE A C 1
ATOM 2721 O O . ILE A 1 357 ? 9.132 -0.766 5.850 1.00 76.75 357 ILE A O 1
ATOM 2725 N N . PRO A 1 358 ? 9.209 -2.998 5.472 1.00 78.62 358 PRO A N 1
ATOM 2726 C CA . PRO A 1 358 ? 10.622 -3.134 5.777 1.00 78.62 358 PRO A CA 1
ATOM 2727 C C . PRO A 1 358 ? 11.463 -2.268 4.833 1.00 78.62 358 PRO A C 1
ATOM 2729 O O . PRO A 1 358 ? 11.379 -2.383 3.608 1.00 78.62 358 PRO A O 1
ATOM 2732 N N . GLN A 1 359 ? 12.274 -1.392 5.422 1.00 77.81 359 GLN A N 1
ATOM 2733 C CA . GLN A 1 359 ? 13.305 -0.650 4.706 1.00 77.81 359 GLN A CA 1
ATOM 2734 C C . GLN A 1 359 ? 14.579 -1.488 4.725 1.00 77.81 359 GLN A C 1
ATOM 2736 O O . GLN A 1 359 ? 15.101 -1.805 5.794 1.00 77.81 359 GLN A O 1
ATOM 2741 N N . LEU A 1 360 ? 15.057 -1.863 3.543 1.00 77.31 360 LEU A N 1
ATOM 2742 C CA . LEU A 1 360 ? 16.283 -2.623 3.350 1.00 77.31 360 LEU A CA 1
ATOM 2743 C C . LEU A 1 360 ? 17.364 -1.674 2.812 1.00 77.31 360 LEU A C 1
ATOM 2745 O O . LEU A 1 360 ? 17.233 -1.172 1.693 1.00 77.31 360 LEU A O 1
ATOM 2749 N N . PRO A 1 361 ? 18.443 -1.406 3.571 1.00 69.44 361 PRO A N 1
ATOM 2750 C CA . PRO A 1 361 ? 19.647 -0.809 3.005 1.00 69.44 361 PRO A CA 1
ATOM 2751 C C . PRO A 1 361 ? 20.139 -1.686 1.850 1.00 69.44 361 PRO A C 1
ATOM 2753 O O . PRO A 1 361 ? 20.220 -2.901 2.024 1.00 69.44 361 PRO A O 1
ATOM 2756 N N . GLY A 1 362 ? 20.494 -1.101 0.699 1.00 64.12 362 GLY A N 1
ATOM 2757 C CA . GLY A 1 362 ? 20.878 -1.879 -0.490 1.00 64.12 362 GLY A CA 1
ATOM 2758 C C . GLY A 1 362 ? 21.964 -2.927 -0.205 1.00 64.12 362 GLY A C 1
ATOM 2759 O O . GLY A 1 362 ? 21.813 -4.088 -0.563 1.00 64.12 362 GLY A O 1
ATOM 2760 N N . ALA A 1 363 ? 22.979 -2.558 0.584 1.00 65.31 363 ALA A N 1
ATOM 2761 C CA . ALA A 1 363 ? 24.070 -3.438 1.026 1.00 65.31 363 ALA A CA 1
ATOM 2762 C C . ALA A 1 363 ? 23.668 -4.574 2.006 1.00 65.31 363 ALA A C 1
ATOM 2764 O O . ALA A 1 363 ? 24.540 -5.272 2.526 1.00 65.31 363 ALA A O 1
ATOM 2765 N N . LEU A 1 364 ? 22.376 -4.747 2.309 1.00 64.56 364 LEU A N 1
ATOM 2766 C CA . LEU A 1 364 ? 21.840 -5.862 3.099 1.00 64.56 364 LEU A CA 1
ATOM 2767 C C . LEU A 1 364 ? 20.893 -6.779 2.308 1.00 64.56 364 LEU A C 1
ATOM 2769 O O . LEU A 1 364 ? 20.472 -7.791 2.868 1.00 64.56 364 LEU A O 1
ATOM 2773 N N . LEU A 1 365 ? 20.571 -6.488 1.041 1.00 69.50 365 LEU A N 1
ATOM 2774 C CA . LEU A 1 365 ? 19.650 -7.319 0.250 1.00 69.50 365 LEU A CA 1
ATOM 2775 C C . LEU A 1 365 ? 20.151 -8.766 0.135 1.00 69.50 365 LEU A C 1
ATOM 2777 O O . LEU A 1 365 ? 19.431 -9.676 0.545 1.00 69.50 365 LEU A O 1
ATOM 2781 N N . ASP A 1 366 ? 21.423 -8.957 -0.225 1.00 60.59 366 ASP A N 1
ATOM 2782 C CA . ASP A 1 366 ? 22.137 -10.247 -0.301 1.00 60.59 366 ASP A CA 1
ATOM 2783 C C . ASP A 1 366 ? 22.088 -11.088 0.993 1.00 60.59 366 ASP A C 1
ATOM 2785 O O . ASP A 1 366 ? 22.417 -12.277 0.990 1.00 60.59 366 ASP A O 1
ATOM 2789 N N . ARG A 1 367 ? 21.759 -10.456 2.129 1.00 60.25 367 ARG A N 1
ATOM 2790 C CA . ARG A 1 367 ? 21.738 -11.064 3.470 1.00 60.25 367 ARG A CA 1
ATOM 2791 C C . ARG A 1 367 ? 20.340 -11.218 4.061 1.00 60.25 367 ARG A C 1
ATOM 2793 O O . ARG A 1 367 ? 20.181 -11.998 4.997 1.00 60.25 367 ARG A O 1
ATOM 2800 N N . VAL A 1 368 ? 19.366 -10.438 3.591 1.00 59.97 368 VAL A N 1
ATOM 2801 C CA . VAL A 1 368 ? 18.017 -10.354 4.178 1.00 59.97 368 VAL A CA 1
ATOM 2802 C C . VAL A 1 368 ? 16.960 -10.970 3.269 1.00 59.97 368 VAL A C 1
ATOM 2804 O O . VAL A 1 368 ? 15.972 -11.505 3.773 1.00 59.97 368 VAL A O 1
ATOM 2807 N N . LEU A 1 369 ? 17.157 -10.946 1.950 1.00 63.16 369 LEU A N 1
ATOM 2808 C CA . LEU A 1 369 ? 16.286 -11.689 1.053 1.00 63.16 369 LEU A CA 1
ATOM 2809 C C . LEU A 1 369 ? 16.564 -13.188 1.222 1.00 63.16 369 LEU A C 1
ATOM 2811 O O . LEU A 1 369 ? 17.719 -13.610 1.102 1.00 63.16 369 LEU A O 1
ATOM 2815 N N . PRO A 1 370 ? 15.541 -14.021 1.492 1.00 57.31 370 PRO A N 1
ATOM 2816 C CA . PRO A 1 370 ? 15.736 -15.457 1.448 1.00 57.31 370 PRO A CA 1
ATOM 2817 C C . PRO A 1 370 ? 16.180 -15.820 0.032 1.00 57.31 370 PRO A C 1
ATOM 2819 O O . PRO A 1 370 ? 15.572 -15.377 -0.948 1.00 57.31 370 PRO A O 1
ATOM 2822 N N . ARG A 1 371 ? 17.228 -16.640 -0.087 1.00 57.09 371 ARG A N 1
ATOM 2823 C CA . ARG A 1 371 ? 17.460 -17.366 -1.340 1.00 57.09 371 ARG A CA 1
ATOM 2824 C C . ARG A 1 371 ? 16.181 -18.147 -1.661 1.00 57.09 371 ARG A C 1
ATOM 2826 O O . ARG A 1 371 ? 15.577 -18.671 -0.715 1.00 57.09 371 ARG A O 1
ATOM 2833 N N . PRO A 1 372 ? 15.749 -18.227 -2.932 1.00 55.94 372 PRO A N 1
ATOM 2834 C CA . PRO A 1 372 ? 14.696 -19.166 -3.293 1.00 55.94 372 PRO A CA 1
ATOM 2835 C C . PRO A 1 37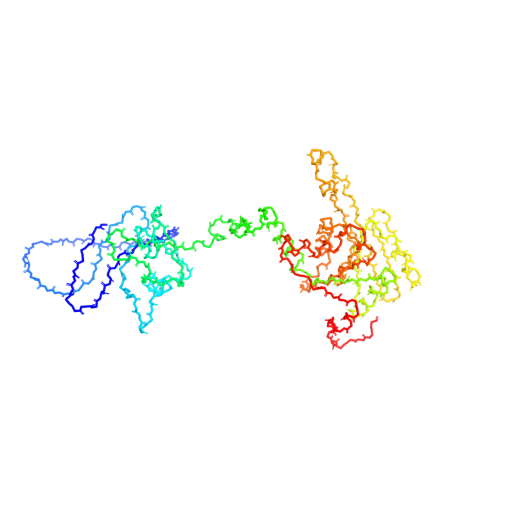2 ? 15.096 -20.540 -2.750 1.00 55.94 372 PRO A C 1
ATOM 2837 O O . PRO A 1 372 ? 16.263 -20.928 -2.836 1.00 55.94 372 PRO A O 1
ATOM 2840 N N . ALA A 1 373 ? 14.156 -21.234 -2.106 1.00 55.25 373 ALA A N 1
ATOM 2841 C CA . ALA A 1 373 ? 14.435 -22.562 -1.574 1.00 55.25 373 ALA A CA 1
ATOM 2842 C C . ALA A 1 373 ? 14.969 -23.440 -2.713 1.00 55.25 373 ALA A C 1
ATOM 2844 O O . ALA A 1 373 ? 14.438 -23.363 -3.819 1.00 55.25 373 ALA A O 1
ATOM 2845 N N . GLU A 1 374 ? 15.999 -24.251 -2.453 1.00 49.34 374 GLU A N 1
ATOM 2846 C CA . GLU A 1 374 ? 16.665 -25.093 -3.460 1.00 49.34 374 GLU A CA 1
ATOM 2847 C C . GLU A 1 374 ? 15.761 -26.268 -3.895 1.00 49.34 374 GLU A C 1
ATOM 2849 O O . GLU A 1 374 ? 16.030 -27.445 -3.655 1.00 49.34 374 GLU A O 1
ATOM 2854 N N . THR A 1 375 ? 14.637 -25.942 -4.532 1.00 49.25 375 THR A N 1
ATOM 2855 C CA . THR A 1 375 ? 13.727 -26.867 -5.196 1.00 49.25 375 THR A CA 1
ATOM 2856 C C . THR A 1 375 ? 14.416 -27.359 -6.458 1.00 49.25 375 THR A C 1
ATOM 2858 O O . THR A 1 375 ? 14.350 -26.699 -7.487 1.00 49.25 375 THR A O 1
ATOM 2861 N N . ALA A 1 376 ? 15.123 -28.484 -6.337 1.00 50.25 376 ALA A N 1
ATOM 2862 C CA . ALA A 1 376 ? 16.062 -29.019 -7.322 1.00 50.25 376 ALA A CA 1
ATOM 2863 C C . ALA A 1 376 ? 15.568 -28.951 -8.785 1.00 50.25 376 ALA A C 1
ATOM 2865 O O . ALA A 1 376 ? 14.872 -29.840 -9.278 1.00 50.25 376 ALA A O 1
ATOM 2866 N N . SER A 1 377 ? 16.002 -27.903 -9.484 1.00 50.88 377 SER A N 1
ATOM 2867 C CA . SER A 1 377 ? 15.820 -27.662 -10.914 1.00 50.88 377 SER A CA 1
ATOM 2868 C C . SER A 1 377 ? 17.114 -27.093 -11.507 1.00 50.88 377 SER A C 1
ATOM 2870 O O . SER A 1 377 ? 17.999 -26.658 -10.771 1.00 50.88 377 SER A O 1
ATOM 2872 N N . GLY A 1 378 ? 17.252 -27.164 -12.833 1.00 59.03 378 GLY A N 1
ATOM 2873 C CA . GLY A 1 378 ? 18.472 -26.776 -13.549 1.00 59.03 378 GLY A CA 1
ATOM 2874 C C . GLY A 1 378 ? 18.758 -25.264 -13.571 1.00 59.03 378 GLY A C 1
ATOM 2875 O O . GLY A 1 378 ? 18.053 -24.495 -12.919 1.00 59.03 378 GLY A O 1
ATOM 2876 N N . PRO A 1 379 ? 19.793 -24.835 -14.320 1.00 53.88 379 PRO A N 1
ATOM 2877 C CA . PRO A 1 379 ? 20.140 -23.423 -14.457 1.00 53.88 379 PRO A CA 1
ATOM 2878 C C . PRO A 1 379 ? 18.996 -22.590 -15.051 1.00 53.88 379 PRO A C 1
ATOM 2880 O O . PRO A 1 379 ? 18.298 -23.042 -15.963 1.00 53.88 379 PRO A O 1
ATOM 2883 N N . CYS A 1 380 ? 18.870 -21.373 -14.518 1.00 54.94 380 CYS A N 1
ATOM 2884 C CA . CYS A 1 380 ? 18.109 -20.255 -15.076 1.00 54.94 380 CYS A CA 1
ATOM 2885 C C . CYS A 1 380 ? 18.952 -19.429 -16.074 1.00 54.94 380 CYS A C 1
ATOM 2887 O O . CYS A 1 380 ? 18.494 -18.312 -16.410 1.00 54.94 380 CYS A O 1
#

pLDDT: mean 72.26, std 22.84, range [21.28, 97.56]

Secondary structure (DSSP, 8-state):
--------SSS----EEEEEE---------------------------------------SS--EEEEEE--SEETTEEPBHHHHHHHHHHHTT--GGGEEEEEES--BTT-------EEE--TTSBGGGB---STT-EEEEEE---TTSTT-PPPTTTT---TT---HHHHHHHHHHIIIIITTEEEEEEEE-GGGHHHHHHHHHHHHT--EEEEE-TTTTHHHHHHHHTTPEEEEETTTTEEEEE-SS-EEEEEE-EE-TTS-GGGGTT---TTTSSPPEE----GGGTT--EEEEES--HHHHHHHHHHHHHHH--TT-PPEEEEEEEESGGGGTT-TTHHHHHHIIIII-----EEEGGGHHHHSPPPP-------

Radius of gyration: 33.93 Å; chains: 1; bounding box: 86×58×90 Å

Sequence (380 aa):
MAAKVETRPDGLGFLASTFMVVPMSDAIASDAPIESDTPPPQPTAAKTKAAGALSGALVDADDHMDVAITVGYFQDEKPTLVSDLRAAIAEETGTHPEQLRMVLRGAKHRDMTKRGLTDFTLHDTEPLMDWHLDDTEVLVEVKKKQRAGKSLHRPGNGWFKIKKGGRTCTMNIAGAIVKQMIFSKANQYSVTVEEPRIFPLIMELCDHYCADAVVLAAADADALPAEAEAHGFSVEADGDTGVTKLVSAQRRLTVVSERDDPDFSKDMLQGTEDPDLEKLPAVVHVPEEAVGSKLIFVLGGDVLRETGSLTKVIRSLRHPSGELLTVFHLVTSTRHKLHLPSLGFVVRMRDRFGCDIPQLPGALLDRVLPRPAETASGPC